Protein AF-A0A834X9K3-F1 (afdb_monomer_lite)

Secondary structure (DSSP, 8-state):
--------------SSHHHHHHHHHHHHHHHHHHHHHH-TTHHHHHHHHHHHHHHTTSSSSGGGPPP-SSS---GGGSTTTTT--HHHHHHHHHHHHHHHHHSTTTS-HHHHHHHHHHHHHHHHHHHHHTTT--HHHHHHHHGGGGS-EEEGGGTHHHHH-GGGSSS--TTS-HHHHHHHHHHS-SSS--TT-EEES-SS-TT--STHHHHHHT--------------PPP-----S-EEEEEEEEEEEEEEESSSS-EEEEEEESSEEEEEEEPBTT--HHHHHHHHHHHHH---B--TTT--SS-B-TTTTT-EEEEEE-GGGG-EEETTEEE-TTBPPHHHHHHHHHHHHHHHHHHS-TTTEEE--TTS-EEEEEEEEEEEEEEEESS-TTTT--

Organism: NCBI:txid362788

InterPro domains:
  IPR000823 Plant peroxidase [PR00461] (45-65)
  IPR000823 Plant peroxidase [PR00461] (87-100)
  IPR000823 Plant peroxidase [PR00461] (106-116)
  IPR002016 Haem peroxidase [PF00141] (35-123)
  IPR002016 Haem peroxidase [PR00458] (43-57)
  IPR002016 Haem peroxidase [PR00458] (137-152)
  IPR002016 Haem peroxidase [PR00458] (198-213)
  IPR002016 Haem peroxidase [PS50873] (26-292)
  IPR003732 D-aminoacyl-tRNA deacylase DTD [MF_00518] (238-390)
  IPR003732 D-aminoacyl-tRNA deacylase DTD [PF02580] (239-389)
  IPR003732 D-aminoacyl-tRNA deacylase DTD [PTHR10472] (238-396)
  IPR003732 D-aminoacyl-tRNA deacylase DTD [TIGR00256] (238-390)
  IPR010255 Haem peroxidase superfamily [SSF48113] (35-211)
  IPR019793 Peroxidases heam-ligand binding site [PS00435] (137-147)
  IPR019794 Peroxidase, active site [PS00436] (43-54)
  IPR023509 D-aminoacyl-tRNA deacylase-like superfamily [G3DSA:3.50.80.10] (238-395)
  IPR023509 D-aminoacyl-tRNA deacylase-like superfamily [SSF69500] (237-390)

Foldseek 3Di:
DPPPPPPPDPDDDDDPVVVVVVVLLVLLLVLLVVLCVVPVVLQVLLLVLQVLCQVPPGLQCQLLDQDDDDDDGGVCRDPLNVPRDVSNSVSLVVSVVRSCVPPNPDDGSSNSSVSSNVSSLVVLQVVCVVVVHHPVRSVQVVLCLVADWAFCVVCVCQLAQPVNRRHHNPPDDPLVSVVSCVQRPPDDDDSPGIDASDPQCRPDRDCVVVVVVPPDPDDDDDDDDPDDDPDPPQQQFKKKKKFFFQKKWKWFPPDPVDTHTDDMFGGAIEIEIFAFQPDDVLRLLLVLVCQQAFQCDADPVVRRRRHDGCQRVVGAYEYEYDLCVSFDCPPSDTDSPRTHDLVVCVVVVVVSLVSNCVVHPVVRYHYDDPPGPMDMDTHGPPPDIDMDTSDDPPPVPD

Structure (mmCIF, N/CA/C/O backbone):
data_AF-A0A834X9K3-F1
#
_entry.id   AF-A0A834X9K3-F1
#
loop_
_atom_site.group_PDB
_atom_site.id
_atom_site.type_symbol
_atom_site.label_atom_id
_atom_site.label_alt_id
_atom_site.label_comp_id
_atom_site.label_asym_id
_atom_site.label_entity_id
_atom_site.label_seq_id
_atom_site.pdbx_PDB_ins_code
_atom_site.Cartn_x
_atom_site.Cartn_y
_atom_site.Cartn_z
_atom_site.occupancy
_atom_site.B_iso_or_equiv
_atom_site.auth_seq_id
_atom_site.auth_comp_id
_atom_site.auth_asym_id
_atom_site.auth_atom_id
_atom_site.pdbx_PDB_model_num
ATOM 1 N N . MET A 1 1 ? -7.744 -12.588 7.201 1.00 28.42 1 MET A N 1
ATOM 2 C CA . MET A 1 1 ? -7.715 -12.229 8.635 1.00 28.42 1 MET A CA 1
ATOM 3 C C . MET A 1 1 ? -9.104 -11.748 9.014 1.00 28.42 1 MET A C 1
ATOM 5 O O . MET A 1 1 ? -9.471 -10.638 8.659 1.00 28.42 1 MET A O 1
ATOM 9 N N . ASN A 1 2 ? -9.899 -12.616 9.641 1.00 22.75 2 ASN A N 1
ATOM 10 C CA . ASN A 1 2 ? -11.166 -12.219 10.249 1.00 22.75 2 ASN A CA 1
ATOM 11 C C . ASN A 1 2 ? -10.839 -11.320 11.436 1.00 22.75 2 ASN A C 1
ATOM 13 O O . ASN A 1 2 ? -10.306 -11.797 12.438 1.00 22.75 2 ASN A O 1
ATOM 17 N N . ILE A 1 3 ? -11.131 -10.029 11.315 1.00 23.83 3 ILE A N 1
ATOM 18 C CA . ILE A 1 3 ? -11.095 -9.116 12.452 1.00 23.83 3 ILE A CA 1
ATOM 19 C C . ILE A 1 3 ? -12.327 -9.451 13.295 1.00 23.83 3 ILE A C 1
ATOM 21 O O . ILE A 1 3 ? -13.404 -8.888 13.122 1.00 23.83 3 ILE A O 1
ATOM 25 N N . GLN A 1 4 ? -12.184 -10.437 14.183 1.00 23.73 4 GLN A N 1
ATOM 26 C CA . GLN A 1 4 ? -13.074 -10.550 15.326 1.00 23.73 4 GLN A CA 1
ATOM 27 C C . GLN A 1 4 ? -12.807 -9.340 16.212 1.00 23.73 4 GLN A C 1
ATOM 29 O O . GLN A 1 4 ? -11.799 -9.268 16.915 1.00 23.73 4 GLN A O 1
ATOM 34 N N . ILE A 1 5 ? -13.729 -8.385 16.170 1.00 27.22 5 ILE A N 1
ATOM 35 C CA . ILE A 1 5 ? -13.857 -7.376 17.209 1.00 27.22 5 ILE A CA 1
ATOM 36 C C . ILE A 1 5 ? -14.213 -8.150 18.483 1.00 27.22 5 ILE A C 1
ATOM 38 O O . ILE A 1 5 ? -15.352 -8.582 18.661 1.00 27.22 5 ILE A O 1
ATOM 42 N N . LYS A 1 6 ? -13.223 -8.399 19.347 1.00 25.78 6 LYS A N 1
ATOM 43 C CA . LYS A 1 6 ? -13.474 -8.839 20.720 1.00 25.78 6 LYS A CA 1
ATOM 44 C C . LYS A 1 6 ? -14.180 -7.689 21.427 1.00 25.78 6 LYS A C 1
ATOM 46 O O . LYS A 1 6 ? -13.544 -6.762 21.914 1.00 25.78 6 LYS A O 1
ATOM 51 N N . ILE A 1 7 ? -15.504 -7.763 21.461 1.00 33.94 7 ILE A N 1
ATOM 52 C CA . ILE A 1 7 ? -16.332 -6.988 22.376 1.00 33.94 7 ILE A CA 1
ATOM 53 C C . ILE A 1 7 ? -16.029 -7.561 23.765 1.00 33.94 7 ILE A C 1
ATOM 55 O O . ILE A 1 7 ? -16.558 -8.602 24.153 1.00 33.94 7 ILE A O 1
ATOM 59 N N . GLY A 1 8 ? -15.068 -6.961 24.463 1.00 26.36 8 GLY A N 1
ATOM 60 C CA . GLY A 1 8 ? -14.753 -7.324 25.836 1.00 26.36 8 GLY A CA 1
ATOM 61 C C . GLY A 1 8 ? -15.931 -6.978 26.742 1.00 26.36 8 GLY A C 1
ATOM 62 O O . GLY A 1 8 ? -16.290 -5.813 26.855 1.00 26.36 8 GLY A O 1
ATOM 63 N N . GLY A 1 9 ? -16.509 -7.999 27.380 1.00 29.38 9 GLY A N 1
ATOM 64 C CA . GLY A 1 9 ? -17.368 -7.851 28.555 1.00 29.38 9 GLY A CA 1
ATOM 65 C C . GLY A 1 9 ? -18.860 -7.640 28.294 1.00 29.38 9 GLY A C 1
ATOM 66 O O . GLY A 1 9 ? -19.416 -6.638 28.727 1.00 29.38 9 GLY A O 1
ATOM 67 N N . PHE A 1 10 ? -19.545 -8.612 27.685 1.00 30.84 10 PHE A N 1
ATOM 68 C CA . PHE A 1 10 ? -20.964 -8.834 27.994 1.00 30.84 10 PHE A CA 1
ATOM 69 C C . PHE A 1 10 ? -21.042 -10.004 28.974 1.00 30.84 10 PHE A C 1
ATOM 71 O O . PHE A 1 10 ? -21.047 -11.167 28.580 1.00 30.84 10 PHE A O 1
ATOM 78 N N . VAL A 1 11 ? -20.977 -9.663 30.261 1.00 31.41 11 VAL A N 1
ATOM 79 C CA . VAL A 1 11 ? -21.173 -10.589 31.377 1.00 31.41 11 VAL A CA 1
ATOM 80 C C . VAL A 1 11 ? -22.625 -11.063 31.365 1.00 31.41 11 VAL A C 1
ATOM 82 O O . VAL A 1 11 ? -23.548 -10.262 31.195 1.00 31.41 11 VAL A O 1
ATOM 85 N N . ASP A 1 12 ? -22.796 -12.368 31.552 1.00 31.09 12 ASP A N 1
ATOM 86 C CA . ASP A 1 12 ? -24.034 -13.002 31.984 1.00 31.09 12 ASP A CA 1
ATOM 87 C C . ASP A 1 12 ? -24.595 -12.297 33.234 1.00 31.09 12 ASP A C 1
ATOM 89 O O . ASP A 1 12 ? -24.178 -12.576 34.353 1.00 31.09 12 ASP A O 1
ATOM 93 N N . GLU A 1 13 ? -25.568 -11.400 33.062 1.00 28.55 13 GLU A N 1
ATOM 94 C CA . GLU A 1 13 ? -26.524 -11.058 34.119 1.00 28.55 13 GLU A CA 1
ATOM 95 C C . GLU A 1 13 ? -27.947 -11.001 33.548 1.00 28.55 13 GLU A C 1
ATOM 97 O O . GLU A 1 13 ? -28.349 -10.142 32.756 1.00 28.55 13 GLU A O 1
ATOM 102 N N . GLU A 1 14 ? -28.710 -12.018 33.931 1.00 35.34 14 GLU A N 1
ATOM 103 C CA . GLU A 1 14 ? -29.965 -12.434 33.337 1.00 35.34 14 GLU A CA 1
ATOM 104 C C . GLU A 1 14 ? -31.117 -11.413 33.470 1.00 35.34 14 GLU A C 1
ATOM 106 O O . GLU A 1 14 ? -31.569 -11.010 34.542 1.00 35.34 14 GLU A O 1
ATOM 111 N N . LYS A 1 15 ? -31.709 -11.112 32.308 1.00 37.56 15 LYS A N 1
ATOM 112 C CA . LYS A 1 15 ? -33.160 -10.968 32.051 1.00 37.56 15 LYS A CA 1
ATOM 113 C C . LYS A 1 15 ? -33.939 -9.773 32.638 1.00 37.56 15 LYS A C 1
ATOM 115 O O . LYS A 1 15 ? -35.018 -9.484 32.114 1.00 37.56 15 LYS A O 1
ATOM 120 N N . LYS A 1 16 ? -33.436 -8.985 33.601 1.00 33.91 16 LYS A N 1
ATOM 121 C CA . LYS A 1 16 ? -34.073 -7.694 33.999 1.00 33.91 16 LYS A CA 1
ATOM 122 C C . LYS A 1 16 ? -33.440 -6.448 33.353 1.00 33.91 16 LYS A C 1
ATOM 124 O O .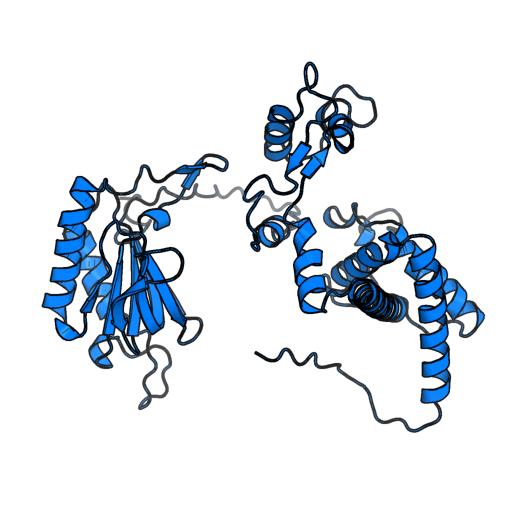 LYS A 1 16 ? -34.166 -5.499 33.046 1.00 33.91 16 LYS A O 1
ATOM 129 N N . GLY A 1 17 ? -32.137 -6.471 33.058 1.00 39.19 17 GLY A N 1
ATOM 130 C CA . GLY A 1 17 ? -31.404 -5.358 32.429 1.00 39.19 17 GLY A CA 1
ATOM 131 C C . GLY A 1 17 ? -31.652 -5.179 30.923 1.00 39.19 17 GLY A C 1
ATOM 132 O O . GLY A 1 17 ? -31.563 -4.061 30.410 1.00 39.19 17 GLY A O 1
ATOM 133 N N . ALA A 1 18 ? -32.045 -6.248 30.222 1.00 42.38 18 ALA A N 1
ATOM 134 C CA . ALA A 1 18 ? -32.228 -6.251 28.767 1.00 42.38 18 ALA A CA 1
ATOM 135 C C . ALA A 1 18 ? -33.369 -5.328 28.293 1.00 42.38 18 ALA A C 1
ATOM 137 O O . ALA A 1 18 ? -33.180 -4.552 27.362 1.00 42.38 18 ALA A O 1
ATOM 138 N N . ARG A 1 19 ? -34.520 -5.313 28.987 1.00 44.28 19 ARG A N 1
ATOM 139 C CA . ARG A 1 19 ? -35.672 -4.460 28.614 1.00 44.28 19 ARG A CA 1
ATOM 140 C C . ARG A 1 19 ? -35.387 -2.962 28.752 1.00 44.28 19 ARG A C 1
ATOM 142 O O . ARG A 1 19 ? -35.851 -2.167 27.940 1.00 44.28 19 ARG A O 1
ATOM 149 N N . HIS A 1 20 ? -34.594 -2.574 29.751 1.00 51.62 20 HIS A N 1
ATOM 150 C CA . HIS A 1 20 ? -34.174 -1.182 29.903 1.00 51.62 20 HIS A CA 1
ATOM 151 C C . HIS A 1 20 ? -33.070 -0.815 28.894 1.00 51.62 20 HIS A C 1
ATOM 153 O O . HIS A 1 20 ? -33.061 0.306 28.396 1.00 51.62 20 HIS A O 1
ATOM 159 N N . ALA A 1 21 ? -32.177 -1.748 28.533 1.00 51.16 21 ALA A N 1
ATOM 160 C CA . ALA A 1 21 ? -31.162 -1.541 27.492 1.00 51.16 21 ALA A CA 1
ATOM 161 C C . ALA A 1 21 ? -31.763 -1.356 26.091 1.00 51.16 21 ALA A C 1
ATOM 163 O O . ALA A 1 21 ? -31.313 -0.487 25.343 1.00 51.16 21 ALA A O 1
ATOM 164 N N . GLU A 1 22 ? -32.809 -2.119 25.768 1.00 53.97 22 GLU A N 1
ATOM 165 C CA . GLU A 1 22 ? -33.590 -2.001 24.531 1.00 53.97 22 GLU A CA 1
ATOM 166 C C . GLU A 1 22 ? -34.215 -0.600 24.397 1.00 53.97 22 GLU A C 1
ATOM 168 O O . GLU A 1 22 ? -34.039 0.074 23.384 1.00 53.97 22 GLU A O 1
ATOM 173 N N . SER A 1 23 ? -34.855 -0.111 25.468 1.00 62.19 23 SER A N 1
ATOM 174 C CA . SER A 1 23 ? -35.495 1.214 25.517 1.00 62.19 23 SER A CA 1
ATOM 175 C C . SER A 1 23 ? -34.485 2.366 25.375 1.00 62.19 23 SER A C 1
ATOM 177 O O . SER A 1 23 ? -34.744 3.356 24.692 1.00 62.19 23 SER A O 1
ATOM 179 N N . ARG A 1 24 ? -33.274 2.218 25.936 1.00 66.31 24 ARG A N 1
ATOM 180 C CA . ARG A 1 24 ? -32.186 3.208 25.810 1.00 66.31 24 ARG A CA 1
ATOM 181 C C . ARG A 1 24 ? -31.635 3.311 24.389 1.00 66.31 24 ARG A C 1
ATOM 183 O O . ARG A 1 24 ? -31.442 4.416 23.886 1.00 66.31 24 ARG A O 1
ATOM 190 N N . ARG A 1 25 ? -31.424 2.170 23.723 1.00 66.19 25 ARG A N 1
ATOM 191 C CA . ARG A 1 25 ? -30.994 2.126 22.313 1.00 66.19 25 ARG A CA 1
ATOM 192 C C . ARG A 1 25 ? -32.048 2.730 21.388 1.00 66.19 25 ARG A C 1
ATOM 194 O O . ARG A 1 25 ? -31.694 3.444 20.457 1.00 66.19 25 ARG A O 1
ATOM 201 N N . GLN A 1 26 ? -33.331 2.509 21.674 1.00 74.00 26 GLN A N 1
ATOM 202 C CA . GLN A 1 26 ? -34.428 3.106 20.907 1.00 74.00 26 GLN A CA 1
ATOM 203 C C . GLN A 1 26 ? -34.458 4.639 21.001 1.00 74.00 26 GLN A C 1
ATOM 205 O O . GLN A 1 26 ? -34.787 5.296 20.016 1.00 74.00 26 GLN A O 1
ATOM 210 N N . LEU A 1 27 ? -34.069 5.226 22.140 1.00 79.94 27 LEU A N 1
ATOM 211 C CA . LEU A 1 27 ? -34.020 6.685 22.299 1.00 79.94 27 LEU A CA 1
ATOM 212 C C . LEU A 1 27 ? -32.956 7.320 21.411 1.00 79.94 27 LEU A C 1
ATOM 214 O O . LEU A 1 27 ? -33.275 8.225 20.639 1.00 79.94 27 LEU A O 1
ATOM 218 N N . VAL A 1 28 ? -31.724 6.811 21.477 1.00 82.06 28 VAL A N 1
ATOM 219 C CA . VAL A 1 28 ? -30.625 7.298 20.632 1.00 82.06 28 VAL A CA 1
ATOM 220 C C . VAL A 1 28 ? -30.950 7.053 19.156 1.00 82.06 28 VAL A C 1
ATOM 222 O O . VAL A 1 28 ? -30.830 7.977 18.358 1.00 82.06 28 VAL A O 1
ATOM 225 N N . GLY A 1 29 ? -31.491 5.880 18.812 1.00 82.00 29 GLY A N 1
ATOM 226 C CA . GLY A 1 29 ? -31.902 5.543 17.446 1.00 82.00 29 GLY A CA 1
ATOM 227 C C . GLY A 1 29 ? -33.012 6.437 16.873 1.00 82.00 29 GLY A C 1
ATOM 228 O O . GLY A 1 29 ? -32.989 6.795 15.695 1.00 82.00 29 GLY A O 1
ATOM 229 N N . SER A 1 30 ? -33.989 6.839 17.694 1.00 84.62 30 SER A N 1
ATOM 230 C CA . SER A 1 30 ? -35.053 7.760 17.263 1.00 84.62 30 SER A CA 1
ATOM 231 C C . SER A 1 30 ? -34.510 9.156 16.944 1.00 84.62 30 SER A C 1
ATOM 233 O O . SER A 1 30 ? -34.904 9.774 15.953 1.00 84.62 30 SER A O 1
ATOM 235 N N . LEU A 1 31 ? -33.548 9.617 17.745 1.00 89.12 31 LEU A N 1
ATOM 236 C CA . LEU A 1 31 ? -32.897 10.906 17.578 1.00 89.12 31 LEU A CA 1
ATOM 237 C C . LEU A 1 31 ? -31.965 10.910 16.369 1.00 89.12 31 LEU A C 1
ATOM 239 O O . LEU A 1 31 ? -32.049 11.828 15.559 1.00 89.12 31 LEU A O 1
ATOM 243 N N . THR A 1 32 ? -31.125 9.885 16.205 1.00 86.38 32 THR A N 1
ATOM 244 C CA . THR A 1 32 ? -30.226 9.773 15.046 1.00 86.38 32 THR A CA 1
ATOM 245 C C . THR A 1 32 ? -31.017 9.678 13.748 1.00 86.38 32 THR A C 1
ATOM 247 O O . THR A 1 32 ? -30.665 10.333 12.773 1.00 86.38 32 THR A O 1
ATOM 250 N N . SER A 1 33 ? -32.147 8.959 13.728 1.00 86.38 33 SER A N 1
ATOM 251 C CA . SER A 1 33 ? -33.014 8.916 12.547 1.00 86.38 33 SER A CA 1
ATOM 252 C C . SER A 1 33 ? -33.656 10.265 12.222 1.00 86.38 33 SER A C 1
ATOM 254 O O . SER A 1 33 ? -33.809 10.574 11.039 1.00 86.38 33 SER A O 1
ATOM 256 N N . LEU A 1 34 ? -34.074 11.042 13.226 1.00 87.06 34 LEU A N 1
ATOM 257 C CA . LEU A 1 34 ? -34.627 12.380 13.011 1.00 87.06 34 LEU A CA 1
ATOM 258 C C . LEU A 1 34 ? -33.538 13.329 12.500 1.00 87.06 34 LEU A C 1
ATOM 260 O O . LEU A 1 34 ? -33.704 13.981 11.473 1.00 87.06 34 LEU A O 1
ATOM 264 N N . GLN A 1 35 ? -32.391 13.332 13.172 1.00 85.44 35 GLN A N 1
ATOM 265 C CA . GLN A 1 35 ? -31.268 14.195 12.847 1.00 85.44 35 GLN A CA 1
ATOM 266 C C . GLN A 1 35 ? -30.665 13.869 11.476 1.00 85.44 35 GLN A C 1
ATOM 268 O O . GLN A 1 35 ? -30.280 14.786 10.760 1.00 85.44 35 GLN A O 1
ATOM 273 N N . PHE A 1 36 ? -30.662 12.601 11.057 1.00 83.88 36 PHE A N 1
ATOM 274 C CA . PHE A 1 36 ? -30.243 12.205 9.712 1.00 83.88 36 PHE A CA 1
ATOM 275 C C . PHE A 1 36 ? -31.168 12.751 8.616 1.00 83.88 36 PHE A C 1
ATOM 277 O O . PHE A 1 36 ? -30.697 13.092 7.534 1.00 83.88 36 PHE A O 1
ATOM 284 N N . LYS A 1 37 ? -32.477 12.858 8.887 1.00 80.44 37 LYS A N 1
ATOM 285 C CA . LYS A 1 37 ? -33.442 13.451 7.946 1.00 80.44 37 LYS A CA 1
ATOM 286 C C . LYS A 1 37 ? -33.276 14.964 7.836 1.00 80.44 37 LYS A C 1
ATOM 288 O O . LYS A 1 37 ? -33.367 15.498 6.737 1.00 80.44 37 LYS A O 1
ATOM 293 N N . GLU A 1 38 ? -33.050 15.641 8.959 1.00 81.75 38 GLU A N 1
ATOM 294 C CA . GLU A 1 38 ? -32.872 17.099 8.997 1.00 81.75 38 GLU A CA 1
ATOM 295 C C . GLU A 1 38 ? -31.502 17.530 8.465 1.00 81.75 38 GLU A C 1
ATOM 297 O O . GLU A 1 38 ? -31.382 18.509 7.734 1.00 81.75 38 GLU A O 1
ATOM 302 N N . SER A 1 39 ? -30.456 16.799 8.845 1.00 78.56 39 SER A N 1
ATOM 303 C CA . SER A 1 39 ? -29.067 17.114 8.542 1.00 78.56 39 SER A CA 1
ATOM 304 C C . SER A 1 39 ? -28.286 15.825 8.274 1.00 78.56 39 SER A C 1
ATOM 306 O O . SER A 1 39 ? -27.674 15.260 9.186 1.00 78.56 39 SER A O 1
ATOM 308 N N . PRO A 1 40 ? -28.250 15.350 7.016 1.00 74.25 40 PRO A N 1
ATOM 309 C CA . PRO A 1 40 ? -27.531 14.129 6.649 1.00 74.25 40 PRO A CA 1
ATOM 310 C C . PRO A 1 40 ? -26.033 14.159 6.987 1.00 74.25 40 PRO A C 1
ATOM 312 O O . PRO A 1 40 ? -25.429 13.109 7.192 1.00 74.25 40 PRO A O 1
ATOM 315 N N . ILE A 1 41 ? -25.430 15.353 7.101 1.00 73.75 41 ILE A N 1
ATOM 316 C CA . ILE A 1 41 ? -24.017 15.529 7.473 1.00 73.75 41 ILE A CA 1
ATOM 317 C C . ILE A 1 41 ? -23.715 15.129 8.927 1.00 73.75 41 ILE A C 1
ATOM 319 O O . ILE A 1 41 ? -22.560 14.874 9.264 1.00 73.75 41 ILE A O 1
ATOM 323 N N . SER A 1 42 ? -24.741 15.000 9.774 1.00 80.19 42 SER A N 1
ATOM 324 C CA . SER A 1 42 ? -24.597 14.467 11.134 1.00 80.19 42 SER A CA 1
ATOM 325 C C . SER A 1 42 ? -24.029 13.045 11.154 1.00 80.19 42 SER A C 1
ATOM 327 O O . SER A 1 42 ? -23.202 12.744 12.010 1.00 80.19 42 SER A O 1
ATOM 329 N N . ALA A 1 43 ? -24.369 12.211 10.167 1.00 77.38 43 ALA A N 1
ATOM 330 C CA . ALA A 1 43 ? -23.866 10.844 10.066 1.00 77.38 43 ALA A CA 1
ATOM 331 C C . ALA A 1 43 ? -22.334 10.771 9.911 1.00 77.38 43 ALA A C 1
ATOM 333 O O . ALA A 1 43 ? -21.673 10.236 10.805 1.00 77.38 43 ALA A O 1
ATOM 334 N N . PRO A 1 44 ? -21.721 11.329 8.846 1.00 76.69 44 PRO A N 1
ATOM 335 C CA . PRO A 1 44 ? -20.268 11.307 8.699 1.00 76.69 44 PRO A CA 1
ATOM 336 C C . PRO A 1 44 ? -19.552 12.108 9.796 1.00 76.69 44 PRO A C 1
ATOM 338 O O . PRO A 1 44 ? -18.453 11.731 10.198 1.00 76.69 44 PRO A O 1
ATOM 341 N N . ALA A 1 45 ? -20.167 13.174 10.321 1.00 78.62 45 ALA A N 1
ATOM 342 C CA . ALA A 1 45 ? -19.605 13.944 11.429 1.00 78.62 45 ALA A CA 1
ATOM 343 C C . ALA A 1 45 ? -19.477 13.109 12.713 1.00 78.62 45 ALA A C 1
ATOM 345 O O . ALA A 1 45 ? -18.422 13.116 13.343 1.00 78.62 45 ALA A O 1
ATOM 346 N N . THR A 1 46 ? -20.521 12.366 13.087 1.00 84.56 46 THR A N 1
ATOM 347 C CA . THR A 1 46 ? -20.519 11.509 14.281 1.00 84.56 46 THR A CA 1
ATOM 348 C C . THR A 1 46 ? -19.625 10.285 14.112 1.00 84.56 46 THR A C 1
ATOM 350 O O . THR A 1 46 ? -18.923 9.928 15.052 1.00 84.56 46 THR A O 1
ATOM 353 N N . ILE A 1 47 ? -19.590 9.669 12.925 1.00 83.81 47 ILE A N 1
ATOM 354 C CA . ILE A 1 47 ? -18.685 8.539 12.651 1.00 83.81 47 ILE A CA 1
ATOM 355 C C . ILE A 1 47 ? -17.222 8.984 12.766 1.00 83.81 47 ILE A C 1
ATOM 357 O O . ILE A 1 47 ? -16.422 8.306 13.409 1.00 83.81 47 ILE A O 1
ATOM 361 N N . ARG A 1 48 ? -16.873 10.149 12.201 1.00 79.44 48 ARG A N 1
ATOM 362 C CA . ARG A 1 48 ? -15.528 10.721 12.345 1.00 79.44 48 ARG A CA 1
ATOM 363 C C . ARG A 1 48 ? -15.219 11.053 13.804 1.00 79.44 48 ARG A C 1
ATOM 365 O O . ARG A 1 48 ? -14.138 10.729 14.269 1.00 79.44 48 ARG A O 1
ATOM 372 N N . LEU A 1 49 ? -16.159 11.644 14.538 1.00 84.19 49 LEU A N 1
ATOM 373 C CA . LEU A 1 49 ? -15.973 11.941 15.960 1.00 84.19 49 LEU A CA 1
ATOM 374 C C . LEU A 1 49 ? -15.698 10.672 16.786 1.00 84.19 49 LEU A C 1
ATOM 376 O O . LEU A 1 49 ? -14.799 10.684 17.614 1.00 84.19 49 LEU A O 1
ATOM 380 N N . PHE A 1 50 ? -16.409 9.572 16.514 1.00 88.31 50 PHE A N 1
ATOM 381 C CA . PHE A 1 50 ? -16.172 8.273 17.159 1.00 88.31 50 PHE A CA 1
ATOM 382 C C . PHE A 1 50 ? -14.797 7.682 16.823 1.00 88.31 50 PHE A C 1
ATOM 384 O O . PHE A 1 50 ? -14.137 7.128 17.694 1.00 88.31 50 PHE A O 1
ATOM 391 N N . PHE A 1 51 ? -14.336 7.824 15.576 1.00 83.75 51 PHE A N 1
ATOM 392 C CA . PHE A 1 51 ? -12.974 7.427 15.215 1.00 83.75 51 PHE A CA 1
ATOM 393 C C . PHE A 1 51 ? -11.926 8.210 16.015 1.00 83.75 51 PHE A C 1
ATOM 395 O O . PHE A 1 51 ? -10.997 7.606 16.537 1.00 83.75 51 PHE A O 1
ATOM 402 N N . HIS A 1 52 ? -12.091 9.531 16.127 1.00 82.31 52 HIS A N 1
ATOM 403 C CA . HIS A 1 52 ? -11.158 10.387 16.862 1.00 82.31 52 HIS A CA 1
ATOM 404 C C . HIS A 1 52 ? -11.157 10.103 18.373 1.00 82.31 52 HIS A C 1
ATOM 406 O O . HIS A 1 52 ? -10.084 10.134 18.958 1.00 82.31 52 HIS A O 1
ATOM 412 N N . ASP A 1 53 ? -12.312 9.766 18.959 1.00 83.81 53 ASP A N 1
ATOM 413 C CA . ASP A 1 53 ? -12.425 9.282 20.345 1.00 83.81 53 ASP A CA 1
ATOM 414 C C . ASP A 1 53 ? -11.582 8.014 20.545 1.00 83.81 53 ASP A C 1
ATOM 416 O O . ASP A 1 53 ? -10.614 7.992 21.283 1.00 83.81 53 ASP A O 1
ATOM 420 N N . CYS A 1 54 ? -11.855 6.962 19.772 1.00 80.12 54 CYS A N 1
ATOM 421 C CA . CYS A 1 54 ? -11.200 5.670 19.967 1.00 80.12 54 CYS A CA 1
ATOM 422 C C . CYS A 1 54 ? -9.700 5.635 19.630 1.00 80.12 54 CYS A C 1
ATOM 424 O O . CYS A 1 54 ? -9.015 4.686 20.019 1.00 80.12 54 CYS A O 1
ATOM 426 N N . PHE A 1 55 ? -9.200 6.585 18.837 1.00 78.00 55 PHE A N 1
ATOM 427 C CA . PHE A 1 55 ? -7.814 6.582 18.364 1.00 78.00 55 PHE A CA 1
ATOM 428 C C . PHE A 1 55 ? -6.832 7.156 19.393 1.00 78.00 55 PHE A C 1
ATOM 430 O O . PHE A 1 55 ? -5.647 6.821 19.355 1.00 78.00 55 PHE A O 1
ATOM 437 N N . VAL A 1 56 ? -7.315 7.994 20.310 1.00 70.31 56 VAL A N 1
ATOM 438 C CA . VAL A 1 56 ? -6.522 8.614 21.37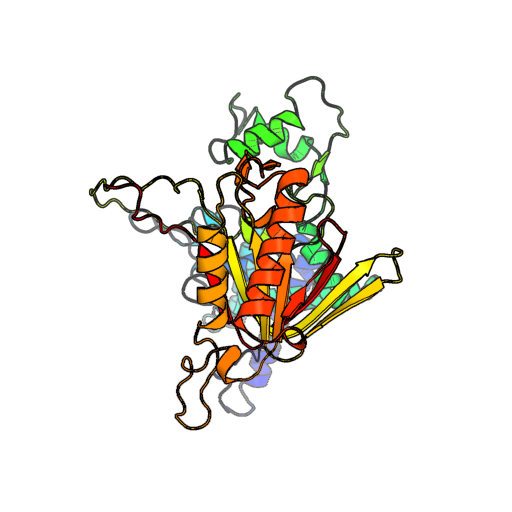3 1.00 70.31 56 VAL A CA 1
ATOM 439 C C . VAL A 1 56 ? -6.967 8.004 22.697 1.00 70.31 56 VAL A C 1
ATOM 441 O O . VAL A 1 56 ? -8.111 8.148 23.081 1.00 70.31 56 VAL A O 1
ATOM 444 N N . GLU A 1 57 ? -6.084 7.249 23.353 1.00 71.19 57 GLU A N 1
ATOM 445 C CA . GLU A 1 57 ? -6.304 6.615 24.674 1.00 71.19 57 GLU A CA 1
ATOM 446 C C . GLU A 1 57 ? -7.502 5.640 24.813 1.00 71.19 57 GLU A C 1
ATOM 448 O O . GLU A 1 57 ? -7.580 4.909 25.801 1.00 71.19 57 GLU A O 1
ATOM 453 N N . GLY A 1 58 ? -8.335 5.483 23.781 1.00 73.69 58 GLY A N 1
ATOM 454 C CA . GLY A 1 58 ? -9.432 4.516 23.710 1.00 73.69 58 GLY A CA 1
ATOM 455 C C . GLY A 1 58 ? -10.803 5.192 23.654 1.00 73.69 58 GLY A C 1
ATOM 456 O O . GLY A 1 58 ? -10.920 6.401 23.713 1.00 73.69 58 GLY A O 1
ATOM 457 N N . CYS A 1 59 ? -11.876 4.412 23.496 1.00 86.94 59 CYS A N 1
ATOM 458 C CA . CYS A 1 59 ? -13.229 4.964 23.340 1.00 86.94 59 CYS A CA 1
ATOM 459 C C . CYS A 1 59 ? -13.829 5.383 24.701 1.00 86.94 59 CYS A C 1
ATOM 461 O O . CYS A 1 59 ? -14.681 4.671 25.242 1.00 86.94 59 CYS A O 1
ATOM 463 N N . ASP A 1 60 ? -13.355 6.481 25.288 1.00 88.56 60 ASP A N 1
ATOM 464 C CA . ASP A 1 60 ? -13.724 6.922 26.641 1.00 88.56 60 ASP A CA 1
ATOM 465 C C . ASP A 1 60 ? -14.504 8.254 26.687 1.00 88.56 60 ASP A C 1
ATOM 467 O O . ASP A 1 60 ? -15.047 8.628 27.734 1.00 88.56 60 ASP A O 1
ATOM 471 N N . GLY A 1 61 ? -14.681 8.925 25.546 1.00 86.75 61 GLY A N 1
ATOM 472 C CA . GLY A 1 61 ? -15.399 10.189 25.428 1.00 86.75 61 GLY A CA 1
ATOM 473 C C . GLY A 1 61 ? -14.545 11.424 25.722 1.00 86.75 61 GLY A C 1
ATOM 474 O O . GLY A 1 61 ? -15.117 12.520 25.815 1.00 86.75 61 GLY A O 1
ATOM 475 N N . SER A 1 62 ? -13.225 11.290 25.878 1.00 87.81 62 SER A N 1
ATOM 476 C CA . SER A 1 62 ? -12.286 12.388 26.142 1.00 87.81 62 SER A CA 1
ATOM 477 C C . SER A 1 62 ? -12.385 13.509 25.097 1.00 87.81 62 SER A C 1
ATOM 479 O O . SER A 1 62 ? -12.381 14.697 25.446 1.00 87.81 62 SER A O 1
ATOM 481 N N . ILE A 1 63 ? -12.626 13.156 23.828 1.00 88.25 63 ILE A N 1
ATOM 482 C CA . ILE A 1 63 ? -12.784 14.093 22.704 1.00 88.25 63 ILE A CA 1
ATOM 483 C C . ILE A 1 63 ? -13.953 15.075 22.881 1.00 88.25 63 ILE A C 1
ATOM 485 O O . ILE A 1 63 ? -14.028 16.113 22.219 1.00 88.25 63 ILE A O 1
ATOM 489 N N . LEU A 1 64 ? -14.912 14.762 23.756 1.00 90.12 64 LEU A N 1
ATOM 490 C CA . LEU A 1 64 ? -16.102 15.579 23.995 1.00 90.12 64 LEU A CA 1
ATOM 491 C C . LEU A 1 64 ? -15.859 16.691 25.022 1.00 90.12 64 LEU A C 1
ATOM 493 O O . LEU A 1 64 ? -16.669 17.622 25.119 1.00 90.12 64 LEU A O 1
ATOM 497 N N . VAL A 1 65 ? -14.767 16.606 25.781 1.00 87.94 65 VAL A N 1
ATOM 498 C CA . VAL A 1 65 ? -14.415 17.553 26.840 1.00 87.94 65 VAL A CA 1
ATOM 499 C C . VAL A 1 65 ? -13.879 18.847 26.220 1.00 87.94 65 VAL A C 1
ATOM 501 O O . VAL A 1 65 ? -13.110 18.832 25.264 1.00 87.94 65 VAL A O 1
ATOM 504 N N . ALA A 1 66 ? -14.318 19.997 26.737 1.00 81.31 66 ALA A N 1
ATOM 505 C CA . ALA A 1 66 ? -13.819 21.308 26.318 1.00 81.31 66 ALA A CA 1
ATOM 506 C C . ALA A 1 66 ? -12.689 21.776 27.245 1.00 81.31 66 ALA A C 1
ATOM 508 O O . ALA A 1 66 ? -12.737 21.504 28.446 1.00 81.31 66 ALA A O 1
ATOM 509 N N . SER A 1 67 ? -11.712 22.524 26.720 1.00 80.19 67 SER A N 1
ATOM 510 C CA . SER A 1 67 ? -10.635 23.070 27.553 1.00 80.19 67 SER A CA 1
ATOM 511 C C . SER A 1 67 ? -11.184 24.001 28.637 1.00 80.19 67 SER A C 1
ATOM 513 O O . SER A 1 67 ? -11.796 25.031 28.346 1.00 80.19 67 SER A O 1
ATOM 515 N N . SER A 1 68 ? -10.914 23.669 29.900 1.00 70.38 68 SER A N 1
ATOM 516 C CA . SER A 1 68 ? -11.114 24.573 31.031 1.00 70.38 68 SER A CA 1
ATOM 517 C C . SER A 1 68 ? -9.819 25.356 31.228 1.00 70.38 68 SER A C 1
ATOM 519 O O . SER A 1 68 ? -8.767 24.779 31.476 1.00 70.38 68 SER A O 1
ATOM 521 N N . SER A 1 69 ? -9.879 26.668 31.024 1.00 64.06 69 SER A N 1
ATOM 522 C CA . SER A 1 69 ? -8.749 27.602 30.970 1.00 64.06 69 SER A CA 1
ATOM 523 C C . SER A 1 69 ? -7.536 27.242 31.850 1.00 64.06 69 SER A C 1
ATOM 525 O O . SER A 1 69 ? -7.644 27.217 33.074 1.00 64.06 69 SER A O 1
ATOM 527 N N . THR A 1 70 ? -6.365 27.147 31.199 1.00 60.72 70 THR A N 1
ATOM 528 C CA . THR A 1 70 ? -4.986 27.283 31.730 1.00 60.72 70 THR A CA 1
ATOM 529 C C . THR A 1 70 ? -4.305 26.056 32.359 1.00 60.72 70 THR A C 1
ATOM 531 O O . THR A 1 70 ? -3.990 26.060 33.541 1.00 60.72 70 THR A O 1
ATOM 534 N N . LYS A 1 71 ? -3.956 25.054 31.533 1.00 56.19 71 LYS A N 1
ATOM 535 C CA . LYS A 1 71 ? -2.591 24.461 31.418 1.00 56.19 71 LYS A CA 1
ATOM 536 C C . LYS A 1 71 ? -2.557 23.213 30.532 1.00 56.19 71 LYS A C 1
ATOM 538 O O . LYS A 1 71 ? -1.512 22.937 29.955 1.00 56.19 71 LYS A O 1
ATOM 543 N N . GLU A 1 72 ? -3.691 22.545 30.357 1.00 63.00 72 GLU A N 1
ATOM 544 C CA . GLU A 1 72 ? -3.839 21.365 29.502 1.00 63.00 72 GLU A CA 1
ATOM 545 C C . GLU A 1 72 ? -4.940 21.632 28.473 1.00 63.00 72 GLU A C 1
ATOM 547 O O . GLU A 1 72 ? -6.026 22.106 28.813 1.00 63.00 72 GLU A O 1
ATOM 552 N N . LEU A 1 73 ? -4.617 21.429 27.196 1.00 73.25 73 LEU A N 1
ATOM 553 C CA . LEU A 1 73 ? -5.586 21.528 26.109 1.00 73.25 73 LEU A CA 1
ATOM 554 C C . LEU A 1 73 ? -6.374 20.222 26.072 1.00 73.25 73 LEU A C 1
ATOM 556 O O . LEU A 1 73 ? -5.770 19.155 26.011 1.00 73.25 73 LEU A O 1
ATOM 560 N N . ALA A 1 74 ? -7.703 20.312 26.092 1.00 82.19 74 ALA A N 1
ATOM 561 C CA . ALA A 1 74 ? -8.546 19.152 25.845 1.00 82.19 74 ALA A CA 1
ATOM 562 C C . ALA A 1 74 ? -8.331 18.650 24.412 1.00 82.19 74 ALA A C 1
ATOM 564 O O . ALA A 1 74 ? -8.056 19.441 23.504 1.00 82.19 74 ALA A O 1
ATOM 565 N N . GLU A 1 75 ? -8.523 17.351 24.188 1.00 81.81 75 GLU A N 1
ATOM 566 C CA . GLU A 1 75 ? -8.367 16.739 22.866 1.00 81.81 75 GLU A CA 1
ATOM 567 C C . GLU A 1 75 ? -9.203 17.439 21.798 1.00 81.81 75 GLU A C 1
ATOM 569 O O . GLU A 1 75 ? -8.745 17.645 20.678 1.00 81.81 75 GLU A O 1
ATOM 574 N N . LYS A 1 76 ? -10.404 17.895 22.157 1.00 81.62 76 LYS A N 1
ATOM 575 C CA . LYS A 1 76 ? -11.278 18.673 21.276 1.00 81.62 76 LYS A CA 1
ATOM 576 C C . LYS A 1 76 ? -10.592 19.886 20.641 1.00 81.62 76 LYS A C 1
ATOM 578 O O . LYS A 1 76 ? -10.889 20.236 19.500 1.00 81.62 76 LYS A O 1
ATOM 583 N N . ASP A 1 77 ? -9.698 20.529 21.386 1.00 79.00 77 ASP A N 1
ATOM 584 C CA . ASP A 1 77 ? -9.011 21.758 20.990 1.00 79.00 77 ASP A CA 1
ATOM 585 C C . ASP A 1 77 ? -7.630 21.490 20.354 1.00 79.00 77 ASP A C 1
ATOM 587 O O . ASP A 1 77 ? -6.952 22.434 19.910 1.00 79.00 77 ASP A O 1
ATOM 591 N N . ALA A 1 78 ? -7.234 20.212 20.265 1.00 72.44 78 ALA A N 1
ATOM 592 C CA . ALA A 1 78 ? -6.039 19.759 19.564 1.00 72.44 78 ALA A CA 1
ATOM 593 C C . ALA A 1 78 ? -6.093 20.131 18.075 1.00 72.44 78 ALA A C 1
ATOM 595 O O . ALA A 1 78 ? -7.162 20.299 17.477 1.00 72.44 78 ALA A O 1
ATOM 596 N N . VAL A 1 79 ? -4.921 20.305 17.465 1.00 69.12 79 VAL A N 1
ATOM 597 C CA . VAL A 1 79 ? -4.786 20.865 16.110 1.00 69.12 79 VAL A CA 1
ATOM 598 C C . VAL A 1 79 ? -5.493 19.985 15.073 1.00 69.12 79 VAL A C 1
ATOM 600 O O . VAL A 1 79 ? -6.121 20.507 14.152 1.00 69.12 79 VAL A O 1
ATOM 603 N N . GLU A 1 80 ? -5.472 18.674 15.285 1.00 65.19 80 GLU A N 1
ATOM 604 C CA . GLU A 1 80 ? -6.036 17.615 14.445 1.00 65.19 80 GLU A CA 1
ATOM 605 C C . GLU A 1 80 ? -7.573 17.571 14.522 1.00 65.19 80 GLU A C 1
ATOM 607 O O . GLU A 1 80 ? -8.241 17.092 13.602 1.00 65.19 80 GLU A O 1
ATOM 612 N N . ASN A 1 81 ? -8.142 18.116 15.602 1.00 72.69 81 ASN A N 1
ATOM 613 C CA . ASN A 1 81 ? -9.561 18.021 15.946 1.00 72.69 81 ASN A CA 1
ATOM 614 C C . ASN A 1 81 ? -10.349 19.307 15.647 1.00 72.69 81 ASN A C 1
ATOM 616 O O . ASN A 1 81 ? -11.581 19.294 15.635 1.00 72.69 81 ASN A O 1
ATOM 620 N N . ARG A 1 82 ? -9.668 20.406 15.289 1.00 71.50 82 ARG A N 1
ATOM 621 C CA . ARG A 1 82 ? -10.294 21.709 14.972 1.00 71.50 82 ARG A CA 1
ATOM 622 C C . ARG A 1 82 ? -11.252 21.689 13.784 1.00 71.50 82 ARG A C 1
ATOM 624 O O . ARG A 1 82 ? -12.123 22.551 13.693 1.00 71.50 82 ARG A O 1
ATOM 631 N N . GLU A 1 83 ? -11.084 20.745 12.860 1.00 69.75 83 GLU A N 1
ATOM 632 C CA . GLU A 1 83 ? -11.955 20.597 11.687 1.00 69.75 83 GLU A CA 1
ATOM 633 C C . GLU A 1 83 ? -13.126 19.625 11.912 1.00 69.75 83 GLU A C 1
ATOM 635 O O . GLU A 1 83 ? -13.934 19.413 10.998 1.00 69.75 83 GLU A O 1
ATOM 640 N N . LEU A 1 84 ? -13.243 19.030 13.108 1.00 75.31 84 LEU A N 1
ATOM 641 C CA . LEU A 1 84 ? -14.377 18.176 13.444 1.00 75.31 84 LEU A CA 1
ATOM 642 C C . LEU A 1 84 ? -15.679 18.978 13.378 1.00 75.31 84 LEU A C 1
ATOM 644 O O . LEU A 1 84 ? -15.806 20.092 13.887 1.00 75.31 84 LEU A O 1
ATOM 648 N N . LYS A 1 85 ? -16.667 18.394 12.702 1.00 77.50 85 LYS A N 1
ATOM 649 C CA . LYS A 1 85 ? -17.950 19.037 12.434 1.00 77.50 85 LYS A CA 1
ATOM 650 C C . LYS A 1 85 ? -18.799 19.106 13.702 1.00 77.50 85 LYS A C 1
ATOM 652 O O . LYS A 1 85 ? -18.961 18.111 14.409 1.00 77.50 85 LYS A O 1
ATOM 657 N N . MET A 1 86 ? -19.378 20.280 13.956 1.00 84.06 86 MET A N 1
ATOM 658 C CA . MET A 1 86 ? -20.197 20.548 15.144 1.00 84.06 86 MET A CA 1
ATOM 659 C C . MET A 1 86 ? -21.421 19.634 15.233 1.00 84.06 86 MET A C 1
ATOM 661 O O . MET A 1 86 ? -21.858 19.298 16.327 1.00 84.06 86 MET A O 1
ATOM 665 N N . GLU A 1 87 ? -21.936 19.171 14.098 1.00 82.50 87 GLU A N 1
ATOM 666 C CA . GLU A 1 87 ? -23.059 18.242 13.993 1.00 82.50 87 GLU A CA 1
ATOM 667 C C . GLU A 1 87 ? -22.776 16.892 14.676 1.00 82.50 87 GLU A C 1
ATOM 669 O O . GLU A 1 87 ? -23.700 16.256 15.194 1.00 82.50 87 GLU A O 1
ATOM 674 N N . GLY A 1 88 ? -21.504 16.479 14.737 1.00 85.00 88 GLY A N 1
ATOM 675 C CA . GLY A 1 88 ? -21.071 15.292 15.472 1.00 85.00 88 GLY A CA 1
ATOM 676 C C . GLY A 1 88 ? -21.241 15.474 16.980 1.00 85.00 88 GLY A C 1
ATOM 677 O O . GLY A 1 88 ? -21.910 14.673 17.634 1.00 85.00 88 GLY A O 1
ATOM 678 N N . PHE A 1 89 ? -20.716 16.582 17.511 1.00 91.19 89 PHE A N 1
ATOM 679 C CA . PHE A 1 89 ? -20.846 16.951 18.925 1.00 91.19 89 PHE A CA 1
ATOM 680 C C . PHE A 1 89 ? -22.305 17.206 19.317 1.00 91.19 89 PHE A C 1
ATOM 682 O O . PHE A 1 89 ? -22.742 16.820 20.400 1.00 91.19 89 PHE A O 1
ATOM 689 N N . GLU A 1 90 ? -23.080 17.819 18.424 1.00 91.06 90 GLU A N 1
ATOM 690 C CA . GLU A 1 90 ? -24.491 18.113 18.643 1.00 91.06 90 GLU A CA 1
ATOM 691 C C . GLU A 1 90 ? -25.338 16.841 18.723 1.00 91.06 90 GLU A C 1
ATOM 693 O O . GLU A 1 90 ? -26.239 16.767 19.558 1.00 91.06 90 GLU A O 1
ATOM 698 N N . THR A 1 91 ? -25.017 15.816 17.923 1.00 89.94 91 THR A N 1
ATOM 699 C CA . THR A 1 91 ? -25.648 14.492 18.053 1.00 89.94 91 THR A CA 1
ATOM 700 C C . THR A 1 91 ? -25.482 13.963 19.474 1.00 89.94 91 THR A C 1
ATOM 702 O O . THR A 1 91 ? -26.468 13.594 20.112 1.00 89.94 91 THR A O 1
ATOM 705 N N . VAL A 1 92 ? -24.252 13.971 20.000 1.00 92.88 92 VAL A N 1
ATOM 706 C CA . VAL A 1 92 ? -23.973 13.466 21.352 1.00 92.88 92 VAL A CA 1
ATOM 707 C C . VAL A 1 92 ? -24.660 14.328 22.407 1.00 92.88 92 VAL A C 1
ATOM 709 O O . VAL A 1 92 ? -25.282 13.793 23.320 1.00 92.88 92 VAL A O 1
ATOM 712 N N . ARG A 1 93 ? -24.629 15.658 22.264 1.00 92.38 93 ARG A N 1
ATOM 713 C CA . ARG A 1 93 ? -25.258 16.593 23.207 1.00 92.38 93 ARG A CA 1
ATOM 714 C C . ARG A 1 93 ? -26.775 16.409 23.284 1.00 92.38 93 ARG A C 1
ATOM 716 O O . ARG A 1 93 ? -27.322 16.318 24.383 1.00 92.38 93 ARG A O 1
ATOM 723 N N . LYS A 1 94 ? -27.461 16.337 22.137 1.00 91.44 94 LYS A N 1
ATOM 724 C CA . LYS A 1 94 ? -28.916 16.122 22.086 1.00 91.44 94 LYS A CA 1
ATOM 725 C C . LYS A 1 94 ? -29.285 14.733 22.609 1.00 91.44 94 LYS A C 1
ATOM 727 O O . LYS A 1 94 ? -30.223 14.612 23.396 1.00 91.44 94 LYS A O 1
ATOM 732 N N . ALA A 1 95 ? -28.532 13.701 22.222 1.00 90.25 95 ALA A N 1
ATOM 733 C CA . ALA A 1 95 ? -28.743 12.342 22.710 1.00 90.25 95 ALA A CA 1
ATOM 734 C C . ALA A 1 95 ? -28.536 12.246 24.225 1.00 90.25 95 ALA A C 1
ATOM 736 O O . ALA A 1 95 ? -29.374 11.667 24.912 1.00 90.25 95 ALA A O 1
ATOM 737 N N . LYS A 1 96 ? -27.493 12.882 24.766 1.00 91.62 96 LYS A N 1
ATOM 738 C CA . LYS A 1 96 ? -27.244 12.947 26.209 1.00 91.62 96 LYS A CA 1
ATOM 739 C C . LYS A 1 96 ? -28.381 13.649 26.940 1.00 91.62 96 LYS A C 1
ATOM 741 O O . LYS A 1 96 ? -28.889 13.087 27.898 1.00 91.62 96 LYS A O 1
ATOM 746 N N . ALA A 1 97 ? -28.850 14.803 26.465 1.00 90.88 97 ALA A N 1
ATOM 747 C CA . ALA A 1 97 ? -29.984 15.497 27.081 1.00 90.88 97 ALA A CA 1
ATOM 748 C C . ALA A 1 97 ? -31.261 14.632 27.106 1.00 90.88 97 ALA A C 1
ATOM 750 O O . ALA A 1 97 ? -31.948 14.556 28.126 1.00 90.88 97 ALA A O 1
ATOM 751 N N . LEU A 1 98 ? -31.556 13.932 26.005 1.00 88.25 98 LEU A N 1
ATOM 752 C CA . LEU A 1 98 ? -32.706 13.032 25.921 1.00 88.25 98 LEU A CA 1
ATOM 753 C C . LEU A 1 98 ? -32.561 11.826 26.860 1.00 88.25 98 LEU A C 1
ATOM 755 O O . LEU A 1 98 ? -33.518 11.454 27.537 1.00 88.25 98 LEU A O 1
ATOM 759 N N . VAL A 1 99 ? -31.376 11.221 26.915 1.00 87.44 99 VAL A N 1
ATOM 760 C CA . VAL A 1 99 ? -31.106 10.061 27.771 1.00 87.44 99 VAL A CA 1
ATOM 761 C C . VAL A 1 99 ? -31.131 10.450 29.248 1.00 87.44 99 VAL A C 1
ATOM 763 O O . VAL A 1 99 ? -31.770 9.752 30.028 1.00 87.44 99 VAL A O 1
ATOM 766 N N . GLU A 1 100 ? -30.547 11.588 29.626 1.00 88.50 100 GLU A N 1
ATOM 767 C CA . GLU A 1 100 ? -30.579 12.101 31.002 1.00 88.50 100 GLU A CA 1
ATOM 768 C C . GLU A 1 100 ? -32.006 12.412 31.474 1.00 88.50 100 GLU A C 1
ATOM 770 O O . GLU A 1 100 ? -32.327 12.162 32.629 1.00 88.50 100 GLU A O 1
ATOM 775 N N . SER A 1 101 ? -32.905 12.857 30.584 1.00 87.44 101 SER A N 1
ATOM 776 C CA . SER A 1 101 ? -34.313 13.101 30.948 1.00 87.44 101 SER A CA 1
ATOM 777 C C . SER A 1 101 ? -35.072 11.844 31.398 1.00 87.44 101 SER A C 1
ATOM 779 O O . SER A 1 101 ? -36.079 11.945 32.096 1.00 87.44 101 SER A O 1
ATOM 781 N N . LYS A 1 102 ? -34.605 10.654 30.997 1.00 85.31 102 LYS A N 1
ATOM 782 C CA . LYS A 1 102 ? -35.241 9.366 31.319 1.00 85.31 102 LYS A CA 1
ATOM 783 C C . LYS A 1 102 ? -34.407 8.497 32.253 1.00 85.31 102 LYS A C 1
ATOM 785 O O . LYS A 1 102 ? -34.965 7.689 32.991 1.00 85.31 102 LYS A O 1
ATOM 790 N N . CYS A 1 103 ? -33.085 8.607 32.184 1.00 82.06 103 CYS A N 1
ATOM 791 C CA . CYS A 1 103 ? -32.128 7.798 32.932 1.00 82.06 103 CYS A CA 1
ATOM 792 C C . CYS A 1 103 ? -30.944 8.670 33.396 1.00 82.06 103 CYS A C 1
ATOM 794 O O . CYS A 1 103 ? -29.861 8.569 32.808 1.00 82.06 103 CYS A O 1
ATOM 796 N N . PRO A 1 104 ? -31.132 9.512 34.430 1.00 85.25 104 PRO A N 1
ATOM 797 C CA . PRO A 1 104 ? -30.089 10.414 34.908 1.00 85.25 104 PRO A CA 1
ATOM 798 C C . PRO A 1 104 ? -28.838 9.660 35.375 1.00 85.25 104 PRO A C 1
ATOM 800 O O . PRO A 1 104 ? -28.941 8.742 36.187 1.00 85.25 104 PRO A O 1
ATOM 803 N N . GLY A 1 105 ? -27.661 10.035 34.873 1.00 80.62 105 GLY A N 1
ATOM 804 C CA . GLY A 1 105 ? -26.365 9.511 35.325 1.00 80.62 105 GLY A CA 1
ATOM 805 C C . GLY A 1 105 ? -26.064 8.046 34.982 1.00 80.62 105 GLY A C 1
ATOM 806 O O . GLY A 1 105 ? -25.078 7.507 35.474 1.00 80.62 105 GLY A O 1
ATOM 807 N N . VAL A 1 106 ? -26.883 7.386 34.153 1.00 83.44 106 VAL A N 1
ATOM 808 C CA . VAL A 1 106 ? -26.730 5.945 33.860 1.00 83.44 106 VAL A CA 1
ATOM 809 C C . VAL A 1 106 ? -25.896 5.673 32.607 1.00 83.44 106 VAL A C 1
ATOM 811 O O . VAL A 1 106 ? -25.161 4.692 32.564 1.00 83.44 106 VAL A O 1
ATOM 814 N N . VAL A 1 107 ? -26.034 6.489 31.558 1.00 85.69 107 VAL A N 1
ATOM 815 C CA . VAL A 1 107 ? -25.409 6.217 30.249 1.00 85.69 107 VAL A CA 1
ATOM 816 C C . VAL A 1 107 ? -24.225 7.148 30.025 1.00 85.69 107 VAL A C 1
ATOM 818 O O . VAL A 1 107 ? -24.375 8.373 30.084 1.00 85.69 107 VAL A O 1
ATOM 821 N N . SER A 1 108 ? -23.056 6.576 29.739 1.00 89.62 108 SER A N 1
ATOM 822 C CA . SER A 1 108 ? -21.840 7.340 29.461 1.00 89.62 108 SER A CA 1
ATOM 823 C C . SER A 1 108 ? -21.929 8.084 28.119 1.00 89.62 108 SER A C 1
ATOM 825 O O . SER A 1 108 ? -22.683 7.708 27.218 1.00 89.62 108 SER A O 1
ATOM 827 N N . CYS A 1 109 ? -21.168 9.170 27.970 1.00 90.62 109 CYS A N 1
ATOM 828 C CA . CYS A 1 109 ? -21.102 9.894 26.698 1.00 90.62 109 CYS A CA 1
ATOM 829 C C . CYS A 1 109 ? -20.402 9.070 25.602 1.00 90.62 109 CYS A C 1
ATOM 831 O O . CYS A 1 109 ? -20.811 9.153 24.443 1.00 90.62 109 CYS A O 1
ATOM 833 N N . ALA A 1 110 ? -19.425 8.239 25.979 1.00 90.12 110 ALA A N 1
ATOM 834 C CA . ALA A 1 110 ? -18.752 7.295 25.091 1.00 90.12 110 ALA A CA 1
ATOM 835 C C . ALA A 1 110 ? -19.733 6.264 24.506 1.00 90.12 110 ALA A C 1
ATOM 837 O O . ALA A 1 110 ? -19.795 6.080 23.291 1.00 90.12 110 ALA A O 1
ATOM 838 N N . ASP A 1 111 ? -20.600 5.675 25.341 1.00 89.19 111 ASP A N 1
ATOM 839 C CA . ASP A 1 111 ? -21.631 4.736 24.877 1.00 89.19 111 ASP A CA 1
ATOM 840 C C . ASP A 1 111 ? -22.624 5.404 23.924 1.00 89.19 111 ASP A C 1
ATOM 842 O O . ASP A 1 111 ? -23.039 4.811 22.928 1.00 89.19 111 ASP A O 1
ATOM 846 N N . ILE A 1 112 ? -23.013 6.652 24.204 1.00 90.19 112 ILE A N 1
ATOM 847 C CA . ILE A 1 112 ? -23.893 7.422 23.317 1.00 90.19 112 ILE A CA 1
ATOM 848 C C . ILE A 1 112 ? -23.225 7.646 21.961 1.00 90.19 112 ILE A C 1
ATOM 850 O O . ILE A 1 112 ? -23.881 7.466 20.934 1.00 90.19 112 ILE A O 1
ATOM 854 N N . LEU A 1 113 ? -21.941 8.012 21.946 1.00 91.38 113 LEU A N 1
ATOM 855 C CA . LEU A 1 113 ? -21.180 8.224 20.719 1.00 91.38 113 LEU A CA 1
ATOM 856 C C . LEU A 1 113 ? -21.049 6.925 19.907 1.00 91.38 113 LEU A C 1
ATOM 858 O O . LEU A 1 113 ? -21.341 6.927 18.710 1.00 91.38 113 LEU A O 1
ATOM 862 N N . ALA A 1 114 ? -20.722 5.805 20.557 1.00 90.38 114 ALA A N 1
ATOM 863 C CA . ALA A 1 114 ? -20.623 4.492 19.918 1.00 90.38 114 ALA A CA 1
ATOM 864 C C . ALA A 1 114 ? -21.969 4.009 19.346 1.00 90.38 114 ALA A C 1
ATOM 866 O O . ALA A 1 114 ? -22.046 3.546 18.203 1.00 90.38 114 ALA A O 1
ATOM 867 N N . ILE A 1 115 ? -23.059 4.147 20.112 1.00 89.25 115 ILE A N 1
ATOM 868 C CA . ILE A 1 115 ? -24.412 3.787 19.661 1.00 89.25 115 ILE A CA 1
ATOM 869 C C . ILE A 1 115 ? -24.831 4.672 18.482 1.00 89.25 115 ILE A C 1
ATOM 871 O O . ILE A 1 115 ? -25.337 4.154 17.487 1.00 89.25 115 ILE A O 1
ATOM 875 N N . ALA A 1 116 ? -24.587 5.982 18.557 1.00 89.50 116 ALA A N 1
ATOM 876 C CA . ALA A 1 116 ? -24.941 6.908 17.489 1.00 89.50 116 ALA A CA 1
ATOM 877 C C . ALA A 1 116 ? -24.156 6.631 16.198 1.00 89.50 116 ALA A C 1
ATOM 879 O O . ALA A 1 116 ? -24.747 6.623 15.117 1.00 89.50 116 ALA A O 1
ATOM 880 N N . ALA A 1 117 ? -22.855 6.340 16.296 1.00 86.94 117 ALA A N 1
ATOM 881 C CA . ALA A 1 117 ? -22.033 5.961 15.149 1.00 86.94 117 ALA A CA 1
ATOM 882 C C . ALA A 1 117 ? -22.563 4.687 14.471 1.00 86.94 117 ALA A C 1
ATOM 884 O O . ALA A 1 117 ? -22.753 4.669 13.253 1.00 86.94 117 ALA A O 1
ATOM 885 N N . ARG A 1 118 ? -22.889 3.648 15.253 1.00 88.06 118 ARG A N 1
ATOM 886 C CA . ARG A 1 118 ? -23.508 2.414 14.741 1.00 88.06 118 ARG A CA 1
ATOM 887 C C . ARG A 1 118 ? -24.835 2.694 14.030 1.00 88.06 118 ARG A C 1
ATOM 889 O O . ARG A 1 118 ? -25.072 2.183 12.936 1.00 88.06 118 ARG A O 1
ATOM 896 N N . ASP A 1 119 ? -25.705 3.491 14.643 1.00 87.81 119 ASP A N 1
ATOM 897 C CA . ASP A 1 119 ? -27.028 3.787 14.092 1.00 87.81 119 ASP A CA 1
ATOM 898 C C . ASP A 1 119 ? -26.925 4.559 12.769 1.00 87.81 119 ASP A C 1
ATOM 900 O O . ASP A 1 119 ? -27.620 4.223 11.809 1.00 87.81 119 ASP A O 1
ATOM 904 N N . TYR A 1 120 ? -26.003 5.520 12.664 1.00 86.06 120 TYR A N 1
ATOM 905 C CA . TYR A 1 120 ? -25.749 6.223 11.408 1.00 86.06 120 TYR A CA 1
ATOM 906 C C . TYR A 1 120 ? -25.196 5.313 10.313 1.00 86.06 120 TYR A C 1
ATOM 908 O O . TYR A 1 120 ? -25.637 5.433 9.172 1.00 86.06 120 TYR A O 1
ATOM 916 N N . VAL A 1 121 ? -24.312 4.362 10.632 1.00 83.56 121 VAL A N 1
ATOM 917 C CA . VAL A 1 121 ? -23.862 3.355 9.653 1.00 83.56 121 VAL A CA 1
ATOM 918 C C . VAL A 1 121 ? -25.051 2.543 9.131 1.00 83.56 121 VAL A C 1
ATOM 920 O O . VAL A 1 121 ? -25.196 2.372 7.923 1.00 83.56 121 VAL A O 1
ATOM 923 N N . HIS A 1 122 ? -25.965 2.109 10.001 1.00 84.88 122 HIS A N 1
ATOM 924 C CA . HIS A 1 122 ? -27.171 1.401 9.560 1.00 84.88 122 HIS A CA 1
ATOM 925 C C . HIS A 1 122 ? -28.110 2.268 8.710 1.00 84.88 122 HIS A C 1
ATOM 927 O O . HIS A 1 122 ? -28.721 1.762 7.766 1.00 84.88 122 HIS A O 1
ATOM 933 N N . LEU A 1 123 ? -28.245 3.558 9.026 1.00 82.69 123 LEU A N 1
ATOM 934 C CA . LEU A 1 123 ? -29.039 4.497 8.229 1.00 82.69 123 LEU A CA 1
ATOM 935 C C . LEU A 1 123 ? -28.415 4.736 6.848 1.00 82.69 123 LEU A C 1
ATOM 937 O O . LEU A 1 123 ? -29.144 4.761 5.856 1.00 82.69 123 LEU A O 1
ATOM 941 N N . LEU A 1 124 ? -27.086 4.831 6.770 1.00 78.81 124 LEU A N 1
ATOM 942 C CA . LEU A 1 124 ? -26.347 4.931 5.512 1.00 78.81 124 LEU A CA 1
ATOM 943 C C . LEU A 1 124 ? -26.531 3.669 4.664 1.00 78.81 124 LEU A C 1
ATOM 945 O O . LEU A 1 124 ? -26.935 3.780 3.512 1.00 78.81 124 LEU A O 1
ATOM 949 N N . ILE A 1 125 ? -26.375 2.473 5.238 1.00 82.12 125 ILE A N 1
ATOM 950 C CA . ILE A 1 125 ? -26.618 1.211 4.517 1.00 82.12 125 ILE A CA 1
ATOM 951 C C . ILE A 1 125 ? -28.045 1.172 3.951 1.00 82.12 125 ILE A C 1
ATOM 953 O O . ILE A 1 125 ? -28.247 0.836 2.787 1.00 82.12 125 ILE A O 1
ATOM 957 N N . LYS A 1 126 ? -29.055 1.562 4.742 1.00 82.81 126 LYS A N 1
ATOM 958 C CA . LYS A 1 126 ? -30.449 1.625 4.267 1.00 82.81 126 LYS A CA 1
ATOM 959 C C . LYS A 1 126 ? -30.630 2.619 3.121 1.00 82.81 126 LYS A C 1
ATOM 961 O O . LYS A 1 126 ? -31.360 2.324 2.175 1.00 82.81 126 LYS A O 1
ATOM 966 N N . LEU A 1 127 ? -29.980 3.779 3.195 1.00 80.44 127 LEU A N 1
ATOM 967 C CA . LEU A 1 127 ? -30.018 4.782 2.135 1.00 80.44 127 LEU A CA 1
ATOM 968 C C . LEU A 1 127 ? -29.398 4.242 0.840 1.00 80.44 127 LEU A C 1
ATOM 970 O O . LEU A 1 127 ? -30.002 4.386 -0.219 1.00 80.44 127 LEU A O 1
ATOM 974 N N . PHE A 1 128 ? -28.246 3.582 0.920 1.00 78.94 128 PHE A N 1
ATOM 975 C CA . PHE A 1 128 ? -27.564 3.005 -0.241 1.00 78.94 128 PHE A CA 1
ATOM 976 C C . PHE A 1 128 ? -28.372 1.862 -0.860 1.00 78.94 128 PHE A C 1
ATOM 978 O O . PHE A 1 128 ? -28.640 1.885 -2.062 1.00 78.94 128 PHE A O 1
ATOM 985 N N . ASN A 1 129 ? -28.916 0.969 -0.031 1.00 85.12 129 ASN A N 1
ATOM 986 C CA . ASN A 1 129 ? -29.823 -0.085 -0.486 1.00 85.12 129 ASN A CA 1
ATOM 987 C C . ASN A 1 129 ? -31.060 0.487 -1.200 1.00 85.12 129 ASN A C 1
ATOM 989 O O . ASN A 1 129 ? -31.499 -0.061 -2.208 1.00 85.12 129 ASN A O 1
ATOM 993 N N . SER A 1 130 ? -31.604 1.624 -0.741 1.00 82.56 130 SER A N 1
ATOM 994 C CA . SER A 1 130 ? -32.735 2.294 -1.414 1.00 82.56 130 SER A CA 1
ATOM 995 C C . SER A 1 130 ? -32.394 2.833 -2.810 1.00 82.56 130 SER A C 1
ATOM 997 O O . SER A 1 130 ? -33.290 3.158 -3.589 1.00 82.56 130 SER A O 1
ATOM 999 N N . LYS A 1 131 ? -31.101 2.939 -3.128 1.00 80.12 131 LYS A N 1
ATOM 1000 C CA . LYS A 1 131 ? -30.569 3.342 -4.433 1.00 80.12 131 LYS A CA 1
ATOM 1001 C C . LYS A 1 131 ? -30.034 2.161 -5.246 1.00 80.12 131 LYS A C 1
ATOM 1003 O O . LYS A 1 131 ? -29.465 2.388 -6.305 1.00 80.12 131 LYS A O 1
ATOM 1008 N N . GLY A 1 132 ? -30.248 0.928 -4.779 1.00 85.81 132 GLY A N 1
ATOM 1009 C CA . GLY A 1 132 ? -29.765 -0.284 -5.442 1.00 85.81 132 GLY A CA 1
ATOM 1010 C C . GLY A 1 132 ? -28.258 -0.508 -5.302 1.00 85.81 132 GLY A C 1
ATOM 1011 O O . GLY A 1 132 ? -27.698 -1.258 -6.091 1.00 85.81 132 GLY A O 1
ATOM 1012 N N . LEU A 1 133 ? -27.617 0.148 -4.331 1.00 77.25 133 LEU A N 1
ATOM 1013 C CA . LEU A 1 133 ? -26.183 0.043 -4.064 1.00 77.25 133 LEU A CA 1
ATOM 1014 C C . LEU A 1 133 ? -25.941 -0.901 -2.886 1.00 77.25 133 LEU A C 1
ATOM 1016 O O . LEU A 1 133 ? -26.653 -0.821 -1.881 1.00 77.25 133 LEU A O 1
ATOM 1020 N N . SER A 1 134 ? -24.948 -1.780 -3.007 1.00 81.69 134 SER A N 1
ATOM 1021 C CA . SER A 1 134 ? -24.595 -2.751 -1.972 1.00 81.69 134 SER A CA 1
ATOM 1022 C C . SER A 1 134 ? -23.782 -2.127 -0.825 1.00 81.69 134 SER A C 1
ATOM 1024 O O . SER A 1 134 ? -23.407 -0.951 -0.847 1.00 81.69 134 SER A O 1
ATOM 1026 N N . ILE A 1 135 ? -23.489 -2.918 0.214 1.00 74.38 135 ILE A N 1
ATOM 1027 C CA . ILE A 1 135 ? -22.591 -2.488 1.299 1.00 74.38 135 ILE A CA 1
ATOM 1028 C C . ILE A 1 135 ? -21.176 -2.269 0.747 1.00 74.38 135 ILE A C 1
ATOM 1030 O O . ILE A 1 135 ? -20.501 -1.328 1.156 1.00 74.38 135 ILE A O 1
ATOM 1034 N N . GLU A 1 136 ? -20.746 -3.094 -0.207 1.00 72.94 136 GLU A N 1
ATOM 1035 C CA . GLU A 1 136 ? -19.481 -2.933 -0.923 1.00 72.94 136 GLU A CA 1
ATOM 1036 C C . GLU A 1 136 ? -19.455 -1.608 -1.692 1.00 72.94 136 GLU A C 1
ATOM 1038 O O . GLU A 1 136 ? -18.477 -0.870 -1.580 1.00 72.94 136 GLU A O 1
ATOM 1043 N N . ASP A 1 137 ? -20.547 -1.248 -2.374 1.00 69.88 137 ASP A N 1
ATOM 1044 C CA . ASP A 1 137 ? -20.677 0.052 -3.042 1.00 69.88 137 ASP A CA 1
ATOM 1045 C C . ASP A 1 137 ? -20.649 1.207 -2.041 1.00 69.88 137 ASP A C 1
ATOM 1047 O O . ASP A 1 137 ? -20.036 2.234 -2.304 1.00 69.88 137 ASP A O 1
ATOM 1051 N N . MET A 1 138 ? -21.277 1.057 -0.871 1.00 69.81 138 MET A N 1
ATOM 1052 C CA . MET A 1 138 ? -21.218 2.064 0.189 1.00 69.81 138 MET A CA 1
ATOM 1053 C C . MET A 1 138 ? -19.792 2.255 0.708 1.00 69.81 138 MET A C 1
ATOM 1055 O O . MET A 1 138 ? -19.367 3.393 0.898 1.00 69.81 138 MET A O 1
ATOM 1059 N N . VAL A 1 139 ? -19.044 1.172 0.927 1.00 68.19 139 VAL A N 1
ATOM 1060 C CA . VAL A 1 139 ? -17.637 1.231 1.352 1.00 68.19 139 VAL A CA 1
ATOM 1061 C C . VAL A 1 139 ? -16.775 1.859 0.252 1.00 68.19 139 VAL A C 1
ATOM 1063 O O . VAL A 1 139 ? -15.982 2.757 0.539 1.00 68.19 139 VAL A O 1
ATOM 1066 N N . ALA A 1 140 ? -16.985 1.475 -1.008 1.00 65.06 140 ALA A N 1
ATOM 1067 C CA . ALA A 1 140 ? -16.288 2.040 -2.159 1.00 65.06 140 ALA A CA 1
ATOM 1068 C C . ALA A 1 140 ? -16.599 3.538 -2.354 1.00 65.06 140 ALA A C 1
ATOM 1070 O O . ALA A 1 140 ? -15.691 4.350 -2.512 1.00 65.06 140 ALA A O 1
ATOM 1071 N N . LEU A 1 141 ? -17.869 3.940 -2.265 1.00 57.28 141 LEU A N 1
ATOM 1072 C CA . LEU A 1 141 ? -18.320 5.329 -2.413 1.00 57.28 141 LEU A CA 1
ATOM 1073 C C . LEU A 1 141 ? -18.009 6.194 -1.190 1.00 57.28 141 LEU A C 1
ATOM 1075 O O . LEU A 1 141 ? -17.802 7.394 -1.337 1.00 57.28 141 LEU A O 1
ATOM 1079 N N . SER A 1 142 ? -17.904 5.618 0.008 1.00 59.78 142 SER A N 1
ATOM 1080 C CA . SER A 1 142 ? -17.345 6.326 1.172 1.00 59.78 142 SER A CA 1
ATOM 1081 C C . SER A 1 142 ? -15.862 6.634 0.958 1.00 59.78 142 SER A C 1
ATOM 1083 O O . SER A 1 142 ? -15.373 7.674 1.398 1.00 59.78 142 SER A O 1
ATOM 1085 N N . GLY A 1 143 ? -15.174 5.778 0.199 1.00 52.09 143 GLY A N 1
ATOM 1086 C CA . GLY A 1 143 ? -13.863 6.064 -0.361 1.00 52.09 143 GLY A CA 1
ATOM 1087 C C . GLY A 1 143 ? -13.873 7.156 -1.435 1.00 52.09 143 GLY A C 1
ATOM 1088 O O . GLY A 1 143 ? -12.828 7.732 -1.667 1.00 52.09 143 GLY A O 1
ATOM 1089 N N . ALA A 1 144 ? -15.002 7.539 -2.050 1.00 46.31 144 ALA A N 1
ATOM 1090 C CA . ALA A 1 144 ? -15.046 8.594 -3.077 1.00 46.31 144 ALA A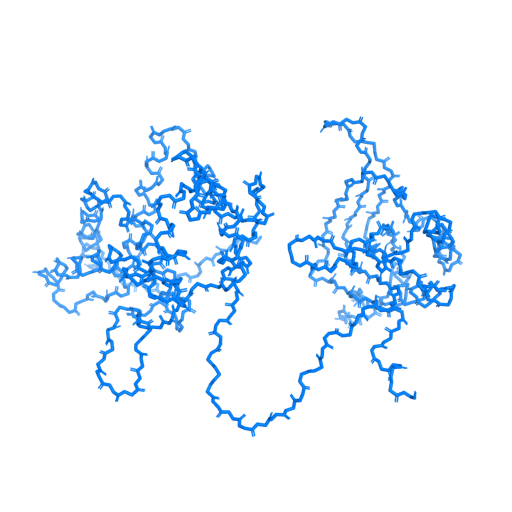 CA 1
ATOM 1091 C C . ALA A 1 144 ? -14.738 10.006 -2.541 1.00 46.31 144 ALA A C 1
ATOM 1093 O O . ALA A 1 144 ? -14.504 10.920 -3.320 1.00 46.31 144 ALA A O 1
ATOM 1094 N N . HIS A 1 145 ? -14.607 10.207 -1.228 1.00 49.94 145 HIS A N 1
ATOM 1095 C CA . HIS A 1 145 ? -13.915 11.399 -0.715 1.00 49.94 145 HIS A CA 1
ATOM 1096 C C . HIS A 1 145 ? -12.396 11.408 -1.034 1.00 49.94 145 HIS A C 1
ATOM 1098 O O . HIS A 1 145 ? -11.733 12.407 -0.771 1.00 49.94 145 HIS A O 1
ATOM 1104 N N . THR A 1 146 ? -11.875 10.338 -1.653 1.00 39.41 146 THR A N 1
ATOM 1105 C CA . THR A 1 146 ? -10.544 10.206 -2.278 1.00 39.41 146 THR A CA 1
ATOM 1106 C C . THR A 1 146 ? -10.528 10.581 -3.771 1.00 39.41 146 THR A C 1
ATOM 1108 O O . THR A 1 146 ? -9.458 10.810 -4.320 1.00 39.41 146 THR A O 1
ATOM 1111 N N . ILE A 1 147 ? -11.688 10.676 -4.445 1.00 43.12 147 ILE A N 1
ATOM 1112 C CA . ILE A 1 147 ? -11.809 11.025 -5.876 1.00 43.12 147 ILE A CA 1
ATOM 1113 C C . ILE A 1 147 ? -12.981 11.984 -6.073 1.00 43.12 147 ILE A C 1
ATOM 1115 O O . ILE A 1 147 ? -14.147 11.618 -5.966 1.00 43.12 147 ILE A O 1
ATOM 1119 N N . GLY A 1 148 ? -12.688 13.217 -6.458 1.00 49.69 148 GLY A N 1
ATOM 1120 C CA . GLY A 1 148 ? -13.722 14.180 -6.805 1.00 49.69 148 GLY A CA 1
ATOM 1121 C C . GLY A 1 148 ? -13.141 15.558 -7.027 1.00 49.69 148 GLY A C 1
ATOM 1122 O O . GLY A 1 148 ? -11.953 15.778 -6.824 1.00 49.69 148 GLY A O 1
ATOM 1123 N N . PHE A 1 149 ? -13.992 16.487 -7.434 1.00 54.91 149 PHE A N 1
ATOM 1124 C CA . PHE A 1 149 ? -13.611 17.822 -7.858 1.00 54.91 149 PHE A CA 1
ATOM 1125 C C . PHE A 1 149 ? -14.342 18.868 -7.012 1.00 54.91 149 PHE A C 1
ATOM 1127 O O . PHE A 1 149 ? -15.565 18.839 -6.887 1.00 54.91 149 PHE A O 1
ATOM 1134 N N . ALA A 1 150 ? -13.604 19.811 -6.438 1.00 59.31 150 ALA A N 1
ATOM 1135 C CA . ALA A 1 150 ? -14.128 20.939 -5.688 1.00 59.31 150 ALA A CA 1
ATOM 1136 C C . ALA A 1 150 ? -14.078 22.207 -6.535 1.00 59.31 150 ALA A C 1
ATOM 1138 O O . ALA A 1 150 ? -13.024 22.576 -7.050 1.00 59.31 150 ALA A O 1
ATOM 1139 N N . HIS A 1 151 ? -15.190 22.933 -6.636 1.00 66.00 151 HIS A N 1
ATOM 1140 C CA . HIS A 1 151 ? -15.161 24.249 -7.270 1.00 66.00 151 HIS A CA 1
ATOM 1141 C C . HIS A 1 151 ? -14.307 25.228 -6.459 1.00 66.00 151 HIS A C 1
ATOM 1143 O O . HIS A 1 151 ? -14.505 25.366 -5.247 1.00 66.00 151 HIS A O 1
ATOM 1149 N N . CYS A 1 152 ? -13.447 25.988 -7.145 1.00 68.69 152 CYS A N 1
ATOM 1150 C CA . CYS A 1 152 ? -12.577 27.003 -6.538 1.00 68.69 152 CYS A CA 1
ATOM 1151 C C . CYS A 1 152 ? -13.331 27.955 -5.593 1.00 68.69 152 CYS A C 1
ATOM 1153 O O . CYS A 1 152 ? -12.805 28.349 -4.552 1.00 68.69 152 CYS A O 1
ATOM 1155 N N . LYS A 1 153 ? -14.597 28.278 -5.904 1.00 71.00 153 LYS A N 1
ATOM 1156 C CA . LYS A 1 153 ? -15.460 29.170 -5.106 1.00 71.00 153 LYS A CA 1
ATOM 1157 C C . LYS A 1 153 ? -15.565 28.795 -3.622 1.00 71.00 153 LYS A C 1
ATOM 1159 O O . LYS A 1 153 ? -15.824 29.668 -2.802 1.00 71.00 153 LYS A O 1
ATOM 1164 N N . HIS A 1 154 ? -15.366 27.523 -3.269 1.00 70.12 154 HIS A N 1
ATOM 1165 C CA . HIS A 1 154 ? -15.506 27.049 -1.891 1.00 70.12 154 HIS A CA 1
ATOM 1166 C C . HIS A 1 154 ? -14.277 27.314 -1.011 1.00 70.12 154 HIS A C 1
ATOM 1168 O O . HIS A 1 154 ? -14.404 27.314 0.210 1.00 70.12 154 HIS A O 1
ATOM 1174 N N . PHE A 1 155 ? -13.099 27.550 -1.597 1.00 72.44 155 PHE A N 1
ATOM 1175 C CA . PHE A 1 155 ? -11.845 27.671 -0.840 1.00 72.44 155 PHE A CA 1
ATOM 1176 C C . PHE A 1 155 ? -10.901 28.771 -1.346 1.00 72.44 155 PHE A C 1
ATOM 1178 O O . PHE A 1 155 ? -9.906 29.059 -0.686 1.00 72.44 155 PHE A O 1
ATOM 1185 N N . VAL A 1 156 ? -11.219 29.456 -2.449 1.00 77.94 156 VAL A N 1
ATOM 1186 C CA . VAL A 1 156 ? -10.422 30.579 -2.982 1.00 77.94 156 VAL A CA 1
ATOM 1187 C C . VAL A 1 156 ? -10.254 31.721 -1.973 1.00 77.94 156 VAL A C 1
ATOM 1189 O O . VAL A 1 156 ? -9.202 32.356 -1.914 1.00 77.94 156 VAL A O 1
ATOM 1192 N N . THR A 1 157 ? -11.237 31.930 -1.093 1.00 76.38 157 THR A N 1
ATOM 1193 C CA . THR A 1 157 ? -11.131 32.888 0.016 1.00 76.38 157 THR A CA 1
ATOM 1194 C C . THR A 1 157 ? -10.032 32.494 0.998 1.00 76.38 157 THR A C 1
ATOM 1196 O O . THR A 1 157 ? -9.317 33.365 1.469 1.00 76.38 157 THR A O 1
ATOM 1199 N N . ARG A 1 158 ? -9.807 31.199 1.249 1.00 79.31 158 ARG A N 1
ATOM 1200 C CA . ARG A 1 158 ? -8.679 30.720 2.066 1.00 79.31 158 ARG A CA 1
ATOM 1201 C C . ARG A 1 158 ? -7.334 30.882 1.351 1.00 79.31 158 ARG A C 1
ATOM 1203 O O . ARG A 1 158 ? -6.322 31.038 2.018 1.00 79.31 158 ARG A O 1
ATOM 1210 N N . LEU A 1 159 ? -7.301 30.883 0.017 1.00 78.50 159 LEU A N 1
ATOM 1211 C CA . LEU A 1 159 ? -6.057 31.030 -0.755 1.00 78.50 159 LEU A CA 1
ATOM 1212 C C . LEU A 1 159 ? -5.546 32.468 -0.823 1.00 78.50 159 LEU A C 1
ATOM 1214 O O . LEU A 1 159 ? -4.337 32.676 -0.946 1.00 78.50 159 LEU A O 1
ATOM 1218 N N . TYR A 1 160 ? -6.442 33.451 -0.783 1.00 81.62 160 TYR A N 1
ATOM 1219 C CA . TYR A 1 160 ? -6.075 34.851 -1.001 1.00 81.62 160 TYR A CA 1
ATOM 1220 C C . TYR A 1 160 ? -6.566 35.779 0.100 1.00 81.62 160 TYR A C 1
ATOM 1222 O O . TYR A 1 160 ? -5.809 36.657 0.502 1.00 81.62 160 TYR A O 1
ATOM 1230 N N . HIS A 1 161 ? -7.804 35.605 0.570 1.00 82.62 161 HIS A N 1
ATOM 1231 C CA . HIS A 1 161 ? -8.513 36.564 1.421 1.00 82.62 161 HIS A CA 1
ATOM 1232 C C . HIS A 1 161 ? -8.983 35.935 2.751 1.00 82.62 161 HIS A C 1
ATOM 1234 O O . HIS A 1 161 ? -10.169 35.994 3.107 1.00 82.62 161 HIS A O 1
ATOM 1240 N N . TYR A 1 162 ? -8.082 35.266 3.478 1.00 79.62 162 TYR A N 1
ATOM 1241 C CA . TYR A 1 162 ? -8.452 34.513 4.672 1.00 79.62 162 TYR A CA 1
ATOM 1242 C C . TYR A 1 162 ? -8.976 35.446 5.771 1.00 79.62 162 TYR A C 1
ATOM 1244 O O . TYR A 1 162 ? -8.315 36.399 6.185 1.00 79.62 162 TYR A O 1
ATOM 1252 N N . ARG A 1 163 ? -10.205 35.181 6.238 1.00 79.31 163 ARG A N 1
ATOM 1253 C CA . ARG A 1 163 ? -10.945 36.037 7.189 1.00 79.31 163 ARG A CA 1
ATOM 1254 C C . ARG A 1 163 ? -11.023 37.511 6.752 1.00 79.31 163 ARG A C 1
ATOM 1256 O O . ARG A 1 163 ? -10.945 38.406 7.589 1.00 79.31 163 ARG A O 1
ATOM 1263 N N . GLY A 1 164 ? -11.136 37.766 5.445 1.00 70.69 164 GLY A N 1
ATOM 1264 C CA . GLY A 1 164 ? -11.247 39.122 4.892 1.00 70.69 164 GLY A CA 1
ATOM 1265 C C . GLY A 1 164 ? -9.945 39.929 4.917 1.00 70.69 164 GLY A C 1
ATOM 1266 O O . GLY A 1 164 ? -9.947 41.101 4.556 1.00 70.69 164 GLY A O 1
ATOM 1267 N N . LYS A 1 165 ? -8.826 39.316 5.319 1.00 71.00 165 LYS A N 1
ATOM 1268 C CA . LYS A 1 165 ? -7.483 39.893 5.205 1.00 71.00 165 LYS A CA 1
ATOM 1269 C C . LYS A 1 165 ? -6.897 39.450 3.871 1.00 71.00 165 LYS A C 1
ATOM 1271 O O . LYS A 1 165 ? -7.059 38.287 3.536 1.00 71.00 165 LYS A O 1
ATOM 1276 N N . GLY A 1 166 ? -6.204 40.319 3.131 1.00 78.06 166 GLY A N 1
ATOM 1277 C CA . GLY A 1 166 ? -5.557 40.003 1.839 1.00 78.06 166 GLY A CA 1
ATOM 1278 C C . GLY A 1 166 ? -4.353 39.049 1.934 1.00 78.06 166 GLY A C 1
ATOM 1279 O O . GLY A 1 166 ? -3.329 39.276 1.297 1.00 78.06 166 GLY A O 1
ATOM 1280 N N . GLN A 1 167 ? -4.438 38.035 2.794 1.00 78.44 167 GLN A N 1
ATOM 1281 C CA . GLN A 1 167 ? -3.414 37.037 3.066 1.00 78.44 167 GLN A CA 1
ATOM 1282 C C . GLN A 1 167 ? -4.017 35.625 2.967 1.00 78.44 167 GLN A C 1
ATOM 1284 O O . GLN A 1 167 ? -5.202 35.440 3.264 1.00 78.44 167 GLN A O 1
ATOM 1289 N N . PRO A 1 168 ? -3.219 34.620 2.562 1.00 80.69 168 PRO A N 1
ATOM 1290 C CA . PRO A 1 168 ? -3.646 33.226 2.596 1.00 80.69 168 PRO A CA 1
ATOM 1291 C C . PRO A 1 168 ? -3.888 32.741 4.025 1.00 80.69 168 PRO A C 1
ATOM 1293 O O . PRO A 1 168 ? -3.371 33.306 4.989 1.00 80.69 168 PRO A O 1
ATOM 1296 N N . ASP A 1 169 ? -4.642 31.654 4.142 1.00 76.19 169 ASP A N 1
ATOM 1297 C CA . ASP A 1 169 ? -4.848 30.936 5.390 1.00 76.19 169 ASP A CA 1
ATOM 1298 C C . ASP A 1 169 ? -3.494 30.479 5.960 1.00 76.19 169 ASP A C 1
ATOM 1300 O O . ASP A 1 169 ? -2.823 29.654 5.336 1.00 76.19 169 ASP A O 1
ATOM 1304 N N . PRO A 1 170 ? -3.070 31.001 7.127 1.00 74.31 170 PRO A N 1
ATOM 1305 C CA . PRO A 1 170 ? -1.763 30.704 7.703 1.00 74.31 170 PRO A CA 1
ATOM 1306 C C . PRO A 1 170 ? -1.641 29.255 8.190 1.00 74.31 170 PRO A C 1
ATOM 1308 O O . PRO A 1 170 ? -0.539 28.822 8.513 1.00 74.31 170 PRO A O 1
ATOM 1311 N N . TYR A 1 171 ? -2.753 28.515 8.257 1.00 68.31 171 TYR A N 1
ATOM 1312 C CA . TYR A 1 171 ? -2.789 27.106 8.649 1.00 68.31 171 TYR A CA 1
ATOM 1313 C C . TYR A 1 171 ? -2.840 26.154 7.448 1.00 68.31 171 TYR A C 1
ATOM 1315 O O . TYR A 1 171 ? -2.839 24.940 7.629 1.00 68.31 171 TYR A O 1
ATOM 1323 N N . MET A 1 172 ? -2.900 26.680 6.221 1.00 64.38 172 MET A N 1
ATOM 1324 C CA . MET A 1 172 ? -2.841 25.867 5.012 1.00 64.38 172 MET A CA 1
ATOM 1325 C C . MET A 1 172 ? -1.390 25.502 4.698 1.00 64.38 172 MET A C 1
ATOM 1327 O O . MET A 1 172 ? -0.521 26.376 4.694 1.00 64.38 172 MET A O 1
ATOM 1331 N N . ASP A 1 173 ? -1.132 24.225 4.394 1.00 69.75 173 ASP A N 1
ATOM 1332 C CA . ASP A 1 173 ? 0.203 23.783 3.986 1.00 69.75 173 ASP A CA 1
ATOM 1333 C C . ASP A 1 173 ? 0.706 24.639 2.801 1.00 69.75 173 ASP A C 1
ATOM 1335 O O . ASP A 1 173 ? 0.001 24.768 1.793 1.00 69.75 173 ASP A O 1
ATOM 1339 N N . PRO A 1 174 ? 1.907 25.242 2.884 1.00 73.31 174 PRO A N 1
ATOM 1340 C CA . PRO A 1 174 ? 2.395 26.144 1.846 1.00 73.31 174 PRO A CA 1
ATOM 1341 C C . PRO A 1 174 ? 2.530 25.498 0.461 1.00 73.31 174 PRO A C 1
ATOM 1343 O O . PRO A 1 174 ? 2.379 26.196 -0.545 1.00 73.31 174 PRO A O 1
ATOM 1346 N N . LYS A 1 175 ? 2.795 24.184 0.380 1.00 62.66 175 LYS A N 1
ATOM 1347 C CA . LYS A 1 175 ? 2.891 23.460 -0.898 1.00 62.66 175 LYS A CA 1
ATOM 1348 C C . LYS A 1 175 ? 1.503 23.223 -1.480 1.00 62.66 175 LYS A C 1
ATOM 1350 O O . LYS A 1 175 ? 1.304 23.475 -2.668 1.00 62.66 175 LYS A O 1
ATOM 1355 N N . LEU A 1 176 ? 0.543 22.821 -0.645 1.00 65.00 176 LEU A N 1
ATOM 1356 C CA . LEU A 1 176 ? -0.863 22.700 -1.028 1.00 65.00 176 LEU A CA 1
ATOM 1357 C C . LEU A 1 176 ? -1.420 24.049 -1.493 1.00 65.00 176 LEU A C 1
ATOM 1359 O O . LEU A 1 176 ? -2.016 24.135 -2.561 1.00 65.00 176 LEU A O 1
ATOM 1363 N N . MET A 1 177 ? -1.157 25.124 -0.750 1.00 74.44 177 MET A N 1
ATOM 1364 C CA . MET A 1 177 ? -1.552 26.482 -1.120 1.00 74.44 177 MET A CA 1
ATOM 1365 C C . MET A 1 177 ? -0.978 26.879 -2.486 1.00 74.44 177 MET A C 1
ATOM 1367 O O . MET A 1 177 ? -1.700 27.416 -3.324 1.00 74.44 177 MET A O 1
ATOM 1371 N N . TYR A 1 178 ? 0.311 26.626 -2.730 1.00 73.44 178 TYR A N 1
ATOM 1372 C CA . TYR A 1 178 ? 0.951 26.970 -4.001 1.00 73.44 178 TYR A CA 1
ATOM 1373 C C . TYR A 1 178 ? 0.366 26.165 -5.171 1.00 73.44 178 TYR A C 1
ATOM 1375 O O . TYR A 1 178 ? 0.094 26.738 -6.224 1.00 73.44 178 TYR A O 1
ATOM 1383 N N . ALA A 1 179 ? 0.087 24.874 -4.965 1.00 66.12 179 ALA A N 1
ATOM 1384 C CA . ALA A 1 179 ? -0.578 24.026 -5.951 1.00 66.12 179 ALA A CA 1
ATOM 1385 C C . ALA A 1 179 ? -2.011 24.506 -6.245 1.00 66.12 179 ALA A C 1
ATOM 1387 O O . ALA A 1 179 ? -2.361 24.727 -7.401 1.00 66.12 179 ALA A O 1
ATOM 1388 N N . LEU A 1 180 ? -2.822 24.761 -5.213 1.00 70.38 180 LEU A N 1
ATOM 1389 C CA . LEU A 1 180 ? -4.199 25.247 -5.361 1.00 70.38 180 LEU A CA 1
ATOM 1390 C C . LEU A 1 180 ? -4.268 26.621 -6.047 1.00 70.38 180 LEU A C 1
ATOM 1392 O O . LEU A 1 180 ? -5.202 26.872 -6.803 1.00 70.38 180 LEU A O 1
ATOM 1396 N N . ARG A 1 181 ? -3.272 27.495 -5.845 1.00 80.06 181 ARG A N 1
ATOM 1397 C CA . ARG A 1 181 ? -3.168 28.796 -6.532 1.00 80.06 181 ARG A CA 1
ATOM 1398 C C . ARG A 1 181 ? -2.855 28.684 -8.026 1.00 80.06 181 ARG A C 1
ATOM 1400 O O . ARG A 1 181 ? -3.208 29.600 -8.763 1.00 80.06 181 ARG A O 1
ATOM 1407 N N . MET A 1 182 ? -2.219 27.598 -8.480 1.00 72.12 182 MET A N 1
ATOM 1408 C CA . MET A 1 182 ? -2.037 27.347 -9.918 1.00 72.12 182 MET A CA 1
ATOM 1409 C C . MET A 1 182 ? -3.363 27.005 -10.599 1.00 72.12 182 MET A C 1
ATOM 1411 O O . MET A 1 182 ? -3.595 27.424 -11.728 1.00 72.12 182 MET A O 1
ATOM 1415 N N . TYR A 1 183 ? -4.238 26.270 -9.907 1.00 71.50 183 TYR A N 1
ATOM 1416 C CA . TYR A 1 183 ? -5.544 25.878 -10.439 1.00 71.50 183 TYR A CA 1
ATOM 1417 C C . TYR A 1 183 ? -6.620 26.956 -10.251 1.00 71.50 183 TYR A C 1
ATOM 1419 O O . TYR A 1 183 ? -7.476 27.134 -11.114 1.00 71.50 183 TYR A O 1
ATOM 1427 N N . CYS A 1 184 ? -6.576 27.690 -9.138 1.00 76.69 184 CYS A N 1
ATOM 1428 C CA . CYS A 1 184 ? -7.542 28.724 -8.779 1.00 76.69 184 CYS A CA 1
ATOM 1429 C C . CYS A 1 184 ? -6.848 30.091 -8.646 1.00 76.69 184 CYS A C 1
ATOM 1431 O O . CYS A 1 184 ? -6.604 30.516 -7.517 1.00 76.69 184 CYS A O 1
ATOM 1433 N N . PRO A 1 185 ? -6.517 30.785 -9.751 1.00 77.88 185 PRO A N 1
ATOM 1434 C CA . PRO A 1 185 ? -5.869 32.094 -9.701 1.00 77.88 185 PRO A CA 1
ATOM 1435 C C . PRO A 1 185 ? -6.798 33.190 -9.144 1.00 77.88 185 PRO A C 1
ATOM 1437 O O . PRO A 1 185 ? -8.016 33.133 -9.304 1.00 77.88 185 PRO A O 1
ATOM 1440 N N . SER A 1 186 ? -6.212 34.228 -8.531 1.00 68.56 186 SER A N 1
ATOM 1441 C CA . SER A 1 186 ? -6.935 35.375 -7.936 1.00 68.56 186 SER A CA 1
ATOM 1442 C C . SER A 1 186 ? -7.727 36.207 -8.965 1.00 68.56 186 SER A C 1
ATOM 1444 O O . SER A 1 186 ? -8.687 36.892 -8.619 1.00 68.56 186 SER A O 1
ATOM 1446 N N . TYR A 1 187 ? -7.348 36.137 -10.245 1.00 62.16 187 TYR A N 1
ATOM 1447 C CA . TYR A 1 187 ? -8.003 36.830 -11.355 1.00 62.16 187 TYR A CA 1
ATOM 1448 C C . TYR A 1 187 ? -7.928 35.980 -12.633 1.00 62.16 187 TYR A C 1
ATOM 1450 O O . TYR A 1 187 ? -6.945 35.270 -12.841 1.00 62.16 187 TYR A O 1
ATOM 1458 N N . GLY A 1 188 ? -8.955 36.050 -13.489 1.00 48.97 188 GLY A N 1
ATOM 1459 C CA . GLY A 1 188 ? -8.968 35.396 -14.808 1.00 48.97 188 GLY A CA 1
ATOM 1460 C C . GLY A 1 188 ? -9.406 33.922 -14.844 1.00 48.97 188 GLY A C 1
ATOM 1461 O O . GLY A 1 188 ? -9.308 33.296 -15.895 1.00 48.97 188 GLY A O 1
ATOM 1462 N N . GLY A 1 189 ? -9.893 33.355 -13.734 1.00 55.44 189 GLY A N 1
ATOM 1463 C CA . GLY A 1 189 ? -10.431 31.987 -13.680 1.00 55.44 189 GLY A CA 1
ATOM 1464 C C . GLY A 1 189 ? -11.924 31.902 -14.028 1.00 55.44 189 GLY A C 1
ATOM 1465 O O . GLY A 1 189 ? -12.694 32.814 -13.731 1.00 55.44 189 GLY A O 1
ATOM 1466 N N . SER A 1 190 ? -12.358 30.792 -14.633 1.00 52.25 190 SER A N 1
ATOM 1467 C CA . SER A 1 190 ? -13.778 30.544 -14.922 1.00 52.25 190 SER A CA 1
ATOM 1468 C C . SER A 1 190 ? -14.558 30.168 -13.651 1.00 52.25 190 SER A C 1
ATOM 1470 O O . SER A 1 190 ? -14.047 29.453 -12.790 1.00 52.25 190 SER A O 1
ATOM 1472 N N . ALA A 1 191 ? -15.827 30.580 -13.531 1.00 51.78 191 ALA A N 1
ATOM 1473 C CA . ALA A 1 191 ? -16.684 30.215 -12.388 1.00 51.78 191 ALA A CA 1
ATOM 1474 C C . ALA A 1 191 ? -16.934 28.693 -12.261 1.00 51.78 191 ALA A C 1
ATOM 1476 O O . ALA A 1 191 ? -17.351 28.213 -11.205 1.00 51.78 191 ALA A O 1
ATOM 1477 N N . GLY A 1 192 ? -16.670 27.941 -13.335 1.00 54.28 192 GLY A N 1
ATOM 1478 C CA . GLY A 1 192 ? -16.769 26.486 -13.399 1.00 54.28 192 GLY A CA 1
ATOM 1479 C C . GLY A 1 192 ? -15.476 25.743 -13.060 1.00 54.28 192 GLY A C 1
ATOM 1480 O O . GLY A 1 192 ? -15.497 24.517 -13.062 1.00 54.28 192 GLY A O 1
ATOM 1481 N N . THR A 1 193 ? -14.370 26.433 -12.753 1.00 66.94 193 THR A N 1
ATOM 1482 C CA . THR A 1 193 ? -13.088 25.770 -12.482 1.00 66.94 193 THR A CA 1
ATOM 1483 C C . THR A 1 193 ? -13.178 24.912 -11.223 1.00 66.94 193 THR A C 1
ATOM 1485 O O . THR A 1 193 ? -13.550 25.381 -10.139 1.00 66.94 193 THR A O 1
ATOM 1488 N N . VAL A 1 194 ? -12.827 23.641 -11.385 1.00 57.03 194 VAL A N 1
ATOM 1489 C CA . VAL A 1 194 ? -12.783 22.653 -10.319 1.00 57.03 194 VAL A CA 1
ATOM 1490 C C . VAL A 1 194 ? -11.369 22.127 -10.118 1.00 57.03 194 VAL A C 1
ATOM 1492 O O . VAL A 1 194 ? -10.587 22.054 -11.061 1.00 57.03 194 VAL A O 1
ATOM 1495 N N . VAL A 1 195 ? -11.053 21.749 -8.886 1.00 61.41 195 VAL A N 1
ATOM 1496 C CA . VAL A 1 195 ? -9.760 21.191 -8.488 1.00 61.41 195 VAL A CA 1
ATOM 1497 C C . VAL A 1 195 ? -9.999 19.838 -7.849 1.00 61.41 195 VAL A C 1
ATOM 1499 O O . VAL A 1 195 ? -10.935 19.725 -7.058 1.00 61.41 195 VAL A O 1
ATOM 1502 N N . PRO A 1 196 ? -9.211 18.807 -8.170 1.00 55.97 196 PRO A N 1
ATOM 1503 C CA . PRO A 1 196 ? -9.405 17.517 -7.543 1.00 55.97 196 PRO A CA 1
ATOM 1504 C C . PRO A 1 196 ? -9.130 17.586 -6.033 1.00 55.97 196 PRO A C 1
ATOM 1506 O O . PRO A 1 196 ? -8.219 18.286 -5.593 1.00 55.97 196 PRO A O 1
ATOM 1509 N N . PHE A 1 197 ? -9.923 16.864 -5.239 1.00 56.00 197 PHE A N 1
ATOM 1510 C CA . PHE A 1 197 ? -9.735 16.737 -3.789 1.00 56.00 197 PHE A CA 1
ATOM 1511 C C . PHE A 1 197 ? -8.412 16.053 -3.433 1.00 56.00 197 PHE A C 1
ATOM 1513 O O . PHE A 1 197 ? -7.832 16.351 -2.391 1.00 56.00 197 PHE A O 1
ATOM 1520 N N . ASP A 1 198 ? -7.917 15.200 -4.328 1.00 51.78 198 ASP A N 1
ATOM 1521 C CA . ASP A 1 198 ? -6.577 14.638 -4.292 1.00 51.78 198 ASP A CA 1
ATOM 1522 C C . ASP A 1 198 ? -5.767 15.135 -5.498 1.00 51.78 198 ASP A C 1
ATOM 1524 O O . ASP A 1 198 ? -6.038 14.800 -6.651 1.00 51.78 198 ASP A O 1
ATOM 1528 N N . ALA A 1 199 ? -4.755 15.960 -5.228 1.00 52.72 199 ALA A N 1
ATOM 1529 C CA . ALA A 1 199 ? -3.859 16.500 -6.249 1.00 52.72 199 ALA A CA 1
ATOM 1530 C C . ALA A 1 199 ? -2.806 15.485 -6.739 1.00 52.72 199 ALA A C 1
ATOM 1532 O O . ALA A 1 199 ? -2.024 15.810 -7.636 1.00 52.72 199 ALA A O 1
ATOM 1533 N N . THR A 1 200 ? -2.751 14.297 -6.134 1.00 53.56 200 THR A N 1
ATOM 1534 C CA . THR A 1 200 ? -1.747 13.258 -6.392 1.00 53.56 200 THR A CA 1
ATOM 1535 C C . THR A 1 200 ? -2.298 12.205 -7.343 1.00 53.56 200 THR A C 1
ATOM 1537 O O . THR A 1 200 ? -1.667 11.910 -8.358 1.00 53.56 200 THR A O 1
ATOM 1540 N N . THR A 1 201 ? -3.499 11.694 -7.065 1.00 52.75 201 THR A N 1
ATOM 1541 C CA . THR A 1 201 ? -4.142 10.618 -7.832 1.00 52.75 201 THR A CA 1
ATOM 1542 C C . THR A 1 201 ? -5.622 10.922 -8.127 1.00 52.75 201 THR A C 1
ATOM 1544 O O . THR A 1 201 ? -6.512 10.144 -7.802 1.00 52.75 201 THR A O 1
ATOM 1547 N N . PRO A 1 202 ? -5.923 12.025 -8.848 1.00 46.41 202 PRO A N 1
ATOM 1548 C CA . PRO A 1 202 ? -7.278 12.576 -9.012 1.00 46.41 202 PRO A CA 1
ATOM 1549 C C . PRO A 1 202 ? -8.300 11.672 -9.724 1.00 46.41 202 PRO A C 1
ATOM 1551 O O . PRO A 1 202 ? -9.484 11.999 -9.757 1.00 46.41 202 PRO A O 1
ATOM 1554 N N . PHE A 1 203 ? -7.852 10.568 -10.325 1.00 42.44 203 PHE A N 1
ATOM 1555 C CA . PHE A 1 203 ? -8.675 9.631 -11.099 1.00 42.44 203 PHE A CA 1
ATOM 1556 C C . PHE A 1 203 ? -8.471 8.168 -10.681 1.00 42.44 203 PHE A C 1
ATOM 1558 O O . PHE A 1 203 ? -8.984 7.268 -11.343 1.00 42.44 203 PHE A O 1
ATOM 1565 N N . LEU A 1 204 ? -7.691 7.919 -9.626 1.00 41.16 204 LEU A N 1
ATOM 1566 C CA . LEU A 1 204 ? -7.301 6.584 -9.185 1.00 41.16 204 LEU A CA 1
ATOM 1567 C C . LEU A 1 204 ? -7.858 6.326 -7.789 1.00 41.16 204 LEU A C 1
ATOM 1569 O O . LEU A 1 204 ? -7.723 7.140 -6.883 1.00 41.16 204 LEU A O 1
ATOM 1573 N N . PHE A 1 205 ? -8.527 5.185 -7.638 1.00 44.06 205 PHE A N 1
ATOM 1574 C CA . PHE A 1 205 ? -9.078 4.760 -6.357 1.00 44.06 205 PHE A CA 1
ATOM 1575 C C . PHE A 1 205 ? -7.997 4.020 -5.588 1.00 44.06 205 PHE A C 1
ATOM 1577 O O . PHE A 1 205 ? -7.838 2.807 -5.728 1.00 44.06 205 PHE A O 1
ATOM 1584 N N . ASP A 1 206 ? -7.211 4.768 -4.825 1.00 49.22 206 ASP A N 1
ATOM 1585 C CA . ASP A 1 206 ? -6.152 4.223 -3.993 1.00 49.22 206 ASP A CA 1
ATOM 1586 C C . ASP A 1 206 ? -6.202 4.769 -2.557 1.00 49.22 206 ASP A C 1
ATOM 1588 O O . ASP A 1 206 ? -7.076 5.540 -2.160 1.00 49.22 206 ASP A O 1
ATOM 1592 N N . HIS A 1 207 ? -5.286 4.276 -1.729 1.00 47.72 207 HIS A N 1
ATOM 1593 C CA . HIS A 1 207 ? -5.190 4.600 -0.311 1.00 47.72 207 HIS A CA 1
ATOM 1594 C C . HIS A 1 207 ? -4.370 5.875 -0.048 1.00 47.72 207 HIS A C 1
ATOM 1596 O O . HIS A 1 207 ? -4.054 6.147 1.112 1.00 47.72 207 HIS A O 1
ATOM 1602 N N . ALA A 1 208 ? -4.005 6.657 -1.075 1.00 48.62 208 ALA A N 1
ATOM 1603 C CA . ALA A 1 208 ? -3.175 7.851 -0.912 1.00 48.62 208 ALA A CA 1
ATOM 1604 C C . ALA A 1 208 ? -3.827 8.891 0.013 1.00 48.62 208 ALA A C 1
ATOM 1606 O O . ALA A 1 208 ? -3.123 9.571 0.762 1.00 48.62 208 ALA A O 1
ATOM 1607 N N . TYR A 1 209 ? -5.163 8.935 0.085 1.00 40.88 209 TYR A N 1
ATOM 1608 C CA . TYR A 1 209 ? -5.880 9.722 1.093 1.00 40.88 209 TYR A CA 1
ATOM 1609 C C . TYR A 1 209 ? -5.508 9.333 2.535 1.00 40.88 209 TYR A C 1
ATOM 1611 O O . TYR A 1 209 ? -5.239 10.203 3.366 1.00 40.88 209 TYR A O 1
ATOM 1619 N N . TYR A 1 210 ? -5.409 8.034 2.838 1.00 42.69 210 TYR A N 1
ATOM 1620 C CA . TYR A 1 210 ? -4.994 7.567 4.164 1.00 42.69 210 TYR A CA 1
ATOM 1621 C C . TYR A 1 210 ? -3.517 7.862 4.448 1.00 42.69 210 TYR A C 1
ATOM 1623 O O . TYR A 1 210 ? -3.154 8.062 5.603 1.00 42.69 210 TYR A O 1
ATOM 1631 N N . ALA A 1 211 ? -2.669 7.954 3.418 1.00 43.19 211 ALA A N 1
ATOM 1632 C CA . ALA A 1 211 ? -1.268 8.347 3.576 1.00 43.19 211 ALA A CA 1
ATOM 1633 C C . ALA A 1 211 ? -1.106 9.843 3.912 1.00 43.19 211 ALA A C 1
ATOM 1635 O O .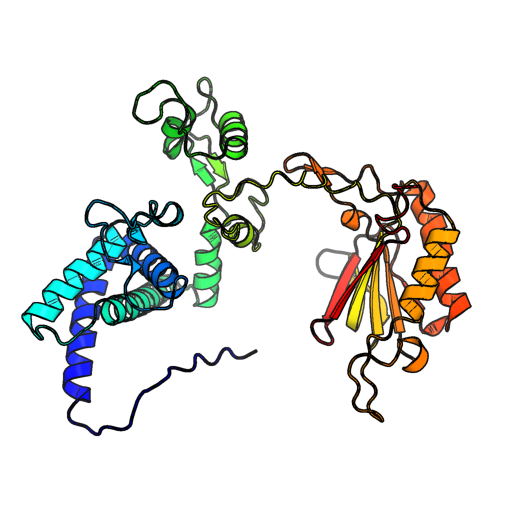 ALA A 1 211 ? -0.183 10.209 4.637 1.00 43.19 211 ALA A O 1
ATOM 1636 N N . ILE A 1 212 ? -2.023 10.699 3.449 1.00 42.62 212 ILE A N 1
ATOM 1637 C CA . ILE A 1 212 ? -2.057 12.128 3.801 1.00 42.62 212 ILE A CA 1
ATOM 1638 C C . ILE A 1 212 ? -2.615 12.330 5.223 1.00 42.62 212 ILE A C 1
ATOM 1640 O O . ILE A 1 212 ? -2.147 13.212 5.942 1.00 42.62 212 ILE A O 1
ATOM 1644 N N . ALA A 1 213 ? -3.555 11.484 5.665 1.00 37.62 213 ALA A N 1
ATOM 1645 C CA . ALA A 1 213 ? -4.101 11.509 7.028 1.00 37.62 213 ALA A CA 1
ATOM 1646 C C . ALA A 1 213 ? -3.179 10.867 8.091 1.00 37.62 213 ALA A C 1
ATOM 1648 O O . ALA A 1 213 ? -3.365 11.106 9.280 1.00 37.62 213 ALA A O 1
ATOM 1649 N N . ALA A 1 214 ? -2.186 10.070 7.679 1.00 32.16 214 ALA A N 1
ATOM 1650 C CA . ALA A 1 214 ? -1.273 9.339 8.561 1.00 32.16 214 ALA A CA 1
ATOM 1651 C C . ALA A 1 214 ? 0.082 10.037 8.792 1.00 32.16 214 ALA A C 1
ATOM 1653 O O . ALA A 1 214 ? 1.056 9.378 9.162 1.00 32.16 214 ALA A O 1
ATOM 1654 N N . ILE A 1 215 ? 0.176 11.360 8.602 1.00 31.11 215 ILE A N 1
ATOM 1655 C CA . ILE A 1 215 ? 1.305 12.124 9.149 1.00 31.11 215 ILE A CA 1
ATOM 1656 C C . ILE A 1 215 ? 1.057 12.265 10.659 1.00 31.11 215 ILE A C 1
ATOM 1658 O O . ILE A 1 215 ? 0.092 12.925 11.043 1.00 31.11 215 ILE A O 1
ATOM 1662 N N . PRO A 1 216 ? 1.894 11.681 11.534 1.00 30.48 216 PRO A N 1
ATOM 1663 C CA . PRO A 1 216 ? 1.748 11.860 12.968 1.00 30.48 216 PRO A CA 1
ATOM 1664 C C . PRO A 1 216 ? 2.052 13.322 13.292 1.00 30.48 216 PRO A C 1
ATOM 1666 O O . PRO A 1 216 ? 3.192 13.769 13.139 1.00 30.48 216 PRO A O 1
ATOM 1669 N N . VAL A 1 217 ? 1.057 14.073 13.759 1.00 34.94 217 VAL A N 1
ATOM 1670 C CA . VAL A 1 217 ? 1.311 15.343 14.439 1.00 34.94 217 VAL A CA 1
ATOM 1671 C C . VAL A 1 217 ? 1.753 15.000 15.860 1.00 34.94 217 VAL A C 1
ATOM 1673 O O . VAL A 1 217 ? 0.982 14.953 16.811 1.00 34.94 217 VAL A O 1
ATOM 1676 N N . GLY A 1 218 ? 3.031 14.644 15.972 1.00 29.38 218 GLY A N 1
ATOM 1677 C CA . GLY A 1 218 ? 3.716 14.483 17.242 1.00 29.38 218 GLY A CA 1
ATOM 1678 C C . GLY A 1 218 ? 4.095 15.851 17.795 1.00 29.38 218 GLY A C 1
ATOM 1679 O O . GLY A 1 218 ? 4.847 16.601 17.176 1.00 29.38 218 GLY A O 1
ATOM 1680 N N . VAL A 1 219 ? 3.568 16.148 18.975 1.00 30.14 219 VAL A N 1
ATOM 1681 C CA . VAL A 1 219 ? 3.948 17.252 19.855 1.00 30.14 219 VAL A CA 1
ATOM 1682 C C . VAL A 1 219 ? 5.467 17.257 20.074 1.00 30.14 219 VAL A C 1
ATOM 1684 O O . VAL A 1 219 ? 6.014 16.355 20.702 1.00 30.14 219 VAL A O 1
ATOM 1687 N N . GLU A 1 220 ? 6.159 18.297 19.605 1.00 24.80 220 GLU A N 1
ATOM 1688 C CA . GLU A 1 220 ? 7.547 18.576 19.988 1.00 24.80 220 GLU A CA 1
ATOM 1689 C C . GLU A 1 220 ? 7.548 19.634 21.103 1.00 24.80 220 GLU A C 1
ATOM 1691 O O . GLU A 1 220 ? 7.686 20.836 20.870 1.00 24.80 220 GLU A O 1
ATOM 1696 N N . THR A 1 221 ? 7.361 19.194 22.353 1.00 26.36 221 THR A N 1
ATOM 1697 C CA . THR A 1 221 ? 7.757 20.002 23.513 1.00 26.36 221 THR A CA 1
ATOM 1698 C C . THR A 1 221 ? 9.277 20.001 23.612 1.00 26.36 221 THR A C 1
ATOM 1700 O O . THR A 1 221 ? 9.923 18.955 23.645 1.00 26.36 221 THR A O 1
ATOM 1703 N N . GLN A 1 222 ? 9.830 21.208 23.649 1.00 31.44 222 GLN A N 1
ATOM 1704 C CA . GLN A 1 222 ? 11.250 21.529 23.630 1.00 31.44 222 GLN A CA 1
ATOM 1705 C C . GLN A 1 222 ? 12.119 20.645 24.542 1.00 31.44 222 GLN A C 1
ATOM 1707 O O . GLN A 1 222 ? 12.026 20.711 25.765 1.00 31.44 222 GLN A O 1
ATOM 1712 N N . SER A 1 223 ? 13.100 19.963 23.948 1.00 28.56 223 SER A N 1
ATOM 1713 C CA . SER A 1 223 ? 14.374 19.688 24.613 1.00 28.56 223 SER A CA 1
ATOM 1714 C C . SER A 1 223 ? 15.524 20.060 23.685 1.00 28.56 223 SER A C 1
ATOM 1716 O O . SER A 1 223 ? 15.709 19.525 22.593 1.00 28.56 223 SER A O 1
ATOM 1718 N N . LYS A 1 224 ? 16.281 21.061 24.130 1.00 37.09 224 LYS A N 1
ATOM 1719 C CA . LYS A 1 224 ? 17.466 21.622 23.491 1.00 37.09 224 LYS A CA 1
ATOM 1720 C C . LYS A 1 224 ? 18.544 20.549 23.335 1.00 37.09 224 LYS A C 1
ATOM 1722 O O . LYS A 1 224 ? 19.358 20.416 24.230 1.00 37.09 224 LYS A O 1
ATOM 1727 N N . HIS A 1 225 ? 18.613 19.851 22.204 1.00 28.78 225 HIS A N 1
ATOM 1728 C CA . HIS A 1 225 ? 19.846 19.237 21.693 1.00 28.78 225 HIS A CA 1
ATOM 1729 C C . HIS A 1 225 ? 19.782 19.190 20.163 1.00 28.78 225 HIS A C 1
ATOM 1731 O O . HIS A 1 225 ? 19.317 18.230 19.556 1.00 28.78 225 HIS A O 1
ATOM 1737 N N . ARG A 1 226 ? 20.282 20.254 19.525 1.00 32.66 226 ARG A N 1
ATOM 1738 C CA . ARG A 1 226 ? 20.494 20.343 18.075 1.00 32.66 226 ARG A CA 1
ATOM 1739 C C . ARG A 1 226 ? 21.544 19.313 17.637 1.00 32.66 226 ARG A C 1
ATOM 1741 O O . ARG A 1 226 ? 22.709 19.658 17.451 1.00 32.66 226 ARG A O 1
ATOM 1748 N N . LYS A 1 227 ? 21.145 18.055 17.443 1.00 29.38 227 LYS A N 1
ATOM 1749 C CA . LYS A 1 227 ? 21.872 17.107 16.592 1.00 29.38 227 LYS A CA 1
ATOM 1750 C C . LYS A 1 227 ? 21.329 17.268 15.176 1.00 29.38 227 LYS A C 1
ATOM 1752 O O . LYS A 1 227 ? 20.155 17.027 14.925 1.00 29.38 227 LYS A O 1
ATOM 1757 N N . ARG A 1 228 ? 22.190 17.753 14.275 1.00 30.03 228 ARG A N 1
ATOM 1758 C CA . ARG A 1 228 ? 21.935 17.897 12.832 1.00 30.03 228 ARG A CA 1
ATOM 1759 C C . ARG A 1 228 ? 21.275 16.617 12.312 1.00 30.03 228 ARG A C 1
ATOM 1761 O O . ARG A 1 228 ? 21.919 15.570 12.295 1.00 30.03 228 ARG A O 1
ATOM 1768 N N . THR A 1 229 ? 20.019 16.701 11.887 1.00 32.53 229 THR A N 1
ATOM 1769 C CA . THR A 1 229 ? 19.378 15.642 11.111 1.00 32.53 229 THR A CA 1
ATOM 1770 C C . THR A 1 229 ? 20.171 15.484 9.814 1.00 32.53 229 THR A C 1
ATOM 1772 O O . THR A 1 229 ? 20.353 16.433 9.047 1.00 32.53 229 THR A O 1
ATOM 1775 N N . LYS A 1 230 ? 20.752 14.296 9.611 1.00 35.81 230 LYS A N 1
ATOM 1776 C CA . LYS A 1 230 ? 21.393 13.924 8.348 1.00 35.81 230 LYS A CA 1
ATOM 1777 C C . LYS A 1 230 ? 20.319 14.050 7.261 1.00 35.81 230 LYS A C 1
ATOM 1779 O O . LYS A 1 230 ? 19.287 13.391 7.356 1.00 35.81 230 LYS A O 1
ATOM 1784 N N . LYS A 1 231 ? 20.537 14.910 6.255 1.00 37.03 231 LYS A N 1
ATOM 1785 C CA . LYS A 1 231 ? 19.785 14.848 4.989 1.00 37.03 231 LYS A CA 1
ATOM 1786 C C . LYS A 1 231 ? 19.791 13.385 4.537 1.00 37.03 231 LYS A C 1
ATOM 1788 O O . LYS A 1 231 ? 20.848 12.758 4.616 1.00 37.03 231 LYS A O 1
ATOM 1793 N N . SER A 1 232 ? 18.649 12.847 4.101 1.00 41.38 232 SER A N 1
ATOM 1794 C CA . SER A 1 232 ? 18.609 11.546 3.429 1.00 41.38 232 SER A CA 1
ATOM 1795 C C . SER A 1 232 ? 19.639 11.591 2.301 1.00 41.38 232 SER A C 1
ATOM 1797 O O . SER A 1 232 ? 19.494 12.383 1.367 1.00 41.38 232 SER A O 1
ATOM 1799 N N . GLN A 1 233 ? 20.728 10.841 2.454 1.00 48.50 233 GLN A N 1
ATOM 1800 C CA . GLN A 1 233 ? 21.757 10.739 1.427 1.00 48.50 233 GLN A CA 1
ATOM 1801 C C . GLN A 1 233 ? 21.077 10.245 0.138 1.00 48.50 233 GLN A C 1
ATOM 1803 O O . GLN A 1 233 ? 20.203 9.374 0.231 1.00 48.50 233 GLN A O 1
ATOM 1808 N N . PRO A 1 234 ? 21.409 10.802 -1.039 1.00 56.78 234 PRO A N 1
ATOM 1809 C CA . PRO A 1 234 ? 20.951 10.233 -2.299 1.00 56.78 234 PRO A CA 1
ATOM 1810 C C . PRO A 1 234 ? 21.392 8.766 -2.358 1.00 56.78 234 PRO A C 1
ATOM 1812 O O . PRO A 1 234 ? 22.480 8.418 -1.906 1.00 56.78 234 PRO A O 1
ATOM 1815 N N . ILE A 1 235 ? 20.513 7.893 -2.839 1.00 61.22 235 ILE A N 1
ATOM 1816 C CA . ILE A 1 235 ? 20.810 6.467 -2.981 1.00 61.22 235 ILE A CA 1
ATOM 1817 C C . ILE A 1 235 ? 21.785 6.348 -4.147 1.00 61.22 235 ILE A C 1
ATOM 1819 O O . ILE A 1 235 ? 21.391 6.610 -5.275 1.00 61.22 235 ILE A O 1
ATOM 1823 N N . THR A 1 236 ? 23.037 5.993 -3.873 1.00 68.31 236 THR A N 1
ATOM 1824 C CA . THR A 1 236 ? 24.120 5.948 -4.872 1.00 68.31 236 THR A CA 1
ATOM 1825 C C . THR A 1 236 ? 24.447 4.531 -5.352 1.00 68.31 236 THR A C 1
ATOM 1827 O O . THR A 1 236 ? 25.561 4.289 -5.809 1.00 68.31 236 THR A O 1
ATOM 1830 N N . ALA A 1 237 ? 23.539 3.569 -5.167 1.00 84.69 237 ALA A N 1
ATOM 1831 C CA . ALA A 1 237 ? 23.870 2.145 -5.239 1.00 84.69 237 ALA A CA 1
ATOM 1832 C C . ALA A 1 237 ? 22.747 1.275 -5.816 1.00 84.69 237 ALA A C 1
ATOM 1834 O O . ALA A 1 237 ? 21.563 1.625 -5.718 1.00 84.69 237 ALA A O 1
ATOM 1835 N N . MET A 1 238 ? 23.120 0.104 -6.341 1.00 90.50 238 MET A N 1
ATOM 1836 C CA . MET A 1 238 ? 22.202 -0.956 -6.752 1.00 90.50 238 MET A CA 1
ATOM 1837 C C . MET A 1 238 ? 21.267 -1.300 -5.601 1.00 90.50 238 MET A C 1
ATOM 1839 O O . MET A 1 238 ? 21.723 -1.545 -4.481 1.00 90.50 238 MET A O 1
ATOM 1843 N N . ARG A 1 239 ? 19.967 -1.368 -5.886 1.00 92.06 239 ARG A N 1
ATOM 1844 C CA . ARG A 1 239 ? 18.940 -1.667 -4.890 1.00 92.06 239 ARG A CA 1
ATOM 1845 C C . ARG A 1 239 ? 18.185 -2.935 -5.242 1.00 92.06 239 ARG A C 1
ATOM 1847 O O . ARG A 1 239 ? 17.693 -3.076 -6.353 1.00 92.06 239 ARG A O 1
ATOM 1854 N N . ALA A 1 240 ? 17.998 -3.814 -4.267 1.00 93.38 240 ALA A N 1
ATOM 1855 C CA . ALA A 1 240 ? 17.117 -4.965 -4.380 1.00 93.38 240 ALA A CA 1
ATOM 1856 C C . ALA A 1 240 ? 16.077 -4.968 -3.254 1.00 93.38 240 ALA A C 1
ATOM 1858 O O . ALA A 1 240 ? 16.422 -4.883 -2.076 1.00 93.38 240 ALA A O 1
ATOM 1859 N N . VAL A 1 241 ? 14.800 -5.097 -3.613 1.00 94.50 241 VAL A N 1
ATOM 1860 C CA . VAL A 1 241 ? 13.716 -5.384 -2.666 1.00 94.50 241 VAL A CA 1
ATOM 1861 C C . VAL A 1 241 ? 13.359 -6.854 -2.803 1.00 94.50 241 VAL A C 1
ATOM 1863 O O . VAL A 1 241 ? 12.899 -7.296 -3.852 1.00 94.50 241 VAL A O 1
ATOM 1866 N N . VAL A 1 242 ? 13.609 -7.612 -1.743 1.00 95.12 242 VAL A N 1
ATOM 1867 C CA . VAL A 1 242 ? 13.451 -9.063 -1.689 1.00 95.12 242 VAL A CA 1
ATOM 1868 C C . VAL A 1 242 ? 12.229 -9.389 -0.851 1.00 95.12 242 VAL A C 1
ATOM 1870 O O . VAL A 1 242 ? 12.184 -9.059 0.332 1.00 95.12 242 VAL A O 1
ATOM 1873 N N . GLN A 1 243 ? 11.255 -10.056 -1.451 1.00 94.94 243 GLN A N 1
ATOM 1874 C CA . GLN A 1 243 ? 10.023 -10.482 -0.801 1.00 94.94 243 GLN A CA 1
ATOM 1875 C C . GLN A 1 243 ? 9.972 -12.003 -0.756 1.00 94.94 243 GLN A C 1
ATOM 1877 O O . GLN A 1 243 ? 10.228 -12.670 -1.762 1.00 94.94 243 GLN A O 1
ATOM 1882 N N . ARG A 1 244 ? 9.636 -12.557 0.410 1.00 94.25 244 ARG A N 1
ATOM 1883 C CA . ARG A 1 244 ? 9.415 -13.998 0.547 1.00 94.25 244 ARG A CA 1
ATOM 1884 C C . ARG A 1 244 ? 8.025 -14.349 0.036 1.00 94.25 244 ARG A C 1
ATOM 1886 O O . ARG A 1 244 ? 7.031 -13.784 0.493 1.00 94.25 244 ARG A O 1
ATOM 1893 N N . VAL A 1 245 ? 7.955 -15.279 -0.908 1.00 95.69 245 VAL A N 1
ATOM 1894 C CA . VAL A 1 245 ? 6.711 -15.608 -1.609 1.00 95.69 245 VAL A CA 1
ATOM 1895 C C . VAL A 1 245 ? 6.436 -17.105 -1.574 1.00 95.69 245 VAL A C 1
ATOM 1897 O O . VAL A 1 245 ? 7.348 -17.922 -1.689 1.00 95.69 245 VAL A O 1
ATOM 1900 N N . ALA A 1 246 ? 5.160 -17.459 -1.430 1.00 94.69 246 ALA A N 1
ATOM 1901 C CA . ALA A 1 246 ? 4.671 -18.821 -1.626 1.00 94.69 246 ALA A CA 1
ATOM 1902 C C . ALA A 1 246 ? 4.527 -19.147 -3.121 1.00 94.69 246 ALA A C 1
ATOM 1904 O O . ALA A 1 246 ? 4.679 -20.294 -3.529 1.00 94.69 246 ALA A O 1
ATOM 1905 N N . SER A 1 247 ? 4.218 -18.132 -3.928 1.00 95.88 247 SER A N 1
ATOM 1906 C CA . SER A 1 247 ? 4.239 -18.172 -5.390 1.00 95.88 247 SER A CA 1
ATOM 1907 C C . SER A 1 247 ? 4.341 -16.754 -5.945 1.00 95.88 247 SER A C 1
ATOM 1909 O O . SER A 1 247 ? 3.889 -15.793 -5.309 1.00 95.88 247 SER A O 1
ATOM 1911 N N . ALA A 1 248 ? 4.929 -16.612 -7.128 1.00 95.56 248 ALA A N 1
ATOM 1912 C CA . ALA A 1 248 ? 4.907 -15.365 -7.881 1.00 95.56 248 ALA A CA 1
ATOM 1913 C C . ALA A 1 248 ? 4.955 -15.635 -9.385 1.00 95.56 248 ALA A C 1
ATOM 1915 O O . ALA A 1 248 ? 5.617 -16.565 -9.836 1.00 95.56 248 ALA A O 1
ATOM 1916 N N . LYS A 1 249 ? 4.276 -14.802 -10.171 1.00 94.25 249 LYS A N 1
ATOM 1917 C CA . LYS A 1 249 ? 4.246 -14.915 -11.631 1.00 94.25 249 LYS A CA 1
ATOM 1918 C C . LYS A 1 249 ? 4.308 -13.561 -12.318 1.00 94.25 249 LYS A C 1
ATOM 1920 O O . LYS A 1 249 ? 3.872 -12.545 -11.772 1.00 94.25 249 LYS A O 1
ATOM 1925 N N . VAL A 1 250 ? 4.827 -13.581 -13.538 1.00 91.62 250 VAL A N 1
ATOM 1926 C CA . VAL A 1 250 ? 4.938 -12.436 -14.436 1.00 91.62 250 VAL A CA 1
ATOM 1927 C C . VAL A 1 250 ? 4.167 -12.733 -15.711 1.00 91.62 250 VAL A C 1
ATOM 1929 O O . VAL A 1 250 ? 4.421 -13.727 -16.392 1.00 91.62 250 VAL A O 1
ATOM 1932 N N . GLU A 1 251 ? 3.260 -11.832 -16.059 1.00 89.75 251 GLU A N 1
ATOM 1933 C CA . GLU A 1 251 ? 2.507 -11.861 -17.309 1.00 89.75 251 GLU A CA 1
ATOM 1934 C C . GLU A 1 251 ? 2.766 -10.571 -18.090 1.00 89.75 251 GLU A C 1
ATOM 1936 O O . GLU A 1 251 ? 2.884 -9.496 -17.503 1.00 89.75 251 GLU A O 1
ATOM 1941 N N . ILE A 1 252 ? 2.835 -10.649 -19.416 1.00 81.44 252 ILE A N 1
ATOM 1942 C CA . ILE A 1 252 ? 2.845 -9.459 -20.279 1.00 81.44 252 ILE A CA 1
ATOM 1943 C C . ILE A 1 252 ? 1.454 -9.291 -20.859 1.00 81.44 252 ILE A C 1
ATOM 1945 O O . ILE A 1 252 ? 0.874 -10.245 -21.380 1.00 81.44 252 ILE A O 1
ATOM 1949 N N . ALA A 1 253 ? 0.919 -8.076 -20.781 1.00 67.06 253 ALA A N 1
ATOM 1950 C CA . ALA A 1 253 ? -0.355 -7.758 -21.406 1.00 67.06 253 ALA A CA 1
ATOM 1951 C C . ALA A 1 253 ? -0.216 -7.828 -22.938 1.00 67.06 253 ALA A C 1
ATOM 1953 O O . ALA A 1 253 ? 0.519 -7.037 -23.527 1.00 67.06 253 ALA A O 1
ATOM 1954 N N . LEU A 1 254 ? -0.921 -8.769 -23.574 1.00 61.62 254 LEU A N 1
ATOM 1955 C CA . LEU A 1 254 ? -1.120 -8.776 -25.027 1.00 61.62 254 LEU A CA 1
ATOM 1956 C C . LEU A 1 254 ? -2.337 -7.909 -25.405 1.00 61.62 254 LEU A C 1
ATOM 1958 O O . LEU A 1 254 ? -2.368 -7.321 -26.481 1.00 61.62 254 LEU A O 1
ATOM 1962 N N . SER A 1 255 ? -3.313 -7.790 -24.495 1.00 52.50 255 SER A N 1
ATOM 1963 C CA . SER A 1 255 ? -4.478 -6.896 -24.571 1.00 52.50 255 SER A CA 1
ATOM 1964 C C . SER A 1 255 ? -4.961 -6.498 -23.159 1.00 52.50 255 SER A C 1
ATOM 1966 O O . SER A 1 255 ? -4.358 -6.888 -22.156 1.00 52.50 255 SER A O 1
ATOM 1968 N N . GLN A 1 256 ? -6.054 -5.725 -23.040 1.00 51.38 256 GLN A N 1
ATOM 1969 C CA . GLN A 1 256 ? -6.643 -5.376 -21.731 1.00 51.38 256 GLN A CA 1
ATOM 1970 C C . GLN A 1 256 ? -7.189 -6.593 -20.960 1.00 51.38 256 GLN A C 1
ATOM 1972 O O . GLN A 1 256 ? -7.285 -6.533 -19.734 1.00 51.38 256 GLN A O 1
ATOM 1977 N N . VAL A 1 257 ? -7.499 -7.694 -21.653 1.00 53.38 257 VAL A N 1
ATOM 1978 C CA . VAL A 1 257 ? -8.182 -8.867 -21.078 1.00 53.38 257 VAL A CA 1
ATOM 1979 C C . VAL A 1 257 ? -7.272 -10.098 -21.023 1.00 53.38 257 VAL A C 1
ATOM 1981 O O . VAL A 1 257 ? -7.431 -10.931 -20.137 1.00 53.38 257 VAL A O 1
ATOM 1984 N N . GLU A 1 258 ? -6.271 -10.190 -21.902 1.00 58.25 258 GLU A N 1
ATOM 1985 C CA . GLU A 1 258 ? -5.444 -11.389 -22.054 1.00 58.25 258 GLU A CA 1
ATOM 1986 C C . GLU A 1 258 ? -3.959 -11.091 -21.798 1.00 58.25 258 GLU A C 1
ATOM 1988 O O . GLU A 1 258 ? -3.347 -10.207 -22.413 1.00 58.25 258 GLU A O 1
ATOM 1993 N N . GLY A 1 259 ? -3.382 -11.818 -20.841 1.00 67.00 259 GLY A N 1
ATOM 1994 C CA . GLY A 1 259 ? -1.963 -11.774 -20.503 1.00 67.00 259 GLY A CA 1
ATOM 1995 C C . GLY A 1 259 ? -1.269 -13.061 -20.934 1.00 67.00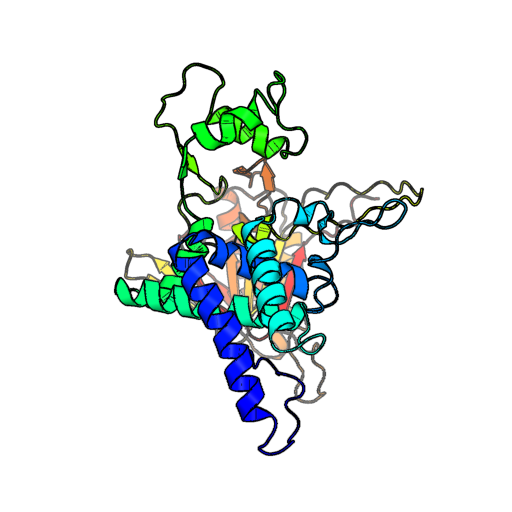 259 GLY A C 1
ATOM 1996 O O . GLY A 1 259 ? -1.790 -14.151 -20.716 1.00 67.00 259 GLY A O 1
ATOM 1997 N N . ARG A 1 260 ? -0.077 -12.951 -21.525 1.00 82.31 260 ARG A N 1
ATOM 1998 C CA . ARG A 1 260 ? 0.789 -14.106 -21.780 1.00 82.31 260 ARG A CA 1
ATOM 1999 C C . ARG A 1 260 ? 1.667 -14.341 -20.562 1.00 82.31 260 ARG A C 1
ATOM 2001 O O . ARG A 1 260 ? 2.444 -13.457 -20.195 1.00 82.31 260 ARG A O 1
ATOM 2008 N N . LEU A 1 261 ? 1.580 -15.536 -19.981 1.00 87.69 261 LEU A N 1
ATOM 2009 C CA . LEU A 1 261 ? 2.498 -15.975 -18.934 1.00 87.69 261 LEU A CA 1
ATOM 2010 C C . LEU A 1 261 ? 3.932 -15.971 -19.476 1.00 87.69 261 LEU A C 1
ATOM 2012 O O . LEU A 1 261 ? 4.227 -16.604 -20.492 1.00 87.69 261 LEU A O 1
ATOM 2016 N N . VAL A 1 262 ? 4.805 -15.221 -18.808 1.00 89.62 262 VAL A N 1
ATOM 2017 C CA . VAL A 1 262 ? 6.243 -15.177 -19.099 1.00 89.62 262 VAL A CA 1
ATOM 2018 C C . VAL A 1 262 ? 6.966 -16.173 -18.218 1.00 89.62 262 VAL A C 1
ATOM 2020 O O . VAL A 1 262 ? 7.772 -16.959 -18.702 1.00 89.62 262 VAL A O 1
ATOM 2023 N N . SER A 1 263 ? 6.696 -16.096 -16.917 1.00 91.75 263 SER A N 1
ATOM 2024 C CA . SER A 1 263 ? 7.459 -16.816 -15.916 1.00 91.75 263 SER A CA 1
ATOM 2025 C C . SER A 1 263 ? 6.660 -16.971 -14.634 1.00 91.75 263 SER A C 1
ATOM 2027 O O . SER A 1 263 ? 5.860 -16.102 -14.282 1.00 91.75 263 SER A O 1
ATOM 2029 N N . GLU A 1 264 ? 6.897 -18.068 -13.931 1.00 94.44 264 GLU A N 1
ATOM 2030 C CA . GLU A 1 264 ? 6.255 -18.399 -12.666 1.00 94.44 264 GLU A CA 1
ATOM 2031 C C . GLU A 1 264 ? 7.253 -19.115 -11.761 1.00 94.44 264 GLU A C 1
ATOM 2033 O O . GLU A 1 264 ? 8.080 -19.909 -12.222 1.00 94.44 264 GLU A O 1
ATOM 2038 N N . ILE A 1 265 ? 7.162 -18.809 -10.471 1.00 95.69 265 ILE A N 1
ATOM 2039 C CA . ILE A 1 265 ? 7.861 -19.497 -9.399 1.00 95.69 265 ILE A CA 1
ATOM 2040 C C . ILE A 1 265 ? 6.871 -19.977 -8.339 1.00 95.69 265 ILE A C 1
ATOM 2042 O O . ILE A 1 265 ? 5.868 -19.318 -8.050 1.00 95.69 265 ILE A O 1
ATOM 2046 N N . GLY A 1 266 ? 7.197 -21.114 -7.731 1.00 94.38 266 GLY A N 1
ATOM 2047 C CA . GLY A 1 266 ? 6.569 -21.595 -6.505 1.00 94.38 266 GLY A CA 1
ATOM 2048 C C . GLY A 1 266 ? 7.157 -20.912 -5.260 1.00 94.38 266 GLY A C 1
ATOM 2049 O O . GLY A 1 266 ? 7.435 -19.708 -5.290 1.00 94.38 266 GLY A O 1
ATOM 2050 N N . PRO A 1 267 ? 7.383 -21.660 -4.163 1.00 95.00 267 PRO A N 1
ATOM 2051 C CA . PRO A 1 267 ? 7.992 -21.119 -2.955 1.00 95.00 267 PRO A CA 1
ATOM 2052 C C . PRO A 1 267 ? 9.390 -20.566 -3.232 1.00 95.00 267 PRO A C 1
ATOM 2054 O O . PRO A 1 267 ? 10.222 -21.224 -3.868 1.00 95.00 267 PRO A O 1
ATOM 2057 N N . GLY A 1 268 ? 9.662 -19.354 -2.750 1.00 95.81 268 GLY A N 1
ATOM 2058 C CA . GLY A 1 268 ? 10.924 -18.699 -3.048 1.00 95.81 268 GLY A CA 1
ATOM 2059 C C . GLY A 1 268 ? 10.969 -17.209 -2.759 1.00 95.81 268 GLY A C 1
ATOM 2060 O O . GLY A 1 268 ? 10.395 -16.722 -1.782 1.00 95.81 268 GLY A O 1
ATOM 2061 N N . LEU A 1 269 ? 11.722 -16.494 -3.593 1.00 96.69 269 LEU A N 1
ATOM 2062 C CA . LEU A 1 269 ? 11.962 -15.060 -3.458 1.00 96.69 269 LEU A CA 1
ATOM 2063 C C . LEU A 1 269 ? 11.552 -14.317 -4.730 1.00 96.69 269 LEU A C 1
ATOM 2065 O O . LEU A 1 269 ? 12.036 -14.630 -5.816 1.00 96.69 269 LEU A O 1
ATOM 2069 N N . LEU A 1 270 ? 10.723 -13.285 -4.581 1.00 96.56 270 LEU A N 1
ATOM 2070 C CA . LEU A 1 270 ? 10.538 -12.259 -5.604 1.00 96.56 270 LEU A CA 1
ATOM 2071 C C . LEU A 1 270 ? 11.509 -11.116 -5.316 1.00 96.56 270 LEU A C 1
ATOM 2073 O O . LEU A 1 270 ? 11.512 -10.558 -4.219 1.00 96.56 270 LEU A O 1
ATOM 2077 N N . VAL A 1 271 ? 12.334 -10.770 -6.296 1.00 96.56 271 VAL A N 1
ATOM 2078 C CA . VAL A 1 271 ? 13.393 -9.775 -6.149 1.00 96.56 271 VAL A CA 1
ATOM 2079 C C . VAL A 1 271 ? 13.197 -8.679 -7.184 1.00 96.56 271 VAL A C 1
ATOM 2081 O O . VAL A 1 271 ? 13.443 -8.870 -8.376 1.00 96.56 271 VAL A O 1
ATOM 2084 N N . LEU A 1 272 ? 12.763 -7.513 -6.713 1.00 94.94 272 LEU A N 1
ATOM 2085 C CA . LEU A 1 272 ? 12.701 -6.301 -7.519 1.00 94.94 272 LEU A CA 1
ATOM 2086 C C . LEU A 1 272 ? 14.088 -5.661 -7.531 1.00 94.94 272 LEU A C 1
ATOM 2088 O O . LEU A 1 272 ? 14.605 -5.318 -6.468 1.00 94.94 272 LEU A O 1
ATOM 2092 N N . VAL A 1 273 ? 14.683 -5.501 -8.709 1.00 93.38 273 VAL A N 1
ATOM 2093 C CA . VAL A 1 273 ? 16.051 -4.991 -8.870 1.00 93.38 273 VAL A CA 1
ATOM 2094 C C . VAL A 1 273 ? 16.041 -3.619 -9.528 1.00 93.38 273 VAL A C 1
ATOM 2096 O O . VAL A 1 273 ? 15.638 -3.473 -10.681 1.00 93.38 273 VAL A O 1
ATOM 2099 N N . GLY A 1 274 ? 16.545 -2.623 -8.816 1.00 89.94 274 GLY A N 1
ATOM 2100 C CA . GLY A 1 274 ? 16.884 -1.307 -9.331 1.00 89.94 274 GLY A CA 1
ATOM 2101 C C . GLY A 1 274 ? 18.365 -1.268 -9.687 1.00 89.94 274 GLY A C 1
ATOM 2102 O O . GLY A 1 274 ? 19.200 -1.666 -8.879 1.00 89.94 274 GLY A O 1
ATOM 2103 N N . LEU A 1 275 ? 18.662 -0.782 -10.892 1.00 90.25 275 LEU A N 1
ATOM 2104 C CA . LEU A 1 275 ? 20.013 -0.480 -11.361 1.00 90.25 275 LEU A CA 1
ATOM 2105 C C . LEU A 1 275 ? 20.251 1.035 -11.319 1.00 90.25 275 LEU A C 1
ATOM 2107 O O . LEU A 1 275 ? 19.506 1.788 -11.952 1.00 90.25 275 LEU A O 1
ATOM 2111 N N . HIS A 1 276 ? 21.255 1.478 -10.577 1.00 90.44 276 HIS A N 1
ATOM 2112 C CA . HIS A 1 276 ? 21.700 2.863 -10.489 1.00 90.44 276 HIS A CA 1
ATOM 2113 C C . HIS A 1 276 ? 22.696 3.177 -11.617 1.00 90.44 276 HIS A C 1
ATOM 2115 O O . HIS A 1 276 ? 23.423 2.306 -12.091 1.00 90.44 276 HIS A O 1
ATOM 2121 N N . ASP A 1 277 ? 22.753 4.433 -12.059 1.00 86.25 277 ASP A N 1
ATOM 2122 C CA . ASP A 1 277 ? 23.593 4.864 -13.188 1.00 86.25 277 ASP A CA 1
ATOM 2123 C C . ASP A 1 277 ? 25.103 4.607 -12.971 1.00 86.25 277 ASP A C 1
ATOM 2125 O O . ASP A 1 277 ? 25.846 4.362 -13.924 1.00 86.25 277 ASP A O 1
ATOM 2129 N N . SER A 1 278 ? 25.551 4.598 -11.716 1.00 86.88 278 SER A N 1
ATOM 2130 C CA . SER A 1 278 ? 26.944 4.331 -11.327 1.00 86.88 278 SER A CA 1
ATOM 2131 C C . SER A 1 278 ? 27.242 2.879 -10.939 1.00 86.88 278 SER A C 1
ATOM 2133 O O . SER A 1 278 ? 28.328 2.623 -10.419 1.00 86.88 278 SER A O 1
ATOM 2135 N N . ASP A 1 279 ? 26.301 1.949 -11.119 1.00 89.69 279 ASP A N 1
ATOM 2136 C CA . ASP A 1 279 ? 26.511 0.557 -10.715 1.00 89.69 279 ASP A CA 1
ATOM 2137 C C . ASP A 1 279 ? 27.568 -0.143 -11.570 1.00 89.69 279 ASP A C 1
ATOM 2139 O O . ASP A 1 279 ? 27.662 0.041 -12.786 1.00 89.69 279 ASP A O 1
ATOM 2143 N N . SER A 1 280 ? 28.342 -0.994 -10.904 1.00 92.00 280 SER A N 1
ATOM 2144 C CA . SER A 1 280 ? 29.401 -1.810 -11.482 1.00 92.00 280 SER A CA 1
ATOM 2145 C C . SER A 1 280 ? 29.106 -3.303 -11.333 1.00 92.00 280 SER A C 1
ATOM 2147 O O . SER A 1 280 ? 28.232 -3.721 -10.570 1.00 92.00 280 SER A O 1
ATOM 2149 N N . ASP A 1 281 ? 29.880 -4.143 -12.018 1.00 91.12 281 ASP A N 1
ATOM 2150 C CA . ASP A 1 281 ? 29.782 -5.600 -11.875 1.00 91.12 281 ASP A CA 1
ATOM 2151 C C . ASP A 1 281 ? 29.980 -6.079 -10.424 1.00 91.12 281 ASP A C 1
ATOM 2153 O O . ASP A 1 281 ? 29.370 -7.064 -10.008 1.00 91.12 281 ASP A O 1
ATOM 2157 N N . ALA A 1 282 ? 30.765 -5.351 -9.620 1.00 91.19 282 ALA A N 1
ATOM 2158 C CA . ALA A 1 282 ? 30.958 -5.662 -8.205 1.00 91.19 282 ALA A CA 1
ATOM 2159 C C . ALA A 1 282 ? 29.669 -5.475 -7.382 1.00 91.19 282 ALA A C 1
ATOM 2161 O O . ALA A 1 282 ? 29.414 -6.238 -6.445 1.00 91.19 282 ALA A O 1
ATOM 2162 N N . ASP A 1 283 ? 28.836 -4.493 -7.743 1.00 92.25 283 ASP A N 1
ATOM 2163 C CA . ASP A 1 283 ? 27.536 -4.257 -7.110 1.00 92.25 283 ASP A CA 1
ATOM 2164 C C . ASP A 1 283 ? 26.566 -5.404 -7.425 1.00 92.25 283 ASP A C 1
ATOM 2166 O O . ASP A 1 283 ? 25.905 -5.935 -6.525 1.00 92.25 283 ASP A O 1
ATOM 2170 N N . ALA A 1 284 ? 26.553 -5.847 -8.686 1.00 92.81 284 ALA A N 1
ATOM 2171 C CA . ALA A 1 284 ? 25.778 -6.999 -9.140 1.00 92.81 284 ALA A CA 1
ATOM 2172 C C . ALA A 1 284 ? 26.191 -8.293 -8.414 1.00 92.81 284 ALA A C 1
ATOM 2174 O O . ALA A 1 284 ? 25.333 -9.032 -7.920 1.00 92.81 284 ALA A O 1
ATOM 2175 N N . ASP A 1 285 ? 27.497 -8.540 -8.275 1.00 92.44 285 ASP A N 1
ATOM 2176 C CA . ASP A 1 285 ? 28.034 -9.695 -7.548 1.00 92.44 285 ASP A CA 1
ATOM 2177 C C . ASP A 1 285 ? 27.688 -9.658 -6.058 1.00 92.44 285 ASP A C 1
ATOM 2179 O O . ASP A 1 285 ? 27.341 -10.684 -5.458 1.00 92.44 285 ASP A O 1
ATOM 2183 N N . TYR A 1 286 ? 27.734 -8.473 -5.447 1.00 93.94 286 TYR A N 1
ATOM 2184 C CA . TYR A 1 286 ? 27.329 -8.303 -4.060 1.00 93.94 286 TYR A CA 1
ATOM 2185 C C . TYR A 1 286 ? 25.851 -8.652 -3.854 1.00 93.94 286 TYR A C 1
ATOM 2187 O O . TYR A 1 286 ? 25.538 -9.435 -2.949 1.00 93.94 286 TYR A O 1
ATOM 2195 N N . ILE A 1 287 ? 24.953 -8.103 -4.681 1.00 93.62 287 ILE A N 1
ATOM 2196 C CA . ILE A 1 287 ? 23.512 -8.361 -4.582 1.00 93.62 287 ILE A CA 1
ATOM 2197 C C . ILE A 1 287 ? 23.212 -9.838 -4.837 1.00 93.62 287 ILE A C 1
ATOM 2199 O O . ILE A 1 287 ? 22.525 -10.451 -4.020 1.00 93.62 287 ILE A O 1
ATOM 2203 N N . CYS A 1 288 ? 23.785 -10.435 -5.886 1.00 95.44 288 CYS A N 1
ATOM 2204 C CA . CYS A 1 288 ? 23.629 -11.858 -6.195 1.00 95.44 288 CYS A CA 1
ATOM 2205 C C . CYS A 1 288 ? 23.994 -12.741 -4.996 1.00 95.44 288 CYS A C 1
ATOM 2207 O O . CYS A 1 288 ? 23.165 -13.492 -4.468 1.00 95.44 288 CYS A O 1
ATOM 2209 N N . ARG A 1 289 ? 25.214 -12.572 -4.474 1.00 94.38 289 ARG A N 1
ATOM 2210 C CA . ARG A 1 289 ? 25.696 -13.339 -3.325 1.00 94.38 289 ARG A CA 1
ATOM 2211 C C . ARG A 1 289 ? 24.835 -13.117 -2.088 1.00 94.38 289 ARG A C 1
ATOM 2213 O O . ARG A 1 289 ? 24.576 -14.073 -1.357 1.00 94.38 289 ARG A O 1
ATOM 2220 N N . LYS A 1 290 ? 24.413 -11.878 -1.813 1.00 94.38 290 LYS A N 1
ATOM 2221 C CA . LYS A 1 290 ? 23.573 -11.580 -0.649 1.00 94.38 290 LYS A CA 1
ATOM 2222 C C . LYS A 1 290 ? 22.220 -12.256 -0.766 1.00 94.38 290 LYS A C 1
ATOM 2224 O O . LYS A 1 290 ? 21.888 -13.017 0.135 1.00 94.38 290 LYS A O 1
ATOM 2229 N N . VAL A 1 291 ? 21.489 -12.041 -1.857 1.00 95.56 291 VAL A N 1
ATOM 2230 C CA . VAL A 1 291 ? 20.142 -12.591 -2.064 1.00 95.56 291 VAL A CA 1
ATOM 2231 C C . VAL A 1 291 ? 20.125 -14.109 -1.908 1.00 95.56 291 VAL A C 1
ATOM 2233 O O . VAL A 1 291 ? 19.313 -14.631 -1.146 1.00 95.56 291 VAL A O 1
ATOM 2236 N N . LEU A 1 292 ? 21.063 -14.810 -2.547 1.00 95.19 292 LEU A N 1
ATOM 2237 C CA . LEU A 1 292 ? 21.121 -16.273 -2.514 1.00 95.19 292 LEU A CA 1
ATOM 2238 C C . LEU A 1 292 ? 21.453 -16.849 -1.123 1.00 95.19 292 LEU A C 1
ATOM 2240 O O . LEU A 1 292 ? 21.012 -17.946 -0.777 1.00 95.19 292 LEU A O 1
ATOM 2244 N N . ASN A 1 293 ? 22.190 -16.103 -0.295 1.00 94.06 293 ASN A N 1
ATOM 2245 C CA . ASN A 1 293 ? 22.641 -16.555 1.025 1.00 94.06 293 ASN A CA 1
ATOM 2246 C C . ASN A 1 293 ? 21.834 -15.980 2.202 1.00 94.06 293 ASN A C 1
ATOM 2248 O O . ASN A 1 293 ? 22.098 -16.341 3.352 1.00 94.06 293 ASN A O 1
ATOM 2252 N N . MET A 1 294 ? 20.865 -15.090 1.961 1.00 91.94 294 MET A N 1
ATOM 2253 C CA . MET A 1 294 ? 20.028 -14.543 3.030 1.00 91.94 294 MET A CA 1
ATOM 2254 C C . MET A 1 294 ? 19.179 -15.637 3.676 1.00 91.94 294 MET A C 1
ATOM 2256 O O . MET A 1 294 ? 18.471 -16.378 2.998 1.00 91.94 294 MET A O 1
ATOM 2260 N N . ARG A 1 295 ? 19.213 -15.696 5.008 1.00 92.75 295 ARG A N 1
ATOM 2261 C CA . ARG A 1 295 ? 18.507 -16.696 5.816 1.00 92.75 295 ARG A CA 1
ATOM 2262 C C . ARG A 1 295 ? 17.083 -16.245 6.134 1.00 92.75 295 ARG A C 1
ATOM 2264 O O . ARG A 1 295 ? 16.801 -15.818 7.250 1.00 92.75 295 ARG A O 1
ATOM 2271 N N . LEU A 1 296 ? 16.214 -16.268 5.127 1.00 90.81 296 LEU A N 1
ATOM 2272 C CA . LEU A 1 296 ? 14.827 -15.789 5.235 1.00 90.81 296 LEU A CA 1
ATOM 2273 C C . LEU A 1 296 ? 13.812 -16.896 5.539 1.00 90.81 296 LEU A C 1
ATOM 2275 O O . LEU A 1 296 ? 12.640 -16.597 5.770 1.00 90.81 296 LEU A O 1
ATOM 2279 N N . PHE A 1 297 ? 14.237 -18.158 5.529 1.00 91.81 297 PHE A N 1
ATOM 2280 C CA . PHE A 1 297 ? 13.353 -19.300 5.724 1.00 91.81 297 PHE A CA 1
ATOM 2281 C C . PHE A 1 297 ? 13.556 -19.926 7.107 1.00 91.81 297 PHE A C 1
ATOM 2283 O O . PHE A 1 297 ? 14.691 -19.978 7.608 1.00 91.81 297 PHE A O 1
ATOM 2290 N N . PRO A 1 298 ? 12.469 -20.414 7.731 1.00 90.19 298 PRO A N 1
ATOM 2291 C CA . PRO A 1 298 ? 12.575 -21.154 8.973 1.00 90.19 298 PRO A CA 1
ATOM 2292 C C . PRO A 1 298 ? 13.301 -22.475 8.729 1.00 90.19 298 PRO A C 1
ATOM 2294 O O . PRO A 1 298 ? 13.310 -22.994 7.616 1.00 90.19 298 PRO A O 1
ATOM 2297 N N . ASN A 1 299 ? 13.881 -23.046 9.772 1.00 89.25 299 ASN A N 1
ATOM 2298 C CA . ASN A 1 299 ? 14.412 -24.399 9.763 1.00 89.25 299 ASN A CA 1
ATOM 2299 C C . ASN A 1 299 ? 13.480 -25.290 10.587 1.00 89.25 299 ASN A C 1
ATOM 2301 O O . ASN A 1 299 ? 13.365 -25.119 11.799 1.00 89.25 299 ASN A O 1
ATOM 2305 N N . GLU A 1 300 ? 12.813 -26.234 9.928 1.00 84.31 300 GLU A N 1
ATOM 2306 C CA . GLU A 1 300 ? 11.852 -27.144 10.570 1.00 84.31 300 GLU A CA 1
ATOM 2307 C C . GLU A 1 300 ? 12.516 -28.090 11.575 1.00 84.31 300 GLU A C 1
ATOM 2309 O O . GLU A 1 300 ? 11.904 -28.445 12.576 1.00 84.31 300 GLU A O 1
ATOM 2314 N N . ASN A 1 301 ? 13.793 -28.423 11.371 1.00 83.50 301 ASN A N 1
ATOM 2315 C CA . ASN A 1 301 ? 14.525 -29.333 12.250 1.00 83.50 301 ASN A CA 1
ATOM 2316 C C . ASN A 1 301 ? 14.998 -28.652 13.542 1.00 83.50 301 ASN A C 1
ATOM 2318 O O . ASN A 1 301 ? 15.135 -29.308 14.569 1.00 83.50 301 ASN A O 1
ATOM 2322 N N . THR A 1 302 ? 15.285 -27.345 13.501 1.00 83.38 302 THR A N 1
ATOM 2323 C CA . THR A 1 302 ? 15.800 -26.592 14.663 1.00 83.38 302 THR A CA 1
ATOM 2324 C C . THR A 1 302 ? 14.767 -25.657 15.290 1.00 83.38 302 THR A C 1
ATOM 2326 O O . THR A 1 302 ? 15.025 -25.096 16.354 1.00 83.38 302 THR A O 1
ATOM 2329 N N . GLY A 1 303 ? 13.625 -25.441 14.631 1.00 82.38 303 GLY A N 1
ATOM 2330 C CA . GLY A 1 303 ? 12.584 -24.498 15.048 1.00 82.38 303 GLY A CA 1
ATOM 2331 C C . GLY A 1 303 ? 12.971 -23.019 14.909 1.00 82.38 303 GLY A C 1
ATOM 2332 O O . GLY A 1 303 ? 12.203 -22.143 15.304 1.00 82.38 303 GLY A O 1
ATOM 2333 N N . LYS A 1 304 ? 14.153 -22.698 14.361 1.00 83.50 304 LYS A N 1
ATOM 2334 C CA . LYS A 1 304 ? 14.610 -21.310 14.192 1.00 83.50 304 LYS A CA 1
ATOM 2335 C C . LYS A 1 304 ? 13.931 -20.657 12.989 1.00 83.50 304 LYS A C 1
ATOM 2337 O O . LYS A 1 304 ? 13.993 -21.188 11.887 1.00 83.50 304 LYS A O 1
ATOM 2342 N N . GLY A 1 305 ? 13.340 -19.475 13.182 1.00 82.62 305 GLY A N 1
ATOM 2343 C CA . GLY A 1 305 ? 12.585 -18.762 12.137 1.00 82.62 305 GLY A CA 1
ATOM 2344 C C . GLY A 1 305 ? 13.416 -18.116 11.016 1.00 82.62 305 GLY A C 1
ATOM 2345 O O . GLY A 1 305 ? 12.895 -17.917 9.923 1.00 82.62 305 GLY A O 1
ATOM 2346 N N . TRP A 1 306 ? 14.695 -17.816 11.268 1.00 87.69 306 TRP A N 1
ATOM 2347 C CA . TRP A 1 306 ? 15.598 -17.095 10.356 1.00 87.69 306 TRP A CA 1
ATOM 2348 C C . TRP A 1 306 ? 16.918 -17.849 10.206 1.00 87.69 306 TRP A C 1
ATOM 2350 O O . TRP A 1 306 ? 17.923 -17.487 10.820 1.00 87.69 306 TRP A O 1
ATOM 2360 N N . ASP A 1 307 ? 16.909 -18.956 9.468 1.00 88.75 307 ASP A N 1
ATOM 2361 C CA . ASP A 1 307 ? 18.046 -19.882 9.507 1.00 88.75 307 ASP A CA 1
ATOM 2362 C C . ASP A 1 307 ? 18.455 -20.430 8.142 1.00 88.75 307 ASP A C 1
ATOM 2364 O O . ASP A 1 307 ? 19.651 -20.555 7.882 1.00 88.75 307 ASP A O 1
ATOM 2368 N N . GLN A 1 308 ? 17.500 -20.687 7.247 1.00 91.50 308 GLN A N 1
ATOM 2369 C CA . GLN A 1 308 ? 17.787 -21.268 5.939 1.00 91.50 308 GLN A CA 1
ATOM 2370 C C . GLN A 1 308 ? 17.703 -20.250 4.805 1.00 91.50 308 GLN A C 1
ATOM 2372 O O . GLN A 1 308 ? 16.845 -19.362 4.800 1.00 91.50 308 GLN A O 1
ATOM 2377 N N . SER A 1 309 ? 18.614 -20.379 3.840 1.00 94.25 309 SER A N 1
ATOM 2378 C CA . SER A 1 309 ? 18.603 -19.599 2.603 1.00 94.25 309 SER A CA 1
ATOM 2379 C C . SER A 1 309 ? 17.760 -20.242 1.505 1.00 94.25 309 SER A C 1
ATOM 2381 O O . SER A 1 309 ? 17.394 -21.417 1.585 1.00 94.25 309 SER A O 1
ATOM 2383 N N . VAL A 1 310 ? 17.481 -19.470 0.449 1.00 93.38 310 VAL A N 1
ATOM 2384 C CA . VAL A 1 310 ? 16.761 -19.964 -0.736 1.00 93.38 310 VAL A CA 1
ATOM 2385 C C . VAL A 1 310 ? 17.479 -21.159 -1.372 1.00 93.38 310 VAL A C 1
ATOM 2387 O O . VAL A 1 310 ? 16.828 -22.123 -1.765 1.00 93.38 310 VAL A O 1
ATOM 2390 N N . MET A 1 311 ? 18.819 -21.143 -1.368 1.00 93.62 311 MET A N 1
ATOM 2391 C CA . MET A 1 311 ? 19.637 -22.247 -1.876 1.00 93.62 311 MET A CA 1
ATOM 2392 C C . MET A 1 311 ? 19.502 -23.503 -1.013 1.00 93.62 311 MET A C 1
ATOM 2394 O O . MET A 1 311 ? 19.370 -24.604 -1.534 1.00 93.62 311 MET A O 1
ATOM 2398 N N . GLN A 1 312 ? 19.509 -23.348 0.314 1.00 92.25 312 GLN A N 1
ATOM 2399 C CA . GLN A 1 312 ? 19.420 -24.478 1.247 1.00 92.25 312 GLN A CA 1
ATOM 2400 C C . GLN A 1 312 ? 18.049 -25.163 1.214 1.00 92.25 312 GLN A C 1
ATOM 2402 O O . GLN A 1 312 ? 17.954 -26.352 1.506 1.00 92.25 312 GLN A O 1
ATOM 2407 N N . ARG A 1 313 ? 16.996 -24.418 0.861 1.00 91.31 313 ARG A N 1
ATOM 2408 C CA . ARG A 1 313 ? 15.631 -24.930 0.679 1.00 91.31 313 ARG A CA 1
ATOM 2409 C C . ARG A 1 313 ? 15.352 -25.461 -0.732 1.00 91.31 313 ARG A C 1
ATOM 2411 O O . ARG A 1 313 ? 14.273 -25.996 -0.958 1.00 91.31 313 ARG A O 1
ATOM 2418 N N . ASN A 1 314 ? 16.301 -25.330 -1.661 1.00 93.56 314 ASN A N 1
ATOM 2419 C CA . ASN A 1 314 ? 16.115 -25.625 -3.083 1.00 93.56 314 ASN A CA 1
ATOM 2420 C C . ASN A 1 314 ? 14.909 -24.879 -3.701 1.00 93.56 314 ASN A C 1
ATOM 2422 O O . ASN A 1 314 ? 14.144 -25.427 -4.493 1.00 93.56 314 ASN A O 1
ATOM 2426 N N . TYR A 1 315 ? 14.705 -23.630 -3.277 1.00 94.94 315 TYR A N 1
ATOM 2427 C CA . TYR A 1 315 ? 13.603 -22.772 -3.717 1.00 94.94 315 TYR A CA 1
ATOM 2428 C C . TYR A 1 315 ? 13.985 -21.924 -4.931 1.00 94.94 315 TYR A C 1
ATOM 2430 O O . TYR A 1 315 ? 15.152 -21.869 -5.326 1.00 94.94 315 TYR A O 1
ATOM 2438 N N . GLN A 1 316 ? 12.988 -21.279 -5.535 1.00 96.31 316 GLN A N 1
ATOM 2439 C CA . GLN A 1 316 ? 13.146 -20.508 -6.768 1.00 96.31 316 GLN A CA 1
ATOM 2440 C C . GLN A 1 316 ? 13.326 -19.009 -6.496 1.00 96.31 316 GLN A C 1
ATOM 2442 O O . GLN A 1 316 ? 12.965 -18.495 -5.435 1.00 96.31 316 GLN A O 1
ATOM 2447 N N . VAL A 1 317 ? 13.894 -18.287 -7.460 1.00 97.19 317 VAL A N 1
ATOM 2448 C CA . VAL A 1 317 ? 14.059 -16.829 -7.392 1.00 97.19 317 VAL A CA 1
ATOM 2449 C C . VAL A 1 317 ? 13.525 -16.215 -8.674 1.00 97.19 317 VAL A C 1
ATOM 2451 O O . VAL A 1 317 ? 13.939 -16.609 -9.760 1.00 97.19 317 VAL A O 1
ATOM 2454 N N . LEU A 1 318 ? 12.633 -15.236 -8.543 1.00 97.00 318 LEU A N 1
ATOM 2455 C CA . LEU A 1 318 ? 12.099 -14.455 -9.651 1.00 97.00 318 LEU A CA 1
ATOM 2456 C C . LEU A 1 318 ? 12.687 -13.045 -9.607 1.00 97.00 318 LEU A C 1
ATOM 2458 O O . LEU A 1 318 ? 12.396 -12.272 -8.694 1.00 97.00 318 LEU A O 1
ATOM 2462 N N . LEU A 1 319 ? 13.511 -12.714 -10.595 1.00 95.81 319 LEU A N 1
ATOM 2463 C CA . LEU A 1 319 ? 14.109 -11.395 -10.768 1.00 95.81 319 LEU A CA 1
ATOM 2464 C C . LEU A 1 319 ? 13.201 -10.533 -11.647 1.00 95.81 319 LEU A C 1
ATOM 2466 O O . LEU A 1 319 ? 12.813 -10.934 -12.742 1.00 95.81 319 LEU A O 1
ATOM 2470 N N . VAL A 1 320 ? 12.907 -9.312 -11.206 1.00 93.19 320 VAL A N 1
ATOM 2471 C CA . VAL A 1 320 ? 12.142 -8.332 -11.989 1.00 93.19 320 VAL A CA 1
ATOM 2472 C C . VAL A 1 320 ? 12.860 -6.990 -11.947 1.00 93.19 320 VAL A C 1
ATOM 2474 O O . VAL A 1 320 ? 13.091 -6.433 -10.876 1.00 93.19 320 VAL A O 1
ATOM 2477 N N . SER A 1 321 ? 13.222 -6.455 -13.112 1.00 89.75 321 SER A N 1
ATOM 2478 C CA . SER A 1 321 ? 13.805 -5.114 -13.216 1.00 89.75 321 SER A CA 1
ATOM 2479 C C . SER A 1 321 ? 12.788 -4.051 -12.784 1.00 89.75 321 SER A C 1
ATOM 2481 O O . SER A 1 321 ? 11.697 -3.994 -13.352 1.00 89.75 321 SER A O 1
ATOM 2483 N N . GLN A 1 322 ? 13.150 -3.191 -11.833 1.00 88.69 322 GLN A N 1
ATOM 2484 C CA . GLN A 1 322 ? 12.291 -2.145 -11.286 1.00 88.69 322 GLN A CA 1
ATOM 2485 C C . GLN A 1 322 ? 13.073 -0.847 -11.042 1.00 88.69 322 GLN A C 1
ATOM 2487 O O . GLN A 1 322 ? 13.589 -0.587 -9.956 1.00 88.69 322 GLN A O 1
ATOM 2492 N N . PHE A 1 323 ? 13.127 0.015 -12.060 1.00 81.19 323 PHE A N 1
ATOM 2493 C CA . PHE A 1 323 ? 13.812 1.314 -11.977 1.00 81.19 323 PHE A CA 1
ATOM 2494 C C . PHE A 1 323 ? 13.139 2.287 -10.992 1.00 81.19 323 PHE A C 1
ATOM 2496 O O . PHE A 1 323 ? 13.783 3.191 -10.462 1.00 81.19 323 PHE A O 1
ATOM 2503 N N . THR A 1 324 ? 11.850 2.087 -10.698 1.00 82.00 324 THR A N 1
ATOM 2504 C CA . THR A 1 324 ? 11.081 2.946 -9.786 1.00 82.00 324 THR A CA 1
ATOM 2505 C C . THR A 1 324 ? 11.508 2.827 -8.324 1.00 82.00 324 THR A C 1
ATOM 2507 O O . THR A 1 324 ? 11.119 3.668 -7.517 1.00 82.00 324 THR A O 1
ATOM 2510 N N . LEU A 1 325 ? 12.367 1.859 -7.977 1.00 84.75 325 LEU A N 1
ATO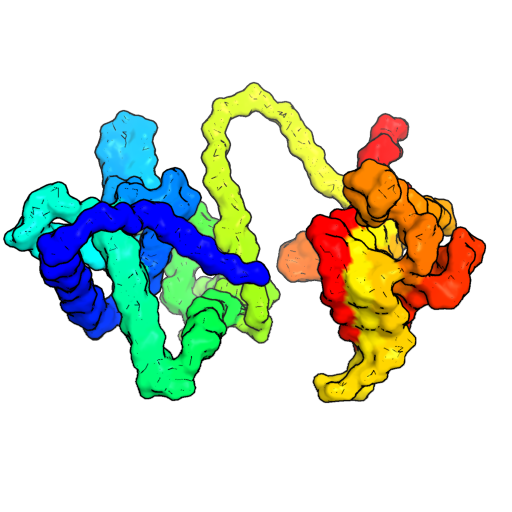M 2511 C CA . LEU A 1 325 ? 12.999 1.776 -6.654 1.00 84.75 325 LEU A CA 1
ATOM 2512 C C . LEU A 1 325 ? 13.868 3.000 -6.318 1.00 84.75 325 LEU A C 1
ATOM 2514 O O . LEU A 1 325 ? 14.168 3.233 -5.145 1.00 84.75 325 LEU A O 1
ATOM 2518 N N . TYR A 1 326 ? 14.238 3.786 -7.333 1.00 76.44 326 TYR A N 1
ATOM 2519 C CA . TYR A 1 326 ? 14.927 5.068 -7.198 1.00 76.44 326 TYR A CA 1
ATOM 2520 C C . TYR A 1 326 ? 14.010 6.285 -7.281 1.00 76.44 326 TYR A C 1
ATOM 2522 O O . TYR A 1 326 ? 14.503 7.404 -7.381 1.00 76.44 326 TYR A O 1
ATOM 2530 N N . GLY A 1 327 ? 12.691 6.086 -7.278 1.00 75.19 327 GLY A N 1
ATOM 2531 C CA . GLY A 1 327 ? 11.728 7.173 -7.364 1.00 75.19 327 GLY A CA 1
ATOM 2532 C C . GLY A 1 327 ? 11.951 8.202 -6.262 1.00 75.19 327 GLY A C 1
ATOM 2533 O O . GLY A 1 327 ? 11.670 7.951 -5.092 1.00 75.19 327 GLY A O 1
ATOM 2534 N N . LEU A 1 328 ? 12.440 9.373 -6.655 1.00 70.62 328 LEU A N 1
ATOM 2535 C CA . LEU A 1 328 ? 12.499 10.562 -5.822 1.00 70.62 328 LEU A CA 1
ATOM 2536 C C . LEU A 1 328 ? 11.352 11.479 -6.223 1.00 70.62 328 LEU A C 1
ATOM 2538 O O . LEU A 1 328 ? 11.044 11.642 -7.398 1.00 70.62 328 LEU A O 1
ATOM 2542 N N . LEU A 1 329 ? 10.707 12.108 -5.252 1.00 69.31 329 LEU A N 1
ATOM 2543 C CA . LEU A 1 329 ? 9.638 13.057 -5.530 1.00 69.31 329 LEU A CA 1
ATOM 2544 C C . LEU A 1 329 ? 10.221 14.471 -5.626 1.00 69.31 329 LEU A C 1
ATOM 2546 O O . LEU A 1 329 ? 10.577 15.085 -4.617 1.00 69.31 329 LEU A O 1
ATOM 2550 N N . LYS A 1 330 ? 10.322 15.008 -6.850 1.00 65.44 330 LYS A N 1
ATOM 2551 C CA . LYS A 1 330 ? 10.633 16.428 -7.081 1.00 65.44 330 LYS A CA 1
ATOM 2552 C C . LYS A 1 330 ? 9.318 17.203 -7.155 1.00 65.44 330 LYS A C 1
ATOM 2554 O O . LYS A 1 330 ? 8.767 17.440 -8.229 1.00 65.44 330 LYS A O 1
ATOM 2559 N N . GLY A 1 331 ? 8.785 17.555 -5.986 1.00 75.50 331 GLY A N 1
ATOM 2560 C CA . GLY A 1 331 ? 7.371 17.927 -5.865 1.00 75.50 331 GLY A CA 1
ATOM 2561 C C . GLY A 1 331 ? 6.511 16.665 -5.944 1.00 75.50 331 GLY A C 1
ATOM 2562 O O . GLY A 1 331 ? 6.837 15.696 -5.277 1.00 75.50 331 GLY A O 1
ATOM 2563 N N . ASN A 1 332 ? 5.473 16.646 -6.783 1.00 74.94 332 ASN A N 1
ATOM 2564 C CA . ASN A 1 332 ? 4.643 15.447 -7.006 1.00 74.94 332 ASN A CA 1
ATOM 2565 C C . ASN A 1 332 ? 5.067 14.646 -8.247 1.00 74.94 332 ASN A C 1
ATOM 2567 O O . ASN A 1 332 ? 4.473 13.619 -8.562 1.00 74.94 332 ASN A O 1
ATOM 2571 N N . LYS A 1 333 ? 6.079 15.123 -8.982 1.00 62.22 333 LYS A N 1
ATOM 2572 C CA . LYS A 1 333 ? 6.597 14.420 -10.151 1.00 62.22 333 LYS A CA 1
ATOM 2573 C C . LYS A 1 333 ? 7.614 13.374 -9.687 1.00 62.22 333 LYS A C 1
ATOM 2575 O O . LYS A 1 333 ? 8.590 13.758 -9.031 1.00 62.22 333 LYS A O 1
ATOM 2580 N N . PRO A 1 334 ? 7.423 12.092 -10.037 1.00 69.38 334 PRO A N 1
ATOM 2581 C CA . PRO A 1 334 ? 8.447 11.097 -9.806 1.00 69.38 334 PRO A CA 1
ATOM 2582 C C . PRO A 1 334 ? 9.642 11.384 -10.716 1.00 69.38 334 PRO A C 1
ATOM 2584 O O . PRO A 1 334 ? 9.507 11.674 -11.908 1.00 69.38 334 PRO A O 1
ATOM 2587 N N . ASP A 1 335 ? 10.813 11.340 -10.113 1.00 74.12 335 ASP A N 1
ATOM 2588 C CA . ASP A 1 335 ? 12.100 11.574 -10.725 1.00 74.12 335 ASP A CA 1
ATOM 2589 C C . ASP A 1 335 ? 12.946 10.314 -10.542 1.00 74.12 335 ASP A C 1
ATOM 2591 O O . ASP A 1 335 ? 13.097 9.798 -9.435 1.00 74.12 335 ASP A O 1
ATOM 2595 N N . PHE A 1 336 ? 13.463 9.811 -11.656 1.00 79.94 336 PHE A N 1
ATOM 2596 C CA . PHE A 1 336 ? 14.248 8.585 -11.732 1.00 79.94 336 PHE A CA 1
ATOM 2597 C C . PHE A 1 336 ? 15.617 8.852 -12.364 1.00 79.94 336 PHE A C 1
ATOM 2599 O O . PHE A 1 336 ? 16.225 7.933 -12.896 1.00 79.94 336 PHE A O 1
ATOM 2606 N N . HIS A 1 337 ? 16.100 10.102 -12.349 1.00 79.62 337 HIS A N 1
ATOM 2607 C CA . HIS A 1 337 ? 17.349 10.494 -13.016 1.00 79.62 337 HIS A CA 1
ATOM 2608 C C . HIS A 1 337 ? 18.587 9.707 -12.565 1.00 79.62 337 HIS A C 1
ATOM 2610 O O . HIS A 1 337 ? 19.569 9.668 -13.295 1.00 79.62 337 HIS A O 1
ATOM 2616 N N . VAL A 1 338 ? 18.553 9.106 -11.372 1.00 83.25 338 VAL A N 1
ATOM 2617 C CA . VAL A 1 338 ? 19.646 8.278 -10.843 1.00 83.25 338 VAL A CA 1
ATOM 2618 C C . VAL A 1 338 ? 19.583 6.817 -11.310 1.00 83.25 338 VAL A C 1
ATOM 2620 O O . VAL A 1 338 ? 20.526 6.059 -11.096 1.00 83.25 338 VAL A O 1
ATOM 2623 N N . ALA A 1 339 ? 18.477 6.397 -11.930 1.00 84.25 339 ALA A N 1
ATOM 2624 C CA . ALA A 1 339 ? 18.344 5.058 -12.483 1.00 84.25 339 ALA A CA 1
ATOM 2625 C C . ALA A 1 339 ? 19.154 4.932 -13.778 1.00 84.25 339 ALA A C 1
ATOM 2627 O O . ALA A 1 339 ? 19.198 5.850 -14.597 1.00 84.25 339 ALA A O 1
ATOM 2628 N N . MET A 1 340 ? 19.753 3.762 -13.985 1.00 85.44 340 MET A N 1
ATOM 2629 C CA . MET A 1 340 ? 20.523 3.470 -15.186 1.00 85.44 340 MET A CA 1
ATOM 2630 C C . MET A 1 340 ? 19.634 3.578 -16.446 1.00 85.44 340 MET A C 1
ATOM 2632 O O . MET A 1 340 ? 18.558 2.970 -16.487 1.00 85.44 340 MET A O 1
ATOM 2636 N N . PRO A 1 341 ? 20.070 4.298 -17.500 1.00 83.00 341 PRO A N 1
ATOM 2637 C CA . PRO A 1 341 ? 19.326 4.419 -18.750 1.00 83.00 341 PRO A CA 1
ATOM 2638 C C . PRO A 1 341 ? 19.038 3.057 -19.404 1.00 83.00 341 PRO A C 1
ATOM 2640 O O . PRO A 1 341 ? 19.905 2.180 -19.358 1.00 83.00 341 PRO A O 1
ATOM 2643 N N . PRO A 1 342 ? 17.889 2.870 -20.088 1.00 81.88 342 PRO A N 1
ATOM 2644 C CA . PRO A 1 342 ? 17.473 1.576 -20.645 1.00 81.88 342 PRO A CA 1
ATOM 2645 C C . PRO A 1 342 ? 18.505 0.892 -21.553 1.00 81.88 342 PRO A C 1
ATOM 2647 O O . PRO A 1 342 ? 18.631 -0.331 -21.521 1.00 81.88 342 PRO A O 1
ATOM 2650 N N . GLU A 1 343 ? 19.259 1.672 -22.334 1.00 84.44 343 GLU A N 1
ATOM 2651 C CA . GLU A 1 343 ? 20.285 1.170 -23.260 1.00 84.44 343 GLU A CA 1
ATOM 2652 C C . GLU A 1 343 ? 21.430 0.451 -22.538 1.00 84.44 343 GLU A C 1
ATOM 2654 O O . GLU A 1 343 ? 21.888 -0.591 -23.002 1.00 84.44 343 GLU A O 1
ATOM 2659 N N . ARG A 1 344 ? 21.853 0.967 -21.374 1.00 89.31 344 ARG A N 1
ATOM 2660 C CA . ARG A 1 344 ? 22.867 0.327 -20.521 1.00 89.31 344 ARG A CA 1
ATOM 2661 C C . ARG A 1 344 ? 22.246 -0.690 -19.568 1.00 89.31 344 ARG A C 1
ATOM 2663 O O . ARG A 1 344 ? 22.814 -1.754 -19.347 1.00 89.31 344 ARG A O 1
ATOM 2670 N N . ALA A 1 345 ? 21.051 -0.401 -19.058 1.00 88.50 345 ALA A N 1
ATOM 2671 C CA . ALA A 1 345 ? 20.360 -1.239 -18.088 1.00 88.50 345 ALA A CA 1
ATOM 2672 C C . ALA A 1 345 ? 19.940 -2.597 -18.663 1.00 88.50 345 ALA A C 1
ATOM 2674 O O . ALA A 1 345 ? 20.005 -3.592 -17.950 1.00 88.50 345 ALA A O 1
ATOM 2675 N N . ARG A 1 346 ? 19.558 -2.679 -19.945 1.00 86.81 346 ARG A N 1
ATOM 2676 C CA . ARG A 1 346 ? 19.163 -3.947 -20.582 1.00 86.81 346 ARG A CA 1
ATOM 2677 C C . ARG A 1 346 ? 20.292 -4.994 -20.604 1.00 86.81 346 ARG A C 1
ATOM 2679 O O . ARG A 1 346 ? 20.061 -6.088 -20.087 1.00 86.81 346 ARG A O 1
ATOM 2686 N N . PRO A 1 347 ? 21.487 -4.722 -21.173 1.00 91.81 347 PRO A N 1
ATOM 2687 C CA . PRO A 1 347 ? 22.587 -5.687 -21.146 1.00 91.81 347 PRO A CA 1
ATOM 2688 C C . PRO A 1 347 ? 23.116 -5.925 -19.725 1.00 91.81 347 PRO A C 1
ATOM 2690 O O . PRO A 1 347 ? 23.485 -7.049 -19.393 1.00 91.81 347 PRO A O 1
ATOM 2693 N N . PHE A 1 348 ? 23.094 -4.907 -18.861 1.00 91.88 348 PHE A N 1
ATOM 2694 C CA . PHE A 1 348 ? 23.544 -5.041 -17.477 1.00 91.88 348 PHE A CA 1
ATOM 2695 C C . PHE A 1 348 ? 22.615 -5.935 -16.638 1.00 91.88 348 PHE A C 1
ATOM 2697 O O . PHE A 1 348 ? 23.073 -6.804 -15.901 1.00 91.88 348 PHE A O 1
ATOM 2704 N N . TYR A 1 349 ? 21.298 -5.790 -16.802 1.00 92.81 349 TYR A N 1
ATOM 2705 C CA . TYR A 1 349 ? 20.310 -6.663 -16.173 1.00 92.81 349 TYR A CA 1
ATOM 2706 C C . TYR A 1 349 ? 20.437 -8.111 -16.661 1.00 92.81 349 TYR A C 1
ATOM 2708 O O . TYR A 1 349 ? 20.379 -9.028 -15.848 1.00 92.81 349 TYR A O 1
ATOM 2716 N N . ALA A 1 350 ? 20.662 -8.328 -17.961 1.00 92.69 350 ALA A N 1
ATOM 2717 C CA . ALA A 1 350 ? 20.902 -9.669 -18.494 1.00 92.69 350 ALA A CA 1
ATOM 2718 C C . ALA A 1 350 ? 22.140 -10.322 -17.847 1.00 92.69 350 ALA A C 1
ATOM 2720 O O . ALA A 1 350 ? 22.047 -11.440 -17.346 1.00 92.69 350 ALA A O 1
ATOM 2721 N N . SER A 1 351 ? 23.250 -9.577 -17.747 1.00 95.25 351 SER A N 1
ATOM 2722 C CA . SER A 1 351 ? 24.459 -10.009 -17.025 1.00 95.25 351 SER A CA 1
ATOM 2723 C C . SER A 1 351 ? 24.163 -10.366 -15.562 1.00 95.25 351 SER A C 1
ATOM 2725 O O . SER A 1 351 ? 24.618 -11.397 -15.067 1.00 95.25 351 SER A O 1
ATOM 2727 N N . LEU A 1 352 ? 23.342 -9.570 -14.866 1.00 94.62 352 LEU A N 1
ATOM 2728 C CA . LEU A 1 352 ? 22.922 -9.872 -13.497 1.00 94.62 352 LEU A CA 1
ATOM 2729 C C . LEU A 1 352 ? 22.146 -11.195 -13.407 1.00 94.62 352 LEU A C 1
ATOM 2731 O O . LEU A 1 352 ? 22.439 -12.010 -12.534 1.00 94.62 352 LEU A O 1
ATOM 2735 N N . VAL A 1 353 ? 21.174 -11.429 -14.293 1.00 95.31 353 VAL A N 1
ATOM 2736 C CA . VAL A 1 353 ? 20.399 -12.682 -14.309 1.00 95.31 353 VAL A CA 1
ATOM 2737 C C . VAL A 1 353 ? 21.318 -13.882 -14.559 1.00 95.31 353 VAL A C 1
ATOM 2739 O O . VAL A 1 353 ? 21.202 -14.899 -13.871 1.00 95.31 353 VAL A O 1
ATOM 2742 N N . ASP A 1 354 ? 22.281 -13.756 -15.471 1.00 94.94 354 ASP A N 1
ATOM 2743 C CA . ASP A 1 354 ? 23.248 -14.818 -15.755 1.00 94.94 354 ASP A CA 1
ATOM 2744 C C . ASP A 1 354 ? 24.169 -15.100 -14.558 1.00 94.94 354 ASP A C 1
ATOM 2746 O O . ASP A 1 354 ? 24.450 -16.262 -14.259 1.00 94.94 354 ASP A O 1
ATOM 2750 N N . ARG A 1 355 ? 24.556 -14.079 -13.780 1.00 95.44 355 ARG A N 1
ATOM 2751 C CA . ARG A 1 355 ? 25.284 -14.269 -12.508 1.00 95.44 355 ARG A CA 1
ATOM 2752 C C . ARG A 1 355 ? 24.478 -15.097 -11.505 1.00 95.44 355 ARG A C 1
ATOM 2754 O O . ARG A 1 355 ? 25.043 -15.986 -10.871 1.00 95.44 355 ARG A O 1
ATOM 2761 N N . PHE A 1 356 ? 23.172 -14.855 -11.378 1.00 96.19 356 PHE A N 1
ATOM 2762 C CA . PHE A 1 356 ? 22.298 -15.670 -10.522 1.00 96.19 356 PHE A CA 1
ATOM 2763 C C . PHE A 1 356 ? 22.190 -17.115 -11.022 1.00 96.19 356 PHE A C 1
ATOM 2765 O O . PHE A 1 356 ? 22.284 -18.045 -10.220 1.00 96.19 356 PHE A O 1
ATOM 2772 N N . ARG A 1 357 ? 22.022 -17.311 -12.338 1.00 95.25 357 ARG A N 1
ATOM 2773 C CA . ARG A 1 357 ? 21.958 -18.646 -12.958 1.00 95.25 357 ARG A CA 1
ATOM 2774 C C . ARG A 1 357 ? 23.251 -19.434 -12.739 1.00 95.25 357 ARG A C 1
ATOM 2776 O O . ARG A 1 357 ? 23.175 -20.615 -12.417 1.00 95.25 357 ARG A O 1
ATOM 2783 N N . ASN A 1 358 ? 24.407 -18.778 -12.849 1.00 94.62 358 ASN A N 1
ATOM 2784 C CA . ASN A 1 358 ? 25.725 -19.389 -12.651 1.00 94.62 358 ASN A CA 1
ATOM 2785 C C . ASN A 1 358 ? 26.030 -19.713 -11.179 1.00 94.62 358 ASN A C 1
ATOM 2787 O O . ASN A 1 358 ? 26.728 -20.681 -10.896 1.00 94.62 358 ASN A O 1
ATOM 2791 N N . ALA A 1 359 ? 25.529 -18.907 -10.238 1.00 93.69 359 ALA A N 1
ATOM 2792 C CA . ALA A 1 359 ? 25.809 -19.073 -8.811 1.00 93.69 359 ALA A CA 1
ATOM 2793 C C . ALA A 1 359 ? 24.906 -20.101 -8.102 1.00 93.69 359 ALA A C 1
ATOM 2795 O O . ALA A 1 359 ? 25.187 -20.461 -6.956 1.00 93.69 359 ALA A O 1
ATOM 2796 N N . TYR A 1 360 ? 23.813 -20.545 -8.732 1.00 92.44 360 TYR A N 1
ATOM 2797 C CA . TYR A 1 360 ? 22.833 -21.435 -8.105 1.00 92.44 360 TYR A CA 1
ATOM 2798 C C . TYR A 1 360 ? 22.376 -22.578 -9.027 1.00 92.44 360 TYR A C 1
ATOM 2800 O O . TYR A 1 360 ? 23.117 -23.537 -9.219 1.00 92.44 360 TYR A O 1
ATOM 2808 N N . ASN A 1 361 ? 21.152 -22.523 -9.552 1.00 90.38 361 ASN A N 1
ATOM 2809 C CA . ASN A 1 361 ? 20.608 -23.481 -10.506 1.00 90.38 361 ASN A CA 1
ATOM 2810 C C . ASN A 1 361 ? 19.861 -22.698 -11.585 1.00 90.38 361 ASN A C 1
ATOM 2812 O O . ASN A 1 361 ? 18.954 -21.921 -11.276 1.00 90.38 361 ASN A O 1
ATOM 2816 N N . THR A 1 362 ? 20.232 -22.916 -12.845 1.00 90.56 362 THR A N 1
ATOM 2817 C CA . THR A 1 362 ? 19.666 -22.228 -14.007 1.00 90.56 362 THR A CA 1
ATOM 2818 C C . THR A 1 362 ? 18.143 -22.351 -14.075 1.00 90.56 362 THR A C 1
ATOM 2820 O O . THR A 1 362 ? 17.475 -21.368 -14.382 1.00 90.56 362 THR A O 1
ATOM 2823 N N . ASP A 1 363 ? 17.579 -23.505 -13.710 1.00 90.38 363 ASP A N 1
ATOM 2824 C CA . ASP A 1 363 ? 16.132 -23.737 -13.779 1.00 90.38 363 ASP A CA 1
ATOM 2825 C C . ASP A 1 363 ? 15.355 -23.054 -12.648 1.00 90.38 363 ASP A C 1
ATOM 2827 O O . ASP A 1 363 ? 14.173 -22.730 -12.810 1.00 90.38 363 ASP A O 1
ATOM 2831 N N . ALA A 1 364 ? 16.016 -22.820 -11.511 1.00 92.81 364 ALA A N 1
ATOM 2832 C CA . ALA A 1 364 ? 15.424 -22.191 -10.335 1.00 92.81 364 ALA A CA 1
ATOM 2833 C C . ALA A 1 364 ? 15.419 -20.657 -10.414 1.00 92.81 364 ALA A C 1
ATOM 2835 O O . ALA A 1 364 ? 14.658 -20.013 -9.690 1.00 92.81 364 ALA A O 1
ATOM 2836 N N . ILE A 1 365 ? 16.250 -20.074 -11.285 1.00 96.25 365 ILE A N 1
ATOM 2837 C CA . ILE A 1 365 ? 16.295 -18.633 -11.534 1.00 96.25 365 ILE A CA 1
ATOM 2838 C C . ILE A 1 365 ? 15.378 -18.289 -12.702 1.00 96.25 365 ILE A C 1
ATOM 2840 O O . ILE A 1 365 ? 15.586 -18.699 -13.844 1.00 96.25 365 ILE A O 1
ATOM 2844 N N . LYS A 1 366 ? 14.365 -17.492 -12.399 1.00 95.38 366 LYS A N 1
ATOM 2845 C CA . LYS A 1 366 ? 13.371 -16.983 -13.330 1.00 95.38 366 LYS A CA 1
ATOM 2846 C C . LYS A 1 366 ? 13.492 -15.470 -13.436 1.00 95.38 366 LYS A C 1
ATOM 2848 O O . LYS A 1 366 ? 13.851 -14.799 -12.471 1.00 95.38 366 LYS A O 1
ATOM 2853 N N . ASP A 1 367 ? 13.166 -14.925 -14.596 1.00 93.62 367 ASP A N 1
ATOM 2854 C CA . ASP A 1 367 ? 13.181 -13.490 -14.855 1.00 93.62 367 ASP A CA 1
ATOM 2855 C C . ASP A 1 367 ? 11.911 -13.023 -15.575 1.00 93.62 367 ASP A C 1
ATOM 2857 O O . ASP A 1 367 ? 11.164 -13.811 -16.163 1.00 93.62 367 ASP A O 1
ATOM 2861 N N . GLY A 1 368 ? 11.638 -11.724 -15.465 1.00 87.94 368 GLY A N 1
ATOM 2862 C CA . GLY A 1 368 ? 10.655 -11.032 -16.295 1.00 87.94 368 GLY A CA 1
ATOM 2863 C C . GLY A 1 368 ? 11.246 -10.574 -17.633 1.00 87.94 368 GLY A C 1
ATOM 2864 O O . GLY A 1 368 ? 12.436 -10.720 -17.896 1.00 87.94 368 GLY A O 1
ATOM 2865 N N . VAL A 1 369 ? 10.424 -9.947 -18.479 1.00 82.31 369 VAL A N 1
ATOM 2866 C CA . VAL A 1 369 ? 10.920 -9.318 -19.714 1.00 82.31 369 VAL A CA 1
ATOM 2867 C C . VAL A 1 369 ? 11.282 -7.865 -19.438 1.00 82.31 369 VAL A C 1
ATOM 2869 O O . VAL A 1 369 ? 10.412 -7.032 -19.176 1.00 82.31 369 VAL A O 1
ATOM 2872 N N . PHE A 1 370 ? 12.576 -7.556 -19.526 1.00 81.56 370 PHE A N 1
ATOM 2873 C CA . PHE A 1 370 ? 13.094 -6.207 -19.309 1.00 81.56 370 PHE A CA 1
ATOM 2874 C C . PHE A 1 370 ? 12.372 -5.174 -20.190 1.00 81.56 370 PHE A C 1
ATOM 2876 O O . PHE A 1 370 ? 12.289 -5.330 -21.409 1.00 81.56 370 PHE A O 1
ATOM 2883 N N . GLY A 1 371 ? 11.874 -4.102 -19.570 1.00 71.31 371 GLY A N 1
ATOM 2884 C CA . GLY A 1 371 ? 11.205 -2.993 -20.258 1.00 71.31 371 GLY A CA 1
ATOM 2885 C C . GLY A 1 371 ? 9.788 -3.285 -20.769 1.00 71.31 371 GLY A C 1
ATOM 2886 O O . GLY A 1 371 ? 9.172 -2.396 -21.351 1.00 71.31 371 GLY A O 1
ATOM 2887 N N . ALA A 1 372 ? 9.248 -4.489 -20.556 1.00 76.31 372 ALA A N 1
ATOM 2888 C CA . ALA A 1 372 ? 7.866 -4.800 -20.907 1.00 76.31 372 ALA A CA 1
ATOM 2889 C C . ALA A 1 372 ? 6.875 -4.299 -19.843 1.00 76.31 372 ALA A C 1
ATOM 2891 O O . ALA A 1 372 ? 7.188 -4.225 -18.653 1.00 76.31 372 ALA A O 1
ATOM 2892 N N . MET A 1 373 ? 5.639 -4.024 -20.268 1.00 73.12 373 MET A N 1
ATOM 2893 C CA . MET A 1 373 ? 4.513 -3.762 -19.366 1.00 73.12 373 MET A CA 1
ATOM 2894 C C . MET A 1 373 ? 4.074 -5.071 -18.699 1.00 73.12 373 MET A C 1
ATOM 2896 O O . MET A 1 373 ? 3.233 -5.809 -19.219 1.00 73.12 373 MET A O 1
ATOM 2900 N N . MET A 1 374 ? 4.698 -5.373 -17.562 1.00 80.75 374 MET A N 1
ATOM 2901 C CA . MET A 1 374 ? 4.494 -6.607 -16.810 1.00 80.75 374 MET A CA 1
ATOM 2902 C C . MET A 1 374 ? 3.401 -6.457 -15.747 1.00 80.75 374 MET A C 1
ATOM 2904 O O . MET A 1 374 ? 3.384 -5.497 -14.979 1.00 80.75 374 MET A O 1
ATOM 2908 N N . LYS A 1 375 ? 2.528 -7.460 -15.652 1.00 85.62 375 LYS A N 1
ATOM 2909 C CA . LYS A 1 375 ? 1.669 -7.716 -14.496 1.00 85.62 375 LYS A CA 1
ATOM 2910 C C . LYS A 1 375 ? 2.395 -8.710 -13.592 1.00 85.62 375 LYS A C 1
ATOM 2912 O O . LYS A 1 375 ? 2.585 -9.864 -13.970 1.00 85.62 375 LYS A O 1
ATOM 2917 N N . VAL A 1 376 ? 2.818 -8.256 -12.414 1.00 87.44 376 VAL A N 1
ATOM 2918 C CA . VAL A 1 376 ? 3.478 -9.103 -11.411 1.00 87.44 376 VAL A CA 1
ATOM 2919 C C . VAL A 1 376 ? 2.455 -9.464 -10.342 1.00 87.44 376 VAL A C 1
ATOM 2921 O O . VAL A 1 376 ? 1.898 -8.582 -9.696 1.00 87.44 376 VAL A O 1
ATOM 2924 N N . SER A 1 377 ? 2.190 -10.756 -10.173 1.00 92.06 377 SER A N 1
ATOM 2925 C CA . SER A 1 377 ? 1.336 -11.281 -9.103 1.00 92.06 377 SER A CA 1
ATOM 2926 C C . SER A 1 377 ? 2.191 -12.055 -8.114 1.00 92.06 377 SER A C 1
ATOM 2928 O O . SER A 1 377 ? 3.068 -12.811 -8.526 1.00 92.06 377 SER A O 1
ATOM 2930 N N . LEU A 1 378 ? 1.937 -11.883 -6.819 1.00 94.19 378 LEU A N 1
ATOM 2931 C CA . LEU A 1 378 ? 2.667 -12.574 -5.761 1.00 94.19 378 LEU A CA 1
ATOM 2932 C C . LEU A 1 378 ? 1.732 -12.935 -4.608 1.00 94.19 378 LEU A C 1
ATOM 2934 O O . LEU A 1 378 ? 0.818 -12.181 -4.271 1.00 94.19 378 LEU A O 1
ATOM 2938 N N . VAL A 1 379 ? 2.001 -14.071 -3.976 1.00 95.25 379 VAL A N 1
ATOM 2939 C CA . VAL A 1 379 ? 1.393 -14.466 -2.707 1.00 95.25 379 VAL A CA 1
ATOM 2940 C C . VAL A 1 379 ? 2.493 -14.423 -1.657 1.00 95.25 379 VAL A C 1
ATOM 2942 O O . VAL A 1 379 ? 3.405 -15.248 -1.680 1.00 95.25 379 VAL A O 1
ATOM 2945 N N . ASN A 1 380 ? 2.431 -13.440 -0.758 1.00 91.06 380 ASN A N 1
ATOM 2946 C CA . ASN A 1 380 ? 3.426 -13.291 0.304 1.00 91.06 380 ASN A CA 1
ATOM 2947 C C . ASN A 1 380 ? 3.399 -14.506 1.238 1.00 91.06 380 ASN A C 1
ATOM 2949 O O . ASN A 1 380 ? 2.345 -14.868 1.765 1.00 91.06 380 ASN A O 1
ATOM 2953 N N . ASP A 1 381 ? 4.569 -15.084 1.495 1.00 89.00 381 ASP A N 1
ATOM 2954 C CA . ASP A 1 381 ? 4.763 -16.056 2.567 1.00 89.00 381 ASP A CA 1
ATOM 2955 C C . ASP A 1 381 ? 5.182 -15.305 3.838 1.00 89.00 381 ASP A C 1
ATOM 2957 O O . ASP A 1 381 ? 6.366 -15.149 4.150 1.00 89.00 381 ASP A O 1
ATOM 2961 N N . GLY A 1 382 ? 4.190 -14.793 4.564 1.00 83.88 382 GLY A N 1
ATOM 2962 C CA . GLY A 1 382 ? 4.396 -13.968 5.753 1.00 83.88 382 GLY A CA 1
ATOM 2963 C C . GLY A 1 382 ? 4.881 -12.538 5.449 1.00 83.88 382 GLY A C 1
ATOM 2964 O O . GLY A 1 382 ? 5.082 -12.164 4.295 1.00 83.88 382 GLY A O 1
ATOM 2965 N N . PRO A 1 383 ? 5.057 -11.698 6.484 1.00 87.88 383 PRO A N 1
ATOM 2966 C CA . PRO A 1 383 ? 5.419 -10.287 6.337 1.00 87.88 383 PRO A CA 1
ATOM 2967 C C . PRO A 1 383 ? 6.938 -10.094 6.165 1.00 87.88 383 PRO A C 1
ATOM 2969 O O . PRO A 1 383 ? 7.560 -9.332 6.902 1.00 87.88 383 PRO A O 1
ATOM 2972 N N . VAL A 1 384 ? 7.563 -10.824 5.236 1.00 88.25 384 VAL A N 1
ATOM 2973 C CA . VAL A 1 384 ? 9.023 -10.808 5.048 1.00 88.25 384 VAL A CA 1
ATOM 2974 C C . VAL A 1 384 ? 9.395 -10.041 3.782 1.00 88.25 384 VAL A C 1
ATOM 2976 O O . VAL A 1 384 ? 9.329 -10.574 2.674 1.00 88.25 384 VAL A O 1
ATOM 2979 N N . THR A 1 385 ? 9.851 -8.804 3.981 1.00 90.88 385 THR A N 1
ATOM 2980 C CA . THR A 1 385 ? 10.408 -7.938 2.936 1.00 90.88 385 THR A CA 1
ATOM 2981 C C . THR A 1 385 ? 11.736 -7.361 3.411 1.00 90.88 385 THR A C 1
ATOM 2983 O O . THR A 1 385 ? 11.805 -6.759 4.480 1.00 90.88 385 THR A O 1
ATOM 2986 N N . MET A 1 386 ? 12.784 -7.520 2.608 1.00 88.50 386 MET A N 1
ATOM 2987 C CA . MET A 1 386 ? 14.127 -7.019 2.886 1.00 88.50 386 MET A CA 1
ATOM 2988 C C . MET A 1 386 ? 14.564 -6.054 1.794 1.00 88.50 386 MET A C 1
ATOM 2990 O O . MET A 1 386 ? 14.438 -6.352 0.610 1.00 88.50 386 MET A O 1
ATOM 2994 N N . GLN A 1 387 ? 15.130 -4.922 2.192 1.00 91.06 387 GLN A N 1
ATOM 2995 C CA . GLN A 1 387 ? 15.762 -3.983 1.275 1.00 91.06 387 GLN A CA 1
ATOM 2996 C C . GLN A 1 387 ? 17.282 -4.124 1.372 1.00 91.06 387 GLN A C 1
ATOM 2998 O O . GLN A 1 387 ? 17.848 -4.086 2.465 1.00 91.06 387 GLN A O 1
ATOM 3003 N N . LEU A 1 388 ? 17.936 -4.292 0.227 1.00 89.06 388 LEU A N 1
ATOM 3004 C CA . LEU A 1 388 ? 19.382 -4.404 0.096 1.00 89.06 388 LEU A CA 1
ATOM 3005 C C . LEU A 1 388 ? 19.892 -3.300 -0.821 1.00 89.06 388 LEU A C 1
ATOM 3007 O O . LEU A 1 388 ? 19.388 -3.159 -1.929 1.00 89.06 388 LEU A O 1
ATOM 3011 N N . ASP A 1 389 ? 20.927 -2.594 -0.380 1.00 90.00 389 ASP A N 1
ATOM 3012 C CA . ASP A 1 389 ? 21.689 -1.661 -1.208 1.00 90.00 389 ASP A CA 1
ATOM 3013 C C . ASP A 1 389 ? 23.133 -2.192 -1.325 1.00 90.00 389 ASP A C 1
ATOM 3015 O O . ASP A 1 389 ? 23.678 -2.707 -0.338 1.00 90.00 389 ASP A O 1
ATOM 3019 N N . SER A 1 390 ? 23.749 -2.124 -2.513 1.00 86.62 390 SER A N 1
ATOM 3020 C CA . SER A 1 390 ? 25.110 -2.650 -2.735 1.00 86.62 390 SER A CA 1
ATOM 3021 C C . SER A 1 390 ? 26.186 -1.867 -1.981 1.00 86.62 390 SER A C 1
ATOM 3023 O O . SER A 1 390 ? 27.176 -2.446 -1.533 1.00 86.62 390 SER A O 1
ATOM 3025 N N . GLN A 1 391 ? 25.955 -0.573 -1.752 1.00 79.62 391 GLN A N 1
ATOM 3026 C CA . GLN A 1 391 ? 26.816 0.292 -0.954 1.00 79.62 391 GLN A CA 1
ATOM 3027 C C . GLN A 1 391 ? 26.064 0.736 0.302 1.00 79.62 391 GLN A C 1
ATOM 3029 O O . GLN A 1 391 ? 24.938 1.229 0.247 1.00 79.62 391 GLN A O 1
ATOM 3034 N N . SER A 1 392 ? 26.686 0.554 1.468 1.00 55.59 392 SER A N 1
ATOM 3035 C CA . SER A 1 392 ? 26.120 1.041 2.729 1.00 55.59 392 SER A CA 1
ATOM 3036 C C . SER A 1 392 ? 26.336 2.557 2.867 1.00 55.59 392 SER A C 1
ATOM 3038 O O . SER A 1 392 ? 27.390 3.039 2.455 1.00 55.59 392 SER A O 1
ATOM 3040 N N . PRO A 1 393 ? 25.470 3.308 3.572 1.00 45.09 393 PRO A N 1
ATOM 3041 C CA . PRO A 1 393 ? 25.682 4.733 3.868 1.00 45.09 393 PRO A CA 1
ATOM 3042 C C . PRO A 1 393 ? 26.960 5.070 4.672 1.00 45.09 393 PRO A C 1
ATOM 3044 O O . PRO A 1 393 ? 27.150 6.224 5.047 1.00 45.09 393 PRO A O 1
ATOM 3047 N N . LYS A 1 394 ? 27.799 4.078 5.010 1.00 37.16 394 LYS A N 1
ATOM 3048 C CA . LYS A 1 394 ? 29.020 4.224 5.818 1.00 37.16 394 LYS A CA 1
ATOM 3049 C C . LYS A 1 394 ? 30.297 4.469 5.002 1.00 37.16 394 LYS A C 1
ATOM 3051 O O . LYS A 1 394 ? 31.308 4.794 5.606 1.00 37.16 394 LYS A O 1
ATOM 3056 N N . SER A 1 395 ? 30.285 4.337 3.675 1.00 32.28 395 SER A N 1
ATOM 3057 C CA . SER A 1 395 ? 31.490 4.527 2.843 1.00 32.28 395 SER A CA 1
ATOM 3058 C C . SER A 1 395 ? 31.765 5.981 2.428 1.00 32.28 395 SER A C 1
ATOM 3060 O O . SER A 1 395 ? 32.761 6.231 1.764 1.00 32.28 395 SER A O 1
ATOM 3062 N N . ALA A 1 396 ? 30.932 6.945 2.838 1.00 34.78 396 ALA A N 1
ATOM 3063 C CA . ALA A 1 396 ? 31.123 8.375 2.552 1.00 34.78 396 ALA A CA 1
ATOM 3064 C C . ALA A 1 396 ? 31.818 9.161 3.691 1.00 34.78 396 ALA A C 1
ATOM 3066 O O . ALA A 1 396 ? 31.817 10.389 3.674 1.00 34.78 396 ALA A O 1
ATOM 3067 N N . GLU A 1 397 ? 32.365 8.472 4.700 1.00 30.97 397 GLU A N 1
ATOM 3068 C CA . GLU A 1 397 ? 33.064 9.062 5.861 1.00 30.97 397 GLU A CA 1
ATOM 3069 C C . GLU A 1 397 ? 34.524 8.561 5.994 1.00 30.97 397 GLU A C 1
ATOM 3071 O O . GLU A 1 397 ? 35.061 8.520 7.100 1.00 30.97 397 GLU A O 1
ATOM 3076 N N . ALA A 1 398 ? 35.173 8.193 4.881 1.00 28.03 398 ALA A N 1
ATOM 3077 C CA . ALA A 1 398 ? 36.618 7.936 4.829 1.00 28.03 398 ALA A CA 1
ATOM 3078 C C . ALA A 1 398 ? 37.343 9.030 4.041 1.00 28.03 398 ALA A C 1
ATOM 3080 O O . ALA A 1 398 ? 36.868 9.348 2.926 1.00 28.03 398 ALA A O 1
#

Radius of gyration: 28.27 Å; chains: 1; bounding box: 72×69×60 Å

pLDDT: mean 74.2, std 20.1, range [22.75, 97.19]

Sequence (398 aa):
MNIQIKIGGFVDEEKKGARHAESRRQLVGSLTSLQFKESPISAPATIRLFFHDCFVEGCDGSILVASSSTKELAEKDAVENRELKMEGFETVRKAKALVESKCPGVVSCADILAIAARDYVHLLIKLFNSKGLSIEDMVALSGAHTIGFAHCKHFVTRLYHYRGKGQPDPYMDPKLMYALRMYCPSYGGSAGTVVPFDATTPFLFDHAYYAIAAIPVGVETQSKHRKRTKKSQPITAMRAVVQRVASAKVEIALSQVEGRLVSEIGPGLLVLVGLHDSDSDADADYICRKVLNMRLFPNENTGKGWDQSVMQRNYQVLLVSQFTLYGLLKGNKPDFHVAMPPERARPFYASLVDRFRNAYNTDAIKDGVFGAMMKVSLVNDGPVTMQLDSQSPKSAEA